Protein AF-A0A3D8GW33-F1 (afdb_monomer)

pLDDT: mean 78.16, std 22.8, range [22.72, 98.06]

Solvent-accessible surface area (backbone atoms only — not comparable to full-atom values): 38250 Å² total; per-residue (Å²): 134,90,80,82,81,86,82,80,67,67,92,77,50,52,37,58,54,37,31,72,62,75,45,78,73,36,54,66,58,32,48,51,27,48,72,73,43,53,74,66,39,26,23,33,13,27,45,15,49,45,55,39,31,81,79,38,53,78,69,48,54,77,46,47,69,47,37,60,59,39,51,76,46,95,43,71,62,32,26,39,29,22,50,64,30,51,64,77,53,95,74,53,75,68,54,50,55,49,51,51,62,57,47,74,75,53,88,48,68,78,44,49,55,50,52,54,50,45,54,48,59,47,61,76,68,49,78,88,76,89,79,81,90,76,89,81,80,90,81,89,81,88,83,89,82,89,78,91,83,79,93,77,90,78,92,73,87,79,83,79,86,88,80,90,86,83,91,87,86,84,88,85,83,85,91,82,75,91,82,56,84,89,46,74,89,54,66,89,72,72,57,67,69,62,55,49,49,49,52,52,51,51,52,53,56,60,64,60,68,77,75,78,76,95,74,85,89,75,95,72,82,89,73,82,85,85,74,65,62,70,61,52,53,52,54,44,52,56,57,52,70,72,38,71,68,55,70,58,48,49,67,55,44,48,34,44,63,72,65,76,41,82,79,53,68,70,45,43,54,45,31,31,54,52,31,52,54,50,45,52,34,51,49,49,38,54,61,73,65,69,57,56,73,66,59,44,51,55,40,50,44,50,60,31,84,80,72,87,56,64,45,49,51,56,58,50,10,64,75,71,75,44,53,42,65,55,42,49,51,50,41,54,52,51,50,53,49,48,56,49,44,72,73,72,59,91,43,69,47,47,46,52,39,50,52,44,51,51,60,62,51,61,72,36,84,89,37,40,67,50,46,52,35,52,42,51,62,52,27,35,89,80,65,46,69,67,41,42,45,50,52,46,52,62,74,38,66,91,44,101,69,82,77,59,56,46,58,55,36,49,54,45,50,54,48,51,56,50,52,55,50,52,51,55,48,52,50,52,51,52,53,51,31,46,49,50,32,38,72,42,45,59,76,63,47,47,70,38,96,56,70,36,55,41,78,80,47,74,65,85,73,61,48,54,77,68,87,81,79,83,55,93,84,71,50,42,53,73,47,77,36,80,87,73,72,42,79,44,72,38,80,32,64,62,50,44,57,43,50,52,40,49,71,61,16,81,55,45,70,46,71,36,48,35,44,49,84,45,70,41,78,70,105,46,84,45,76,48,61,50,50,33,33,39,29,34,74,90,24,45,32,35,41,38,34,75,38,54,71,62,56,48,36,24,40,72,44,45,54,48,49,55,39,50,52,53,51,24,50,74,64,13,22,26,36,35,46,22,52,59,67,56,40,56,67,55,39,64,69,48,89,55,62,61,70,57,46,54,52,52,56,54,53,47,73,80,41,70,42,39,57,88,62,49,51,62,48,61,78,74,44,79,49,65,65,36,48,28,19,47,30,59,76,67,55,33,38,31,43,80,81,73,47,35,39,34,74,68,128

Foldseek 3Di:
DDDDDDDDPLLPDQLQVLLVVLDLVSLVVLLVQLADNDPVSLLSSLQSLQSNCVVCVPSSLVSLVSLLVQLLPPRLSSVLSSLSNNLSHDDDPVSLVSLCVSCVPPPDPSNVVSNVSSNVVVVVVDPDDDDDDDDDDDDDDDDDDDDDDDDDDDDDDDDDDDDDDDDDDDDDDDDDPPPPPVCPVPPVPPDCPVVVVVVVVVVVVVVVVPPPDDDDDDDDDDDDDDAPLVVLLVVLLVVLVVQVLLVDALVVLVCCLVVVDPDDPSNLVSLQVLLLVLLVLVLVLLVVLPDDPLLSVLQCLQLVSPVPDHDQLPRSCVVVVHDSVVSVVSNVVSLVSSLVSLVPDDDNSSSSNLSNLCSSQVNDDPNSLSSLLVSCVSNDDPGDLVNQQSVVCVSCSVPPDDDSSSVSNVVSVVVVVVVVVVVVVVVVLQVVLQVLCCQLPVVQWDFAPFADQLVVPDPVPFAAPDDDDDDPPPAWDWDQQPLNRGIATDDGPLLVVLVVSLSSHPQWNDKYAQGDWFWFDDVHIDTDTAGMWTAGPRRAIETEHADALQRCLAQVNVRVVVSVVVVCNVNRHIYWYYSSHDTPVCLQVDDADVVLLVVVVVVLVVHKDFPVRCVVSVVVDDCGSRVSNSSVNQVWHADVVRGIIHHDD

InterPro domains:
  IPR000943 RNA polymerase sigma-70 [PR00046] (291-303)
  IPR000943 RNA polymerase sigma-70 [PR00046] (312-327)
  IPR000943 RNA polymerase sigma-70 [PR00046] (327-338)
  IPR007630 RNA polymerase sigma-70 region 4 [PF04545] (291-338)
  IPR013324 RNA polymerase sigma factor, region 3/4-like [SSF88659] (281-345)
  IPR014833 TnsA endonuclease, N-terminal [PF08722] (507-577)
  IPR016024 Armadillo-type fold [SSF48371] (21-395)
  IPR036388 Winged helix-like DNA-binding domain superfamily [G3DSA:1.10.10.10] (282-358)

Nearest PDB structures (foldseek):
  7kug-assembly1_B  TM=6.606E-01  e=6.338E-03  Mycobacterium tuberculosis
  8d9w-assembly1_K  TM=7.684E-01  e=1.208E+00  Mus musculus
  3tjz-assembly2_E  TM=7.464E-01  e=4.157E+00  Bos taurus
  8d9w-assembly1_O  TM=3.873E-01  e=6.515E-01  Mus musculus

Sequence (649 aa):
MRGKVSGLDLSKLSPYELGESKNVEAIEYLISFLGSGTKNERRLAASAVNKLYNLYPSECQITKPLLIKNLKHDGPQVRNYCLKAIMKMDLTDEEIIEIERICEFEDKDYNRKLVHQIVKLMDENRTPLIKFNVPIQEDFNSEQNNSKLTQSEFNVEKPKPLLEKEENNINTYTEQKQLETTNNFSYYKINIFETISYAINKVISIFKIEKQQSIKVTPTTTEEPFINYDKIEEEIAATIASFKVTNISDNEIGSFYDLQEELADEYVEEYLQLGDIFIDFLYKCLEGLGLNSRDFKILIMRLNFYGEGAKTLQTIGNEFNISRESVRQIVVKSIKKLLIYLQRKETEDNYYLKQFINKLFSNSSKELEKRVVLFFYYAFETPSPFFLKFLGEIIFIERENSANIQDMYKNYRDRQIFAENEMFKLQRMYERSLKSFKERIYNKIQWPNKKSQCKDFNFQEVKSVREVNFDLSGNSGKYFSEKLSKEIQYESELERKVLMLIENCTRVVFYEVQPFEITYYHKRKRVYIPDIFIVLDDGSGIIIEIKPKIHMAININIIKYQALESFCNEMGYGFLVTDGFTSFEEIKMHTYNKSFEDELLSELKKGPLRWSEFIKFKSKYSIGLDLSSIIINNDLIYEKSPFLIKKRT

Organism: NCBI:txid2259171

Mean predicted aligned error: 19.18 Å

Radius of gyration: 36.84 Å; Cα contacts (8 Å, |Δi|>4): 682; chains: 1; bounding box: 89×69×112 Å

Secondary structure (DSSP, 8-state):
---------GGG--HHHHHHTT-TTHHHHHHHHHHH--HHHHHHHHHHHHHHHTT-HHHHGGGHHHHHHGGGSS-HHHHHHHHHHHTTS---HHHHHHHHHHHTT---HHHHHHHHHHHHHHHTT------PPPPPPP------------------PPPPP-------------SS-SSSTT-TTSGGGS-HHHHHHHHHHHHHHHHTGGGS----------PPPPP-HHHHHHHHHHHHHT-GGGG--HHHHHHHHTTSSPPPHHHHHHHHHHHHHHHHHHHHHHHTTT--HHHHHHHHHHHTTTSS----HHHHHHHHT--HHHHHHHHHHHHHHHHHHHHH---HHHHHHHHHHHHHTTT-SSSHHHHHHHHHHHHSSS--HHHHHHHHHHHTTTS-----HHHHHHHHHHHHHHHHHHHHHHHHHHHHHHHHHHHHTGGG-B--SSPPBGGGTTGGG---SSPPPPPTTS--EEEEETTTTEEEEESSHHHHHHHHHHHT-TTEEEEEES---EEEEESEEEEE--SEEEEETTSBEEEEEE--HHHHTSHHHHHHHHHHHHHHHHHT-EEEEESSSSBHHHHHH----HHHHHHHHHHTTTSPEEHHHHHHHHTTS--HHHHHHHHHHTTEEEEETTEEEEE--

Structure (mmCIF, N/CA/C/O backbone):
data_AF-A0A3D8GW33-F1
#
_entry.id   AF-A0A3D8GW33-F1
#
loop_
_atom_site.group_PDB
_atom_site.id
_atom_site.type_symbol
_atom_site.label_atom_id
_atom_site.label_alt_id
_atom_site.label_comp_id
_atom_site.label_asym_id
_atom_site.label_entity_id
_atom_site.label_seq_id
_atom_site.pdbx_PDB_ins_code
_atom_site.Cartn_x
_atom_site.Cartn_y
_atom_site.Cartn_z
_atom_site.occupancy
_atom_site.B_iso_or_equiv
_atom_site.auth_seq_id
_atom_site.auth_comp_id
_atom_site.auth_asym_id
_atom_site.auth_atom_id
_atom_site.pdbx_PDB_model_num
ATOM 1 N N . MET A 1 1 ? 42.682 -15.676 7.679 1.00 33.03 1 MET A N 1
ATOM 2 C CA . MET A 1 1 ? 43.838 -15.017 7.031 1.00 33.03 1 MET A CA 1
ATOM 3 C C . MET A 1 1 ? 43.411 -13.629 6.580 1.00 33.03 1 MET A C 1
ATOM 5 O O . MET A 1 1 ? 42.502 -13.524 5.771 1.00 33.03 1 MET A O 1
ATOM 9 N N . ARG A 1 2 ? 43.999 -12.575 7.164 1.00 36.94 2 ARG A N 1
ATOM 10 C CA . ARG A 1 2 ? 43.790 -11.176 6.760 1.00 36.94 2 ARG A CA 1
ATOM 11 C C . ARG A 1 2 ? 44.600 -10.909 5.489 1.00 36.94 2 ARG A C 1
ATOM 13 O O . ARG A 1 2 ? 45.824 -10.837 5.560 1.00 36.94 2 ARG A O 1
ATOM 20 N N . GLY A 1 3 ? 43.929 -10.777 4.350 1.00 31.09 3 GLY A N 1
ATOM 21 C CA . GLY A 1 3 ? 44.531 -10.272 3.119 1.00 31.09 3 GLY A CA 1
ATOM 22 C C . GLY A 1 3 ? 44.522 -8.747 3.127 1.00 31.09 3 GLY A C 1
ATOM 23 O O . GLY A 1 3 ? 43.519 -8.139 2.771 1.00 31.09 3 GLY A O 1
ATOM 24 N N . LYS A 1 4 ? 45.629 -8.135 3.561 1.00 37.84 4 LYS A N 1
ATOM 25 C CA . LYS A 1 4 ? 45.930 -6.718 3.322 1.00 37.84 4 LYS A CA 1
ATOM 26 C C . LYS A 1 4 ? 46.038 -6.495 1.811 1.00 37.84 4 LYS A C 1
ATOM 28 O O . LYS A 1 4 ? 46.990 -6.972 1.200 1.00 37.84 4 LYS A O 1
ATOM 33 N N . VAL A 1 5 ? 45.112 -5.734 1.237 1.00 35.72 5 VAL A N 1
ATOM 34 C CA . VAL A 1 5 ? 45.343 -5.010 -0.018 1.00 35.72 5 VAL A CA 1
ATOM 35 C C . VAL A 1 5 ? 45.806 -3.610 0.380 1.00 35.72 5 VAL A C 1
ATOM 37 O O . VAL A 1 5 ? 45.042 -2.829 0.936 1.00 35.72 5 VAL A O 1
ATOM 40 N N . SER A 1 6 ? 47.087 -3.315 0.178 1.00 46.56 6 SER A N 1
ATOM 41 C CA . SER A 1 6 ? 47.664 -1.984 0.378 1.00 46.56 6 SER A CA 1
ATOM 42 C C . SER A 1 6 ? 47.328 -1.069 -0.800 1.00 46.56 6 SER A C 1
ATOM 44 O O . SER A 1 6 ? 47.588 -1.458 -1.938 1.00 46.56 6 SER A O 1
ATOM 46 N N . GLY A 1 7 ? 46.865 0.161 -0.540 1.00 50.25 7 GLY A N 1
ATOM 47 C CA . GLY A 1 7 ? 47.085 1.258 -1.492 1.00 50.25 7 GLY A CA 1
ATOM 48 C C . GLY A 1 7 ? 46.101 2.428 -1.525 1.00 50.25 7 GLY A C 1
ATOM 49 O O . GLY A 1 7 ? 46.426 3.413 -2.179 1.00 50.25 7 GLY A O 1
ATOM 50 N N . LEU A 1 8 ? 44.938 2.381 -0.865 1.00 60.53 8 LEU A N 1
ATOM 51 C CA . LEU A 1 8 ? 44.076 3.568 -0.772 1.00 60.53 8 LEU A CA 1
ATOM 52 C C . LEU A 1 8 ? 44.320 4.297 0.549 1.00 60.53 8 LEU A C 1
ATOM 54 O O . LEU A 1 8 ? 43.952 3.815 1.616 1.00 60.53 8 LEU A O 1
ATOM 58 N N . ASP A 1 9 ? 44.933 5.474 0.459 1.00 83.19 9 ASP A N 1
ATOM 59 C CA . ASP A 1 9 ? 45.016 6.428 1.562 1.00 83.19 9 ASP A CA 1
ATOM 60 C C . ASP A 1 9 ? 43.642 7.091 1.752 1.00 83.19 9 ASP A C 1
ATOM 62 O O . ASP A 1 9 ? 43.337 8.118 1.142 1.00 83.19 9 ASP A O 1
ATOM 66 N N . LEU A 1 10 ? 42.789 6.460 2.568 1.00 85.56 10 LEU A N 1
ATOM 67 C CA . LEU A 1 10 ? 41.416 6.909 2.829 1.00 85.56 10 LEU A CA 1
ATOM 68 C C . LEU A 1 10 ? 41.355 8.342 3.383 1.00 85.56 10 LEU A C 1
ATOM 70 O O . LEU A 1 10 ? 40.369 9.040 3.159 1.00 85.56 10 LEU A O 1
ATOM 74 N N . SER A 1 11 ? 42.424 8.811 4.035 1.00 84.06 11 SER A N 1
ATOM 75 C CA . SER A 1 11 ? 42.493 10.152 4.628 1.00 84.06 11 SER A CA 1
ATOM 76 C C . SER A 1 11 ? 42.438 11.295 3.608 1.00 84.06 11 SER A C 1
ATOM 78 O O . SER A 1 11 ? 42.140 12.429 3.976 1.00 84.06 11 SER A O 1
ATOM 80 N N . LYS A 1 12 ? 42.705 11.005 2.328 1.00 87.31 12 LYS A N 1
ATOM 81 C CA . LYS A 1 12 ? 42.704 11.993 1.236 1.00 87.31 12 LYS A CA 1
ATOM 82 C C . LYS A 1 12 ? 41.450 11.958 0.371 1.00 87.31 12 LYS A C 1
ATOM 84 O O . LYS A 1 12 ? 41.339 12.756 -0.557 1.00 87.31 12 LYS A O 1
ATOM 89 N N . LEU A 1 13 ? 40.537 11.026 0.629 1.00 88.44 13 LEU A N 1
ATOM 90 C CA . LEU A 1 13 ? 39.355 10.838 -0.198 1.00 88.44 13 LEU A CA 1
ATOM 91 C C . LEU A 1 13 ? 38.237 11.803 0.183 1.00 88.44 13 LEU A C 1
ATOM 93 O O . LEU A 1 13 ? 38.003 12.098 1.356 1.00 88.44 13 LEU A O 1
ATOM 97 N N . SER A 1 14 ? 37.485 12.232 -0.826 1.00 90.31 14 SER A N 1
ATOM 98 C CA . SER A 1 14 ? 36.223 12.933 -0.613 1.00 90.31 14 SER A CA 1
ATOM 99 C C . SER A 1 14 ? 35.164 11.995 -0.011 1.00 90.31 14 SER A C 1
ATOM 101 O O . SER A 1 14 ? 35.237 10.774 -0.186 1.00 90.31 14 SER A O 1
ATOM 103 N N . PRO A 1 15 ? 34.101 12.528 0.623 1.00 89.75 15 PRO A N 1
ATOM 104 C CA . PRO A 1 15 ? 33.019 11.695 1.150 1.00 89.75 15 PRO A CA 1
ATOM 105 C C . PRO A 1 15 ? 32.368 10.794 0.092 1.00 89.75 15 PRO A C 1
ATOM 107 O O . PRO A 1 15 ? 31.959 9.678 0.394 1.00 89.75 15 PRO A O 1
ATOM 110 N N . TYR A 1 16 ? 32.296 11.262 -1.158 1.00 87.44 16 TYR A N 1
ATOM 111 C CA . TYR A 1 16 ? 31.791 10.463 -2.273 1.00 87.44 16 TYR A CA 1
ATOM 112 C C . TYR A 1 16 ? 32.688 9.248 -2.545 1.00 87.44 16 TYR A C 1
ATOM 114 O O . TYR A 1 16 ? 32.202 8.120 -2.586 1.00 87.44 16 TYR A O 1
ATOM 122 N N . GLU A 1 17 ? 33.998 9.463 -2.672 1.00 85.50 17 GLU A N 1
ATOM 123 C CA . GLU A 1 17 ? 34.972 8.395 -2.926 1.00 85.50 17 GLU A CA 1
ATOM 124 C C . GLU A 1 17 ? 35.059 7.409 -1.756 1.00 85.50 17 GLU A C 1
ATOM 126 O O . GLU A 1 17 ? 35.154 6.203 -1.978 1.00 85.50 17 GLU A O 1
ATOM 131 N N . LEU A 1 18 ? 34.933 7.900 -0.518 1.00 88.88 18 LEU A N 1
ATOM 132 C CA . LEU A 1 18 ? 34.800 7.063 0.676 1.00 88.88 18 LEU A CA 1
ATOM 133 C C . LEU A 1 18 ? 33.583 6.131 0.574 1.00 88.88 18 LEU A C 1
ATOM 135 O O . LEU A 1 18 ? 33.705 4.941 0.856 1.00 88.88 18 LEU A O 1
ATOM 139 N N . GLY A 1 19 ? 32.439 6.628 0.096 1.00 85.94 19 GLY A N 1
ATOM 140 C CA . GLY A 1 19 ? 31.246 5.810 -0.149 1.00 85.94 19 GLY A CA 1
ATOM 141 C C . GLY A 1 19 ? 31.403 4.784 -1.278 1.00 85.94 19 GLY A C 1
ATOM 142 O O . GLY A 1 19 ? 30.873 3.677 -1.174 1.00 85.94 19 GLY A O 1
ATOM 143 N N . GLU A 1 20 ? 32.140 5.111 -2.346 1.00 87.50 20 GLU A N 1
ATOM 144 C CA . GLU A 1 20 ? 32.424 4.170 -3.445 1.00 87.50 20 GLU A CA 1
ATOM 145 C C . GLU A 1 20 ? 33.486 3.123 -3.092 1.00 87.50 20 GLU A C 1
ATOM 147 O O . GLU A 1 20 ? 33.521 2.059 -3.710 1.00 87.50 20 GLU A O 1
ATOM 152 N N . SER A 1 21 ? 34.334 3.398 -2.095 1.00 87.69 21 SER A N 1
ATOM 153 C CA . SER A 1 21 ? 35.424 2.501 -1.694 1.00 87.69 21 SER A CA 1
ATOM 154 C C . SER A 1 21 ? 34.938 1.134 -1.207 1.00 87.69 21 SER A C 1
ATOM 156 O O . SER A 1 21 ? 35.696 0.165 -1.260 1.00 87.69 21 SER A O 1
ATOM 158 N N . LYS A 1 22 ? 33.686 1.057 -0.722 1.00 86.88 22 LYS A N 1
ATOM 159 C CA . LYS A 1 22 ? 33.107 -0.116 -0.047 1.00 86.88 22 LYS A CA 1
ATOM 160 C C . LYS A 1 22 ? 33.990 -0.645 1.094 1.00 86.88 22 LYS A C 1
ATOM 162 O O . LYS A 1 22 ? 33.926 -1.826 1.410 1.00 86.88 22 LYS A O 1
ATOM 167 N N . ASN A 1 23 ? 34.819 0.209 1.698 1.00 88.69 23 ASN A N 1
ATOM 168 C CA . ASN A 1 23 ? 35.686 -0.152 2.812 1.00 88.69 23 ASN A CA 1
ATOM 169 C C . ASN A 1 23 ? 35.031 0.263 4.137 1.00 88.69 23 ASN A C 1
ATOM 171 O O . ASN A 1 23 ? 34.606 1.406 4.286 1.00 88.69 23 ASN A O 1
ATOM 175 N N . VAL A 1 24 ? 34.977 -0.650 5.107 1.00 91.94 24 VAL A N 1
ATOM 176 C CA . VAL A 1 24 ? 34.445 -0.384 6.452 1.00 91.94 24 VAL A CA 1
ATOM 177 C C . VAL A 1 24 ? 35.231 0.715 7.185 1.00 91.94 24 VAL A C 1
ATOM 179 O O . VAL A 1 24 ? 34.632 1.535 7.874 1.00 91.94 24 VAL A O 1
ATOM 182 N N . GLU A 1 25 ? 36.547 0.818 6.961 1.00 94.12 25 GLU A N 1
ATOM 183 C CA . GLU A 1 25 ? 37.403 1.864 7.550 1.00 94.12 25 GLU A CA 1
ATOM 184 C C . GLU A 1 25 ? 37.021 3.270 7.054 1.00 94.12 25 GLU A C 1
ATOM 186 O O . GLU A 1 25 ? 37.279 4.264 7.729 1.00 94.12 25 GLU A O 1
ATOM 191 N N . ALA A 1 26 ? 36.328 3.382 5.911 1.00 93.88 26 ALA A N 1
ATOM 192 C CA . ALA A 1 26 ? 35.840 4.662 5.404 1.00 93.88 26 ALA A CA 1
ATOM 193 C C . ALA A 1 26 ? 34.821 5.324 6.350 1.00 93.88 26 ALA A C 1
ATOM 195 O O . ALA A 1 26 ? 34.694 6.549 6.346 1.00 93.88 26 ALA A O 1
ATOM 196 N N . ILE A 1 27 ? 34.121 4.538 7.182 1.00 95.56 27 ILE A N 1
ATOM 197 C CA . ILE A 1 27 ? 33.134 5.036 8.151 1.00 95.56 27 ILE A CA 1
ATOM 198 C C . ILE A 1 27 ? 33.789 6.008 9.142 1.00 95.56 27 ILE A C 1
ATOM 200 O O . ILE A 1 27 ? 33.207 7.052 9.434 1.00 95.56 27 ILE A O 1
ATOM 204 N N . GLU A 1 28 ? 35.017 5.732 9.589 1.00 94.75 28 GLU A N 1
ATOM 205 C CA . GLU A 1 28 ? 35.756 6.593 10.524 1.00 94.75 28 GLU A CA 1
ATOM 206 C C . GLU A 1 28 ? 36.010 7.991 9.936 1.00 94.75 28 GLU A C 1
ATOM 208 O O . GLU A 1 28 ? 35.817 9.010 10.601 1.00 94.75 28 GLU A O 1
ATOM 213 N N . TYR A 1 29 ? 36.345 8.063 8.648 1.00 95.38 29 TYR A N 1
ATOM 214 C CA . TYR A 1 29 ? 36.552 9.333 7.951 1.00 95.38 29 TYR A CA 1
ATOM 215 C C . TYR A 1 29 ? 35.231 10.067 7.683 1.00 95.38 29 TYR A C 1
ATOM 217 O O . TYR A 1 29 ? 35.166 11.295 7.784 1.00 95.38 29 TYR A O 1
ATOM 225 N N . LEU A 1 30 ? 34.147 9.336 7.400 1.00 96.62 30 LEU A N 1
ATOM 226 C CA . LEU A 1 30 ? 32.815 9.917 7.199 1.00 96.62 30 LEU A CA 1
ATOM 227 C C . LEU A 1 30 ? 32.268 10.595 8.466 1.00 96.62 30 LEU A C 1
ATOM 229 O O . LEU A 1 30 ? 31.573 11.606 8.349 1.00 96.62 30 LEU A O 1
ATOM 233 N N . ILE A 1 31 ? 32.625 10.111 9.661 1.00 97.06 31 ILE A N 1
ATOM 234 C CA . ILE A 1 31 ? 32.308 10.765 10.946 1.00 97.06 31 ILE A CA 1
ATOM 235 C C . ILE A 1 31 ? 32.889 12.186 10.986 1.00 97.06 31 ILE A C 1
ATOM 237 O O . ILE A 1 31 ? 32.184 13.124 11.365 1.00 97.06 31 ILE A O 1
ATOM 241 N N . SER A 1 32 ? 34.135 12.371 10.535 1.00 92.62 32 SER A N 1
ATOM 242 C CA . SER A 1 32 ? 34.772 13.695 10.469 1.00 92.62 32 SER A CA 1
ATOM 243 C C . SER A 1 32 ? 33.992 14.640 9.549 1.00 92.62 32 SER A C 1
ATOM 245 O O . SER A 1 32 ? 33.579 15.725 9.963 1.00 92.62 32 SER A O 1
ATOM 247 N N . PHE A 1 33 ? 33.657 14.192 8.334 1.00 95.69 33 PHE A N 1
ATOM 248 C CA . PHE A 1 33 ? 32.892 15.004 7.382 1.00 95.69 33 PHE A CA 1
ATOM 249 C C . PHE A 1 33 ? 31.466 15.324 7.850 1.00 95.69 33 PHE A C 1
ATOM 251 O O . PHE A 1 33 ? 30.992 16.440 7.633 1.00 95.69 33 PHE A O 1
ATOM 258 N N . LEU A 1 34 ? 30.785 14.397 8.531 1.00 96.25 34 LEU A N 1
ATOM 259 C CA . LEU A 1 34 ? 29.485 14.661 9.160 1.00 96.25 34 LEU A CA 1
ATOM 260 C C . LEU A 1 34 ? 29.593 15.667 10.316 1.00 96.25 34 LEU A C 1
ATOM 262 O O . LEU A 1 34 ? 28.662 16.440 10.549 1.00 96.25 34 LEU A O 1
ATOM 266 N N . GLY A 1 35 ? 30.704 15.660 11.054 1.00 93.75 35 GLY A N 1
ATOM 267 C CA . GLY A 1 35 ? 30.924 16.505 12.225 1.00 93.75 35 GLY A CA 1
ATOM 268 C C . GLY A 1 35 ? 31.332 17.938 11.886 1.00 93.75 35 GLY A C 1
ATOM 269 O O . GLY A 1 35 ? 30.727 18.883 12.407 1.00 93.75 35 GLY A O 1
ATOM 270 N N . SER A 1 36 ? 32.325 18.107 11.012 1.00 91.50 36 SER A N 1
ATOM 271 C CA . SER A 1 36 ? 33.010 19.382 10.742 1.00 91.50 36 SER A CA 1
ATOM 272 C C . SER A 1 36 ? 33.099 19.762 9.260 1.00 91.50 36 SER A C 1
ATOM 274 O O . SER A 1 36 ? 33.557 20.862 8.961 1.00 91.50 36 SER A O 1
ATOM 276 N N . GLY A 1 37 ? 32.616 18.923 8.338 1.00 89.56 37 GLY A N 1
ATOM 277 C CA . GLY A 1 37 ? 32.658 19.209 6.901 1.00 89.56 37 GLY A CA 1
ATOM 278 C C . GLY A 1 37 ? 31.805 20.411 6.479 1.00 89.56 37 GLY A C 1
ATOM 279 O O . GLY A 1 37 ? 30.930 20.890 7.208 1.00 89.56 37 GLY A O 1
ATOM 280 N N . THR A 1 38 ? 32.029 20.885 5.258 1.00 88.06 38 THR A N 1
ATOM 281 C CA . THR A 1 38 ? 31.173 21.869 4.583 1.00 88.06 38 THR A CA 1
ATOM 282 C C . THR A 1 38 ? 29.763 21.315 4.345 1.00 88.06 38 THR A C 1
ATOM 284 O O . THR A 1 38 ? 29.520 20.108 4.395 1.00 88.06 38 THR A O 1
ATOM 287 N N . LYS A 1 39 ? 28.808 22.189 4.004 1.00 80.94 39 LYS A N 1
ATOM 288 C CA . LYS A 1 39 ? 27.428 21.800 3.654 1.00 80.94 39 LYS A CA 1
ATOM 289 C C . LYS A 1 39 ? 27.370 20.672 2.611 1.00 80.94 39 LYS A C 1
ATOM 291 O O . LYS A 1 39 ? 26.592 19.732 2.758 1.00 80.94 39 LYS A O 1
ATOM 296 N N . ASN A 1 40 ? 28.189 20.745 1.559 1.00 77.00 40 ASN A N 1
ATOM 297 C CA . ASN A 1 40 ? 28.205 19.716 0.517 1.00 77.00 40 ASN A CA 1
ATOM 298 C C . ASN A 1 40 ? 28.906 18.430 0.982 1.00 77.00 40 ASN A C 1
ATOM 300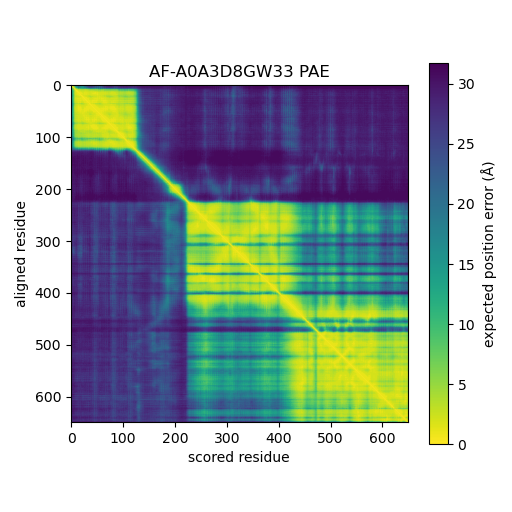 O O . ASN A 1 40 ? 28.440 17.341 0.656 1.00 77.00 40 ASN A O 1
ATOM 304 N N . GLU A 1 41 ? 29.969 18.535 1.780 1.00 86.12 41 GLU A N 1
ATOM 305 C CA . GLU A 1 41 ? 30.660 17.366 2.335 1.00 86.12 41 GLU A CA 1
ATOM 306 C C . GLU A 1 41 ? 29.788 16.602 3.328 1.00 86.12 41 GLU A C 1
ATOM 308 O O . GLU A 1 41 ? 29.710 15.385 3.226 1.00 86.12 41 GLU A O 1
ATOM 313 N N . ARG A 1 42 ? 29.048 17.287 4.208 1.00 92.19 42 ARG A N 1
ATOM 314 C CA . ARG A 1 42 ? 28.071 16.658 5.116 1.00 92.19 42 ARG A CA 1
ATOM 315 C C . ARG A 1 42 ? 26.986 15.909 4.348 1.00 92.19 42 ARG A C 1
ATOM 317 O O . ARG A 1 42 ? 26.660 14.772 4.681 1.00 92.19 42 ARG A O 1
ATOM 324 N N . ARG A 1 43 ? 26.450 16.522 3.283 1.00 96.12 43 ARG A N 1
ATOM 325 C CA . ARG A 1 43 ? 25.458 15.890 2.396 1.00 96.12 43 ARG A CA 1
ATOM 326 C C . ARG A 1 43 ? 26.020 14.628 1.738 1.00 96.12 43 ARG A C 1
ATOM 328 O O . ARG A 1 43 ? 25.362 13.589 1.742 1.00 96.12 43 ARG A O 1
ATOM 335 N N . LEU A 1 44 ? 27.218 14.720 1.159 1.00 83.25 44 LEU A N 1
ATOM 336 C CA . LEU A 1 44 ? 27.878 13.587 0.511 1.00 83.25 44 LEU A CA 1
ATOM 337 C C . LEU A 1 44 ? 28.258 12.504 1.525 1.00 83.25 44 LEU A C 1
ATOM 339 O O . LEU A 1 44 ? 28.096 11.328 1.222 1.00 83.25 44 LEU A O 1
ATOM 343 N N . ALA A 1 45 ? 28.668 12.883 2.735 1.00 95.31 45 ALA A N 1
ATOM 344 C CA . ALA A 1 45 ? 28.990 11.948 3.801 1.00 95.31 45 ALA A CA 1
ATOM 345 C C . ALA A 1 45 ? 27.754 11.172 4.265 1.00 95.31 45 ALA A C 1
ATOM 347 O O . ALA A 1 45 ? 27.804 9.950 4.345 1.00 95.31 45 ALA A O 1
ATOM 348 N N . ALA A 1 46 ? 26.611 11.838 4.454 1.00 94.88 46 ALA A N 1
ATOM 349 C CA . ALA A 1 46 ? 25.348 11.161 4.754 1.00 94.88 46 ALA A CA 1
ATOM 350 C C . ALA A 1 46 ? 24.914 10.208 3.620 1.00 94.88 46 ALA A C 1
ATOM 352 O O . ALA A 1 46 ? 24.461 9.092 3.873 1.00 94.88 46 ALA A O 1
ATOM 353 N N . SER A 1 47 ? 25.114 10.604 2.355 1.00 93.94 47 SER A N 1
ATOM 354 C CA . SER A 1 47 ? 24.882 9.722 1.201 1.00 93.94 47 SER A CA 1
ATOM 355 C C . SER A 1 47 ? 25.812 8.505 1.190 1.00 93.94 47 SER A C 1
ATOM 357 O O . SER A 1 47 ? 25.374 7.407 0.846 1.00 93.94 47 SER A O 1
ATOM 359 N N . ALA A 1 48 ? 27.084 8.697 1.538 1.00 93.56 48 ALA A N 1
ATOM 360 C CA . ALA A 1 48 ? 28.087 7.643 1.595 1.00 93.56 48 ALA A CA 1
ATOM 361 C C . ALA A 1 48 ? 27.795 6.651 2.725 1.00 93.56 48 ALA A C 1
ATOM 363 O O . ALA A 1 48 ? 27.817 5.447 2.485 1.00 93.56 48 ALA A O 1
ATOM 364 N N . VAL A 1 49 ? 27.403 7.139 3.906 1.00 96.88 49 VAL A N 1
ATOM 365 C CA . VAL A 1 49 ? 26.932 6.295 5.014 1.00 96.88 49 VAL A CA 1
ATOM 366 C C . VAL A 1 49 ? 25.727 5.457 4.587 1.00 96.88 49 VAL A C 1
ATOM 368 O O . VAL A 1 49 ? 25.738 4.245 4.767 1.00 96.88 49 VAL A O 1
ATOM 371 N N . ASN A 1 50 ? 24.720 6.052 3.936 1.00 94.25 50 ASN A N 1
ATOM 372 C CA . ASN A 1 50 ? 23.554 5.305 3.441 1.00 94.25 50 ASN A CA 1
ATOM 373 C C . ASN A 1 50 ? 23.927 4.200 2.429 1.00 94.25 50 ASN A C 1
ATOM 375 O O . ASN A 1 50 ? 23.261 3.166 2.354 1.00 94.25 50 ASN A O 1
ATOM 379 N N . LYS A 1 51 ? 24.979 4.418 1.628 1.00 91.06 51 LYS A N 1
ATOM 380 C CA . LYS A 1 51 ? 25.500 3.417 0.689 1.00 91.06 51 LYS A CA 1
ATOM 381 C C . LYS A 1 51 ? 26.246 2.296 1.424 1.00 91.06 51 LYS A C 1
ATOM 383 O O . LYS A 1 51 ? 25.991 1.130 1.130 1.00 91.06 51 LYS A O 1
ATOM 388 N N . LEU A 1 52 ? 27.119 2.636 2.377 1.00 93.00 52 LEU A N 1
ATOM 389 C CA . LEU A 1 52 ? 27.886 1.663 3.164 1.00 93.00 52 LEU A CA 1
ATOM 390 C C . LEU A 1 52 ? 27.012 0.854 4.128 1.00 93.00 52 LEU A C 1
ATOM 392 O O . LEU A 1 52 ? 27.324 -0.306 4.371 1.00 93.00 52 LEU A O 1
ATOM 396 N N . TYR A 1 53 ? 25.886 1.402 4.592 1.00 95.06 53 TYR A N 1
ATOM 397 C CA . TYR A 1 53 ? 24.932 0.694 5.454 1.00 95.06 53 TYR A CA 1
ATOM 398 C C . TYR A 1 53 ? 24.445 -0.628 4.843 1.00 95.06 53 TYR A C 1
ATOM 400 O O . TYR A 1 53 ? 24.254 -1.607 5.553 1.00 95.06 53 TYR A O 1
ATOM 408 N N . ASN A 1 54 ? 24.299 -0.689 3.513 1.00 88.12 54 ASN A N 1
ATOM 409 C CA . ASN A 1 54 ? 23.888 -1.914 2.819 1.00 88.12 54 ASN A CA 1
ATOM 410 C C . ASN A 1 54 ? 24.933 -3.049 2.918 1.00 88.12 54 ASN A C 1
ATOM 412 O O . ASN A 1 54 ? 24.616 -4.188 2.594 1.00 88.12 54 ASN A O 1
ATOM 416 N N . LEU A 1 55 ? 26.177 -2.734 3.293 1.00 86.69 55 LEU A N 1
ATOM 417 C CA . LEU A 1 55 ? 27.284 -3.685 3.430 1.00 86.69 55 LEU A CA 1
ATOM 418 C C . LEU A 1 55 ? 27.682 -3.895 4.898 1.00 86.69 55 LEU A C 1
ATOM 420 O O . LEU A 1 55 ? 28.019 -5.011 5.279 1.00 86.69 55 LEU A O 1
ATOM 424 N N . TYR A 1 56 ? 27.633 -2.828 5.701 1.00 94.62 56 TYR A N 1
ATOM 425 C CA . TYR A 1 56 ? 28.132 -2.768 7.080 1.00 94.62 56 TYR A CA 1
ATOM 426 C C . TYR A 1 56 ? 27.103 -2.096 8.011 1.00 94.62 56 TYR A C 1
ATOM 428 O O . TYR A 1 56 ? 27.329 -0.974 8.483 1.00 94.62 56 TYR A O 1
ATOM 436 N N . PRO A 1 57 ? 25.922 -2.710 8.224 1.00 90.50 57 PRO A N 1
ATOM 437 C CA . PRO A 1 57 ? 24.829 -2.081 8.962 1.00 90.50 57 PRO A CA 1
ATOM 438 C C . PRO A 1 57 ? 25.193 -1.813 10.427 1.00 90.50 57 PRO A C 1
ATOM 440 O O . PRO A 1 57 ? 24.943 -0.714 10.918 1.00 90.50 57 PRO A O 1
ATOM 443 N N . SER A 1 58 ? 25.835 -2.770 11.107 1.00 91.06 58 SER A N 1
ATOM 444 C CA . SER A 1 58 ? 26.224 -2.649 12.519 1.00 91.06 58 SER A CA 1
ATOM 445 C C . SER A 1 58 ? 27.274 -1.559 12.738 1.00 91.06 58 SER A C 1
ATOM 447 O O . SER A 1 58 ? 27.160 -0.765 13.668 1.00 91.06 58 SER A O 1
ATOM 449 N N . GLU A 1 59 ? 28.272 -1.472 11.863 1.00 95.88 59 GLU A N 1
ATOM 450 C CA . GLU A 1 59 ? 29.348 -0.487 11.950 1.00 95.88 59 GLU A CA 1
ATOM 451 C C . GLU A 1 59 ? 28.848 0.921 11.625 1.00 95.88 59 GLU A C 1
ATOM 453 O O . GLU A 1 59 ? 29.265 1.888 12.260 1.00 95.88 59 GLU A O 1
ATOM 458 N N . CYS A 1 60 ? 27.906 1.059 10.687 1.00 96.00 60 CYS A N 1
ATOM 459 C CA . CYS A 1 60 ? 27.331 2.356 10.337 1.00 96.00 60 CYS A CA 1
ATOM 460 C C . CYS A 1 60 ? 26.485 2.973 11.465 1.00 96.00 60 CYS A C 1
ATOM 462 O O . CYS A 1 60 ? 26.312 4.197 11.468 1.00 96.00 60 CYS A O 1
ATOM 464 N N . GLN A 1 61 ? 26.009 2.187 12.443 1.00 93.44 61 GLN A N 1
ATOM 465 C CA . GLN A 1 61 ? 25.231 2.699 13.584 1.00 93.44 61 GLN A CA 1
ATOM 466 C C . GLN A 1 61 ? 25.987 3.773 14.379 1.00 93.44 61 GLN A C 1
ATOM 468 O O . GLN A 1 61 ? 25.369 4.694 14.911 1.00 93.44 61 GLN A O 1
ATOM 473 N N . ILE A 1 62 ? 27.325 3.726 14.409 1.00 95.25 62 ILE A N 1
ATOM 474 C CA . ILE A 1 62 ? 28.151 4.717 15.120 1.00 95.25 62 ILE A CA 1
ATOM 475 C C . ILE A 1 62 ? 27.959 6.150 14.589 1.00 95.25 62 ILE A C 1
ATOM 477 O O . ILE A 1 62 ? 28.205 7.125 15.296 1.00 95.25 62 ILE A O 1
ATOM 481 N N . THR A 1 63 ? 27.499 6.297 13.342 1.00 96.88 63 THR A N 1
ATOM 482 C CA . THR A 1 63 ? 27.289 7.602 12.695 1.00 96.88 63 THR A CA 1
ATOM 483 C C . THR A 1 63 ? 25.960 8.258 13.078 1.00 96.88 63 THR A C 1
ATOM 485 O O . THR A 1 63 ? 25.791 9.467 12.884 1.00 96.88 63 THR A O 1
ATOM 488 N N . LYS A 1 64 ? 25.030 7.489 13.660 1.00 95.56 64 LYS A N 1
ATOM 489 C CA . LYS A 1 64 ? 23.656 7.896 13.977 1.00 95.56 64 LYS A CA 1
ATOM 490 C C . LYS A 1 64 ? 23.559 9.207 14.779 1.00 95.56 64 LYS A C 1
ATOM 492 O O . LYS A 1 64 ? 22.830 10.093 14.328 1.00 95.56 64 LYS A O 1
ATOM 497 N N . PRO A 1 65 ? 24.337 9.437 15.860 1.00 95.88 65 PRO A N 1
ATOM 498 C CA . PRO A 1 65 ? 24.259 10.695 16.611 1.00 95.88 65 PRO A CA 1
ATOM 499 C C . PRO A 1 65 ? 24.601 11.927 15.761 1.00 95.88 65 PRO A C 1
ATOM 501 O O . PRO A 1 65 ? 23.992 12.988 15.900 1.00 95.88 65 PRO A O 1
ATOM 504 N N . LEU A 1 66 ? 25.562 11.798 14.838 1.00 97.12 66 LEU A N 1
ATOM 505 C CA . LEU A 1 66 ? 25.939 12.890 13.941 1.00 97.12 66 LEU A CA 1
ATOM 506 C C . LEU A 1 66 ? 24.906 13.112 12.836 1.00 97.12 66 LEU A C 1
ATOM 508 O O . LEU A 1 66 ? 24.679 14.259 12.449 1.00 97.12 66 LEU A O 1
ATOM 512 N N . LEU A 1 67 ? 24.265 12.054 12.338 1.00 97.25 67 LEU A N 1
ATOM 513 C CA . LEU A 1 67 ? 23.175 12.181 11.371 1.00 97.25 67 LEU A CA 1
ATOM 514 C C . LEU A 1 67 ? 21.979 12.922 11.987 1.00 97.25 67 LEU A C 1
ATOM 516 O O . LEU A 1 67 ? 21.492 13.871 11.375 1.00 97.25 67 LEU A O 1
ATOM 520 N N . ILE A 1 68 ? 21.575 12.562 13.214 1.00 95.88 68 ILE A N 1
ATOM 521 C CA . ILE A 1 68 ? 20.497 13.244 13.955 1.00 95.88 68 ILE A CA 1
ATOM 522 C C . ILE A 1 68 ? 20.876 14.707 14.218 1.00 95.88 68 ILE A C 1
ATOM 524 O O . ILE A 1 68 ? 20.094 15.615 13.937 1.00 95.88 68 ILE A O 1
ATOM 528 N N . LYS A 1 69 ? 22.118 14.978 14.644 1.00 95.19 69 LYS A N 1
ATOM 529 C CA . LYS A 1 69 ? 22.617 16.352 14.830 1.00 95.19 69 LYS A CA 1
ATOM 530 C C . LYS A 1 69 ? 22.499 17.200 13.556 1.00 95.19 69 LYS A C 1
ATOM 532 O O . LYS A 1 69 ? 22.135 18.374 13.631 1.00 95.19 69 LYS A O 1
ATOM 537 N N . ASN A 1 70 ? 22.788 16.625 12.387 1.00 95.94 70 ASN A N 1
ATOM 538 C CA . ASN A 1 70 ? 22.707 17.326 11.101 1.00 95.94 70 ASN A CA 1
ATOM 539 C C . ASN A 1 70 ? 21.266 17.561 10.607 1.00 95.94 70 ASN A C 1
ATOM 541 O O . ASN A 1 70 ? 21.080 18.317 9.651 1.00 95.94 70 ASN A O 1
ATOM 545 N N . LEU A 1 71 ? 20.239 17.020 11.273 1.00 95.00 71 LEU A N 1
ATOM 546 C CA . LEU A 1 71 ? 18.844 17.386 11.003 1.00 95.00 71 LEU A CA 1
ATOM 547 C C . LEU A 1 71 ? 18.530 18.842 11.389 1.00 95.00 71 LEU A C 1
ATOM 549 O O . LEU A 1 71 ? 17.595 19.418 10.851 1.00 95.00 71 LEU A O 1
ATOM 553 N N . LYS A 1 72 ? 19.349 19.481 12.235 1.00 92.31 72 LYS A N 1
ATOM 554 C CA . LYS A 1 72 ? 19.244 20.916 12.571 1.00 92.31 72 LYS A CA 1
ATOM 555 C C . LYS A 1 72 ? 19.994 21.834 11.586 1.00 92.31 72 LYS A C 1
ATOM 557 O O . LYS A 1 72 ? 20.070 23.038 11.806 1.00 92.31 72 LYS A O 1
ATOM 562 N N . HIS A 1 73 ? 20.599 21.293 10.524 1.00 92.44 73 HIS A N 1
ATOM 563 C CA . HIS A 1 73 ? 21.391 22.082 9.572 1.00 92.44 73 HIS A CA 1
ATOM 564 C C . HIS A 1 73 ? 20.497 22.982 8.705 1.00 92.44 73 HIS A C 1
ATOM 566 O O . HIS A 1 73 ? 19.439 22.560 8.235 1.00 92.44 73 HIS A O 1
ATOM 572 N N . ASP A 1 74 ? 20.975 24.186 8.377 1.00 85.69 74 ASP A N 1
ATOM 573 C CA . ASP A 1 74 ? 20.299 25.151 7.488 1.00 85.69 74 ASP A CA 1
ATOM 574 C C . ASP A 1 74 ? 20.073 24.636 6.046 1.00 85.69 74 ASP A C 1
ATOM 576 O O . ASP A 1 74 ? 19.358 25.243 5.255 1.00 85.69 74 ASP A O 1
ATOM 580 N N . GLY A 1 75 ? 20.697 23.512 5.680 1.00 79.69 75 GLY A N 1
ATOM 581 C CA . GLY A 1 75 ? 20.755 22.973 4.335 1.00 79.69 75 GLY A CA 1
ATOM 582 C C . GLY A 1 75 ? 19.703 21.892 4.135 1.00 79.69 75 GLY A C 1
ATOM 583 O O . GLY A 1 75 ? 19.928 20.768 4.587 1.00 79.69 75 GLY A O 1
ATOM 584 N N . PRO A 1 76 ? 18.623 22.136 3.372 1.00 78.44 76 PRO A N 1
ATOM 585 C CA . PRO A 1 76 ? 17.530 21.171 3.277 1.00 78.44 76 PRO A CA 1
ATOM 586 C C . PRO A 1 76 ? 17.931 19.837 2.638 1.00 78.44 76 PRO A C 1
ATOM 588 O O . PRO A 1 76 ? 17.371 18.790 2.958 1.00 78.44 76 PRO A O 1
ATOM 591 N N . GLN A 1 77 ? 18.927 19.857 1.748 1.00 71.12 77 GLN A N 1
ATOM 592 C CA . GLN A 1 77 ? 19.511 18.645 1.173 1.00 71.12 77 GLN A CA 1
ATOM 593 C C . GLN A 1 77 ? 20.381 17.875 2.178 1.00 71.12 77 GLN A C 1
ATOM 595 O O . GLN A 1 77 ? 20.403 16.652 2.124 1.00 71.12 77 GLN A O 1
ATOM 600 N N . VAL A 1 78 ? 21.073 18.547 3.106 1.00 85.69 78 VAL A N 1
ATOM 601 C CA . VAL A 1 78 ? 21.846 17.865 4.164 1.00 85.69 78 VAL A CA 1
ATOM 602 C C . VAL A 1 78 ? 20.889 17.063 5.041 1.00 85.69 78 VAL A C 1
ATOM 604 O O . VAL A 1 78 ? 21.084 15.860 5.210 1.00 85.69 78 VAL A O 1
ATOM 607 N N . ARG A 1 79 ? 19.796 17.702 5.484 1.00 93.81 79 ARG A N 1
ATOM 608 C CA . ARG A 1 79 ? 18.723 17.056 6.252 1.00 93.81 79 ARG A CA 1
ATOM 609 C C . ARG A 1 79 ? 18.125 15.865 5.497 1.00 93.81 79 ARG A C 1
ATOM 611 O O . ARG A 1 79 ? 18.021 14.783 6.060 1.00 93.81 79 ARG A O 1
ATOM 618 N N . ASN A 1 80 ? 17.848 16.016 4.197 1.00 91.69 80 ASN A N 1
ATOM 619 C CA . ASN A 1 80 ? 17.295 14.939 3.366 1.00 91.69 80 ASN A CA 1
ATOM 620 C C . ASN A 1 80 ? 18.153 13.674 3.344 1.00 91.69 80 ASN A C 1
ATOM 622 O O . ASN A 1 80 ? 17.647 12.568 3.521 1.00 91.69 80 ASN A O 1
ATOM 626 N N . TYR A 1 81 ? 19.451 13.834 3.087 1.00 92.31 81 TYR A N 1
ATOM 627 C CA . TYR A 1 81 ? 20.360 12.697 3.005 1.00 92.31 81 TYR A CA 1
ATOM 628 C C . TYR A 1 81 ? 20.610 12.073 4.381 1.00 92.31 81 TYR A C 1
ATOM 630 O O . TYR A 1 81 ? 20.746 10.854 4.458 1.00 92.31 81 TYR A O 1
ATOM 638 N N . CYS A 1 82 ? 20.589 12.869 5.457 1.00 96.44 82 CYS A N 1
ATOM 639 C CA . CYS A 1 82 ? 20.635 12.343 6.821 1.00 96.44 82 CYS A CA 1
ATOM 640 C C . CYS A 1 82 ? 19.391 11.501 7.134 1.00 96.44 82 CYS A C 1
ATOM 642 O O . CYS A 1 82 ? 19.540 10.364 7.564 1.00 96.44 82 CYS A O 1
ATOM 644 N N . LEU A 1 83 ? 18.184 11.992 6.825 1.00 95.00 83 LEU A N 1
ATOM 645 C CA . LEU A 1 83 ? 16.934 11.241 7.009 1.00 95.00 83 LEU A CA 1
ATOM 646 C C . LEU A 1 83 ? 16.932 9.922 6.222 1.00 95.00 83 LEU A C 1
ATOM 648 O O . LEU A 1 83 ? 16.563 8.885 6.761 1.00 95.00 83 LEU A O 1
ATOM 652 N N . LYS A 1 84 ? 17.407 9.927 4.968 1.00 91.12 84 LYS A N 1
ATOM 653 C CA . LYS A 1 84 ? 17.529 8.704 4.151 1.00 91.12 84 LYS A CA 1
ATOM 654 C C . LYS A 1 84 ? 18.478 7.666 4.751 1.00 91.12 84 LYS A C 1
ATOM 656 O O . LYS A 1 84 ? 18.225 6.476 4.594 1.00 91.12 84 LYS A O 1
ATOM 661 N N . ALA A 1 85 ? 19.567 8.106 5.382 1.00 93.94 85 ALA A N 1
ATOM 662 C CA . ALA A 1 85 ? 20.502 7.218 6.068 1.00 93.94 85 ALA A CA 1
ATOM 663 C C . ALA A 1 85 ? 19.896 6.676 7.373 1.00 93.94 85 ALA A C 1
ATOM 665 O O . ALA A 1 85 ? 19.907 5.469 7.594 1.00 93.94 85 ALA A O 1
ATOM 666 N N . ILE A 1 86 ? 19.310 7.564 8.185 1.00 94.75 86 ILE A N 1
ATOM 667 C CA . ILE A 1 86 ? 18.672 7.242 9.468 1.00 94.75 86 ILE A CA 1
ATOM 668 C C . ILE A 1 86 ? 17.529 6.237 9.298 1.00 94.75 86 ILE A C 1
ATOM 670 O O . ILE A 1 86 ? 17.394 5.335 10.111 1.00 94.75 86 ILE A O 1
ATOM 674 N N . MET A 1 87 ? 16.737 6.347 8.229 1.00 91.00 87 MET A N 1
ATOM 675 C CA . MET A 1 87 ? 15.570 5.488 7.985 1.00 91.00 87 MET A CA 1
ATOM 676 C C . MET A 1 87 ? 15.885 3.986 7.929 1.00 91.00 87 MET A C 1
ATOM 678 O O . MET A 1 87 ? 14.980 3.171 8.067 1.00 91.00 87 MET A O 1
ATOM 682 N N . LYS A 1 88 ? 17.147 3.610 7.702 1.00 87.31 88 LYS A N 1
ATOM 683 C CA . LYS A 1 88 ? 17.573 2.207 7.682 1.00 87.31 88 LYS A CA 1
ATOM 684 C C . LYS A 1 88 ? 18.152 1.723 9.011 1.00 87.31 88 LYS A C 1
ATOM 686 O O . LYS A 1 88 ? 18.393 0.528 9.131 1.00 87.31 88 LYS A O 1
ATOM 691 N N . MET A 1 89 ? 18.439 2.636 9.937 1.00 91.56 89 MET A N 1
ATOM 692 C CA . MET A 1 89 ? 19.154 2.382 11.187 1.00 91.56 89 MET A CA 1
ATOM 693 C C . MET A 1 89 ? 18.199 1.995 12.317 1.00 91.56 89 MET A C 1
ATOM 695 O O . MET A 1 89 ? 17.011 2.306 12.271 1.00 91.56 89 MET A O 1
ATOM 699 N N . ASP A 1 90 ? 18.745 1.371 13.360 1.00 88.31 90 ASP A N 1
ATOM 700 C CA . ASP A 1 90 ? 17.978 1.009 14.547 1.00 88.31 90 ASP A CA 1
ATOM 701 C C . ASP A 1 90 ? 17.878 2.245 15.443 1.00 88.31 90 ASP A C 1
ATOM 703 O O . ASP A 1 90 ? 18.898 2.771 15.904 1.00 88.31 90 ASP A O 1
ATOM 707 N N . LEU A 1 91 ? 16.658 2.731 15.666 1.00 86.00 91 LEU A N 1
ATOM 708 C CA . LEU A 1 91 ? 16.379 3.940 16.442 1.00 86.00 91 LEU A CA 1
ATOM 709 C C . LEU A 1 91 ? 15.789 3.600 17.812 1.00 86.00 91 LEU A C 1
ATOM 711 O O . LEU A 1 91 ? 14.946 2.710 17.920 1.00 86.00 91 LEU A O 1
ATOM 715 N N . THR A 1 92 ? 16.192 4.333 18.851 1.00 86.00 92 THR A N 1
ATOM 716 C CA . THR A 1 92 ? 15.513 4.284 20.154 1.00 86.00 92 THR A CA 1
ATOM 717 C C . THR A 1 92 ? 14.278 5.183 20.168 1.00 86.00 92 THR A C 1
ATOM 719 O O . THR A 1 92 ? 14.124 6.085 19.340 1.00 86.00 92 THR A O 1
ATOM 722 N N . ASP A 1 93 ? 13.398 4.969 21.146 1.00 78.44 93 ASP A N 1
ATOM 723 C CA . ASP A 1 93 ? 12.208 5.798 21.336 1.00 78.44 93 ASP A CA 1
ATOM 724 C C . ASP A 1 93 ? 12.560 7.278 21.561 1.00 78.44 93 ASP A C 1
ATOM 726 O O . ASP A 1 93 ? 11.868 8.159 21.049 1.00 78.44 93 ASP A O 1
ATOM 730 N N . GLU A 1 94 ? 13.648 7.562 22.283 1.00 82.19 94 GLU A N 1
ATOM 731 C CA . GLU A 1 94 ? 14.139 8.925 22.506 1.00 82.19 94 GLU A CA 1
ATOM 732 C C . GLU A 1 94 ? 14.640 9.582 21.215 1.00 82.19 94 GLU A C 1
ATOM 734 O O . GLU A 1 94 ? 14.366 10.760 20.986 1.00 82.19 94 GLU A O 1
ATOM 739 N N . GLU A 1 95 ? 15.338 8.830 20.359 1.00 88.31 95 GLU A N 1
ATOM 740 C CA . GLU A 1 95 ? 15.865 9.332 19.086 1.00 88.31 95 GLU A CA 1
ATOM 741 C C . GLU A 1 95 ? 14.739 9.671 18.106 1.00 88.31 95 GLU A C 1
ATOM 743 O O . GLU A 1 95 ? 14.817 10.680 17.409 1.00 88.31 95 GLU A O 1
ATOM 748 N N . ILE A 1 96 ? 13.665 8.877 18.081 1.00 84.62 96 ILE A N 1
ATOM 749 C CA . ILE A 1 96 ? 12.479 9.162 17.259 1.00 84.62 96 ILE A CA 1
ATOM 750 C C . ILE A 1 96 ? 11.812 10.455 17.719 1.00 84.62 96 ILE A C 1
ATOM 752 O O . ILE A 1 96 ? 11.555 11.326 16.893 1.00 84.62 96 ILE A O 1
ATOM 756 N N . ILE A 1 97 ? 11.591 10.607 19.029 1.00 79.75 97 ILE A N 1
ATOM 757 C CA . ILE A 1 97 ? 11.004 11.827 19.600 1.00 79.75 97 ILE A CA 1
ATOM 758 C C . ILE A 1 97 ? 11.886 13.041 19.278 1.00 79.75 97 ILE A C 1
ATOM 760 O O . ILE A 1 97 ? 11.381 14.127 18.994 1.00 79.75 97 ILE A O 1
ATOM 764 N N . GLU A 1 98 ? 13.212 12.883 19.314 1.00 86.12 98 GLU A N 1
ATOM 765 C CA . GLU A 1 98 ? 14.127 13.947 18.908 1.00 86.12 98 GLU A CA 1
ATOM 766 C C . GLU A 1 98 ? 14.003 14.271 17.410 1.00 86.12 98 GLU A C 1
ATOM 768 O O . GLU A 1 98 ? 13.920 15.448 17.058 1.00 86.12 98 GLU A O 1
ATOM 773 N N . ILE A 1 99 ? 13.937 13.267 16.529 1.00 88.62 99 ILE A N 1
ATOM 774 C CA . ILE A 1 99 ? 13.746 13.460 15.082 1.00 88.62 99 ILE A CA 1
ATOM 775 C C . ILE A 1 99 ? 12.417 14.171 14.796 1.00 88.62 99 ILE A C 1
ATOM 777 O O . ILE A 1 99 ? 12.403 15.124 14.017 1.00 88.62 99 ILE A O 1
ATOM 781 N N . GLU A 1 100 ? 11.324 13.757 15.443 1.00 84.06 100 GLU A N 1
ATOM 782 C CA . GLU A 1 100 ? 10.009 14.398 15.333 1.00 84.06 100 GLU A CA 1
ATOM 783 C C . GLU A 1 100 ? 10.089 15.877 15.710 1.00 84.06 100 GLU A C 1
ATOM 785 O O . GLU A 1 100 ? 9.770 16.729 14.884 1.00 84.06 100 GLU A O 1
ATOM 790 N N . ARG A 1 101 ? 10.626 16.196 16.896 1.00 83.31 101 ARG A N 1
ATOM 791 C CA . ARG A 1 101 ? 10.777 17.585 17.367 1.00 83.31 101 ARG A CA 1
ATOM 792 C C . ARG A 1 101 ? 11.651 18.436 16.453 1.00 83.31 101 ARG A C 1
ATOM 794 O O . ARG A 1 101 ? 11.354 19.604 16.224 1.00 83.31 101 ARG A O 1
ATOM 801 N N . ILE A 1 102 ? 12.756 17.885 15.945 1.00 79.06 102 ILE A N 1
ATOM 802 C CA . ILE A 1 102 ? 13.638 18.624 15.029 1.00 79.06 102 ILE A CA 1
ATOM 803 C C . ILE A 1 102 ? 12.905 18.937 13.723 1.00 79.06 102 ILE A C 1
ATOM 805 O O . ILE A 1 102 ? 13.102 20.005 13.140 1.00 79.06 102 ILE A O 1
ATOM 809 N N . CYS A 1 103 ? 12.060 18.017 13.266 1.00 73.50 103 CYS A N 1
ATOM 810 C CA . CYS A 1 103 ? 11.376 18.125 11.991 1.00 73.50 103 CYS A CA 1
ATOM 811 C C . CYS A 1 103 ? 9.965 18.731 12.063 1.00 73.50 103 CYS A C 1
ATOM 813 O O . CYS A 1 103 ? 9.392 18.986 11.005 1.00 73.50 103 CYS A O 1
ATOM 815 N N . GLU A 1 104 ? 9.439 19.058 13.250 1.00 75.44 104 GLU A N 1
ATOM 816 C CA . GLU A 1 104 ? 8.242 19.906 13.422 1.00 75.44 104 GLU A CA 1
ATOM 817 C C . GLU A 1 104 ? 8.391 21.255 12.695 1.00 75.44 104 GLU A C 1
ATOM 819 O O . GLU A 1 104 ? 7.425 21.788 12.154 1.00 75.44 104 GLU A O 1
ATOM 824 N N . PHE A 1 105 ? 9.622 21.766 12.603 1.00 74.69 105 PHE A N 1
ATOM 825 C CA . PHE A 1 105 ? 9.962 23.021 11.924 1.00 74.69 105 PHE A CA 1
ATOM 826 C C . PHE A 1 105 ? 10.559 22.814 10.519 1.00 74.69 105 PHE A C 1
ATOM 828 O O . PHE A 1 105 ? 11.174 23.723 9.959 1.00 74.69 105 PHE A O 1
ATOM 835 N N . GLU A 1 106 ? 10.426 21.619 9.934 1.00 86.81 106 GLU A N 1
ATOM 836 C CA . GLU A 1 106 ? 10.956 21.318 8.601 1.00 86.81 106 GLU A CA 1
ATOM 837 C C . GLU A 1 106 ? 10.152 22.036 7.507 1.00 86.81 106 GLU A C 1
ATOM 839 O O . GLU A 1 106 ? 8.963 21.778 7.314 1.00 86.81 106 GLU A O 1
ATOM 844 N N . ASP A 1 107 ? 10.824 22.891 6.730 1.00 75.06 107 ASP A N 1
ATOM 845 C CA . ASP A 1 107 ? 10.202 23.718 5.695 1.00 75.06 107 ASP A CA 1
ATOM 846 C C . ASP A 1 107 ? 9.975 22.970 4.370 1.00 75.06 107 ASP A C 1
ATOM 848 O O . ASP A 1 107 ? 9.092 23.352 3.596 1.00 75.06 107 ASP A O 1
ATOM 852 N N . LYS A 1 108 ? 10.701 21.873 4.101 1.00 79.44 108 LYS A N 1
ATOM 853 C CA . LYS A 1 108 ? 10.591 21.120 2.839 1.00 79.44 108 LYS A CA 1
ATOM 854 C C . LYS A 1 108 ? 9.707 19.877 2.935 1.00 79.44 108 LYS A C 1
ATOM 856 O O . LYS A 1 108 ? 9.985 18.943 3.686 1.00 79.44 108 LYS A O 1
ATOM 861 N N . ASP A 1 109 ? 8.722 19.790 2.037 1.00 66.56 109 ASP A N 1
ATOM 862 C CA . ASP A 1 109 ? 7.793 18.654 1.920 1.00 66.56 109 ASP A CA 1
ATOM 863 C C . ASP A 1 109 ? 8.477 17.293 1.792 1.00 66.56 109 ASP A C 1
ATOM 865 O O . ASP A 1 109 ? 8.069 16.316 2.420 1.00 66.56 109 ASP A O 1
ATOM 869 N N . TYR A 1 110 ? 9.536 17.207 0.985 1.00 72.00 110 TYR A N 1
ATOM 870 C CA . TYR A 1 110 ? 10.230 15.941 0.755 1.00 72.00 110 TYR A CA 1
ATOM 871 C C . TYR A 1 110 ? 10.943 15.416 2.016 1.00 72.00 110 TYR A C 1
ATOM 873 O O . TYR A 1 110 ? 11.152 14.212 2.133 1.00 72.00 110 TYR A O 1
ATOM 881 N N . ASN A 1 111 ? 11.305 16.291 2.961 1.00 81.94 111 ASN A N 1
ATOM 882 C CA . ASN A 1 111 ? 11.884 15.900 4.246 1.00 81.94 111 ASN A CA 1
ATOM 883 C C . ASN A 1 111 ? 10.787 15.522 5.239 1.00 81.94 111 ASN A C 1
ATOM 885 O O . ASN A 1 111 ? 10.899 14.475 5.873 1.00 81.94 111 ASN A O 1
ATOM 889 N N . ARG A 1 112 ? 9.684 16.289 5.292 1.00 85.50 112 ARG A N 1
ATOM 890 C CA . ARG A 1 112 ? 8.500 15.931 6.093 1.00 85.50 112 ARG A CA 1
ATOM 891 C C . ARG A 1 112 ? 8.018 14.519 5.767 1.00 85.50 112 ARG A C 1
ATOM 893 O O . ARG A 1 112 ? 7.790 13.729 6.678 1.00 85.50 112 ARG A O 1
ATOM 900 N N . LYS A 1 113 ? 7.942 14.159 4.481 1.00 82.94 113 LYS A N 1
ATOM 901 C CA . LYS A 1 113 ? 7.558 12.805 4.040 1.00 82.94 113 LYS A CA 1
ATOM 902 C C . LYS A 1 113 ? 8.477 11.708 4.592 1.00 82.94 113 LYS A C 1
ATOM 904 O O . LYS A 1 113 ? 7.974 10.665 4.995 1.00 82.94 113 LYS A O 1
ATOM 909 N N . LEU A 1 114 ? 9.793 11.933 4.634 1.00 85.75 114 LEU A N 1
ATOM 910 C CA . LEU A 1 114 ? 10.750 10.961 5.182 1.00 85.75 114 LEU A CA 1
ATOM 911 C C . LEU A 1 114 ? 10.611 10.807 6.699 1.00 85.75 114 LEU A C 1
ATOM 913 O O . LEU A 1 114 ? 10.679 9.695 7.202 1.00 85.75 114 LEU A O 1
ATOM 917 N N . VAL A 1 115 ? 10.362 11.899 7.421 1.00 87.12 115 VAL A N 1
ATOM 918 C CA . VAL A 1 115 ? 10.135 11.864 8.876 1.00 87.12 115 VAL A CA 1
ATOM 919 C C . VAL A 1 115 ? 8.892 11.043 9.203 1.00 87.12 115 VAL A C 1
ATOM 921 O O . VAL A 1 115 ? 8.962 10.129 10.016 1.00 87.12 115 VAL A O 1
ATOM 924 N N . HIS A 1 116 ? 7.787 11.279 8.490 1.00 84.44 116 HIS A N 1
ATOM 925 C CA . HIS A 1 116 ? 6.568 10.481 8.651 1.00 84.44 116 HIS A CA 1
ATOM 926 C C . HIS A 1 116 ? 6.805 8.994 8.352 1.00 84.44 116 HIS A C 1
ATOM 928 O O . HIS A 1 116 ? 6.216 8.138 9.003 1.00 84.44 116 HIS A O 1
ATOM 934 N N . GLN A 1 117 ? 7.663 8.670 7.378 1.00 83.38 117 GLN A N 1
ATOM 935 C CA . GLN A 1 117 ? 8.040 7.283 7.095 1.00 83.38 117 GLN A CA 1
ATOM 936 C C . GLN A 1 117 ? 8.844 6.664 8.243 1.00 83.38 117 GLN A C 1
ATOM 938 O O . GLN A 1 117 ? 8.535 5.544 8.634 1.00 83.38 117 GLN A O 1
ATOM 943 N N . ILE A 1 118 ? 9.819 7.388 8.803 1.00 85.62 118 ILE A N 1
ATOM 944 C CA . ILE A 1 118 ? 10.627 6.931 9.945 1.00 85.62 118 ILE A CA 1
ATOM 945 C C . ILE A 1 118 ? 9.733 6.644 11.157 1.00 85.62 118 ILE A C 1
ATOM 947 O O . ILE A 1 118 ? 9.804 5.557 11.720 1.00 85.62 118 ILE A O 1
ATOM 951 N N . VAL A 1 119 ? 8.848 7.578 11.512 1.00 80.00 119 VAL A N 1
ATOM 952 C CA . VAL A 1 119 ? 7.912 7.425 12.640 1.00 80.00 119 VAL A CA 1
ATOM 953 C C . VAL A 1 119 ? 6.981 6.235 12.416 1.00 80.00 119 VAL A C 1
ATOM 955 O O . VAL A 1 119 ? 6.847 5.369 13.278 1.00 80.00 119 VAL A O 1
ATOM 958 N N . LYS A 1 120 ? 6.401 6.130 11.216 1.00 77.25 120 LYS A N 1
ATOM 959 C CA . LYS A 1 120 ? 5.478 5.047 10.869 1.00 77.25 120 LYS A CA 1
ATOM 960 C C . LYS A 1 120 ? 6.129 3.663 10.928 1.00 77.25 120 LYS A C 1
ATOM 962 O O . LYS A 1 120 ? 5.504 2.733 11.425 1.00 77.25 120 LYS A O 1
ATOM 967 N N . LEU A 1 121 ? 7.359 3.522 10.428 1.00 70.94 121 LEU A N 1
ATOM 968 C CA . LEU A 1 121 ? 8.100 2.254 10.474 1.00 70.94 121 LEU A CA 1
ATOM 969 C C . LEU A 1 121 ? 8.362 1.795 11.915 1.00 70.94 121 LEU A C 1
ATOM 971 O O . LEU A 1 121 ? 8.444 0.597 12.173 1.00 70.94 121 LEU A O 1
ATOM 975 N N . MET A 1 122 ? 8.462 2.734 12.854 1.00 63.44 122 MET A N 1
ATOM 976 C CA . MET A 1 122 ? 8.701 2.431 14.262 1.00 63.44 122 MET A CA 1
ATOM 977 C C . MET A 1 122 ? 7.409 2.152 15.032 1.00 63.44 122 MET A C 1
ATOM 979 O O . MET A 1 122 ? 7.392 1.246 15.862 1.00 63.44 122 MET A O 1
ATOM 983 N N . ASP A 1 123 ? 6.307 2.833 14.710 1.00 55.53 123 ASP A N 1
ATOM 984 C CA . ASP A 1 123 ? 4.981 2.496 15.246 1.00 55.53 123 ASP A CA 1
ATOM 985 C C . ASP A 1 123 ? 4.502 1.109 14.785 1.00 55.53 123 ASP A C 1
ATOM 987 O O . ASP A 1 123 ? 3.853 0.397 15.549 1.00 55.53 123 ASP A O 1
ATOM 991 N N . GLU A 1 124 ? 4.869 0.684 13.569 1.00 50.56 124 GLU A N 1
ATOM 992 C CA . GLU A 1 124 ? 4.608 -0.672 13.060 1.00 50.56 124 GLU A CA 1
ATOM 993 C C . GLU A 1 124 ? 5.433 -1.755 13.807 1.00 50.56 124 GLU A C 1
ATOM 995 O O . GLU A 1 124 ? 5.001 -2.907 13.864 1.00 50.56 124 GLU A O 1
ATOM 1000 N N . ASN A 1 125 ? 6.565 -1.391 14.434 1.00 43.22 125 ASN A N 1
ATOM 1001 C CA . ASN A 1 125 ? 7.464 -2.292 15.179 1.00 43.22 125 ASN A CA 1
ATOM 1002 C C . ASN A 1 125 ? 7.327 -2.209 16.715 1.00 43.22 125 ASN A C 1
ATOM 1004 O O . ASN A 1 125 ? 7.945 -2.999 17.436 1.00 43.22 125 ASN A O 1
ATOM 1008 N N . ARG A 1 126 ? 6.523 -1.281 17.250 1.00 38.12 126 ARG A N 1
ATOM 1009 C CA . ARG A 1 126 ? 6.272 -1.169 18.693 1.00 38.12 126 ARG A CA 1
ATOM 1010 C C . ARG A 1 126 ? 5.186 -2.148 19.138 1.00 38.12 126 ARG A C 1
ATOM 1012 O O . ARG A 1 126 ? 4.021 -2.041 18.762 1.00 38.12 126 ARG A O 1
ATOM 1019 N N . THR A 1 127 ? 5.544 -3.045 20.057 1.00 28.98 127 THR A N 1
ATOM 1020 C CA . THR A 1 127 ? 4.549 -3.663 20.951 1.00 28.98 127 THR A CA 1
ATOM 1021 C C . THR A 1 127 ? 3.905 -2.526 21.763 1.00 28.98 127 THR A C 1
ATOM 1023 O O . THR A 1 127 ? 4.650 -1.680 22.267 1.00 28.98 127 THR A O 1
ATOM 1026 N N . PRO A 1 128 ? 2.567 -2.430 21.885 1.00 26.64 128 PRO A N 1
ATOM 1027 C CA . PRO A 1 128 ? 1.928 -1.195 22.326 1.00 26.64 128 PRO A CA 1
ATOM 1028 C C . PRO A 1 128 ? 2.247 -0.888 23.794 1.00 26.64 128 PRO A C 1
ATOM 1030 O O . PRO A 1 128 ? 1.681 -1.486 24.710 1.00 26.64 128 PRO A O 1
ATOM 1033 N N . LEU A 1 129 ? 3.135 0.081 24.023 1.00 24.05 129 LEU A N 1
ATOM 1034 C CA . LEU A 1 129 ? 3.330 0.701 25.327 1.00 24.05 129 LEU A CA 1
ATOM 1035 C C . LEU A 1 129 ? 2.292 1.809 25.504 1.00 24.05 129 LEU A C 1
ATOM 1037 O O . LEU A 1 129 ? 2.316 2.849 24.849 1.00 24.05 129 LEU A O 1
ATOM 1041 N N . ILE A 1 130 ? 1.370 1.546 26.423 1.00 31.12 130 ILE A N 1
ATOM 1042 C CA . ILE A 1 130 ? 0.397 2.483 26.978 1.00 31.12 130 ILE A CA 1
ATOM 1043 C C . ILE A 1 130 ? 1.130 3.755 27.433 1.00 31.12 130 ILE A C 1
ATOM 1045 O O . ILE A 1 130 ? 1.977 3.685 28.325 1.00 31.12 130 ILE A O 1
ATOM 1049 N N . LYS A 1 131 ? 0.769 4.927 26.893 1.00 25.34 131 LYS A N 1
ATOM 1050 C CA . LYS A 1 131 ? 1.096 6.215 27.520 1.00 25.34 131 LYS A CA 1
ATOM 1051 C C . LYS A 1 131 ? -0.140 7.088 27.712 1.00 25.34 131 LYS A C 1
ATOM 1053 O O . LYS A 1 131 ? -1.033 7.168 26.876 1.00 25.34 131 LYS A O 1
ATOM 1058 N N . PHE A 1 132 ? -0.158 7.652 28.912 1.00 23.27 132 PHE A N 1
ATOM 1059 C CA . PHE A 1 132 ? -1.211 8.386 29.589 1.00 23.27 132 PHE A CA 1
ATOM 1060 C C . PHE A 1 132 ? -1.413 9.788 29.002 1.00 23.27 132 PHE A C 1
ATOM 1062 O O . PHE A 1 132 ? -0.444 10.490 28.728 1.00 23.27 132 PHE A O 1
ATOM 1069 N N . ASN A 1 133 ? -2.675 10.219 28.916 1.00 25.58 133 ASN A N 1
ATOM 1070 C CA . ASN A 1 133 ? -3.031 11.626 28.747 1.00 25.58 133 ASN A CA 1
ATOM 1071 C C . ASN A 1 133 ? -2.644 12.421 30.003 1.00 25.58 133 ASN A C 1
ATOM 1073 O O . ASN A 1 133 ? -3.091 12.093 31.104 1.00 25.58 133 ASN A O 1
ATOM 1077 N N . VAL A 1 134 ? -1.896 13.507 29.814 1.00 22.72 134 VAL A N 1
ATOM 1078 C CA . VAL A 1 134 ? -1.869 14.652 30.735 1.00 22.72 134 VAL A CA 1
ATOM 1079 C C . VAL A 1 134 ? -2.706 15.761 30.081 1.00 22.72 134 VAL A C 1
ATOM 1081 O O . VAL A 1 134 ? -2.498 16.030 28.898 1.00 22.72 134 VAL A O 1
ATOM 1084 N N . PRO A 1 135 ? -3.674 16.373 30.785 1.00 24.08 135 PRO A N 1
ATOM 1085 C CA . PRO A 1 135 ? -4.530 17.407 30.215 1.00 24.08 135 PRO A CA 1
ATOM 1086 C C . PRO A 1 135 ? -3.804 18.758 30.202 1.00 24.08 135 PRO A C 1
ATOM 1088 O O . PRO A 1 135 ? -3.225 19.154 31.212 1.00 24.08 135 PRO A O 1
ATOM 1091 N N . ILE A 1 136 ? -3.865 19.474 29.077 1.00 25.22 136 ILE A N 1
ATOM 1092 C CA . ILE A 1 136 ? -3.509 20.896 29.009 1.00 25.22 136 ILE A CA 1
ATOM 1093 C C . ILE A 1 136 ? -4.812 21.696 29.044 1.00 25.22 136 ILE A C 1
ATOM 1095 O O . ILE A 1 136 ? -5.754 21.398 28.312 1.00 25.22 136 ILE A O 1
ATOM 1099 N N . GLN A 1 137 ? -4.847 22.646 29.974 1.00 23.73 137 GLN A N 1
ATOM 1100 C CA . GLN A 1 137 ? -5.936 23.573 30.248 1.00 23.73 137 GLN A CA 1
ATOM 1101 C C . GLN A 1 137 ? -6.211 24.509 29.068 1.00 23.73 137 GLN A C 1
ATOM 1103 O O . GLN A 1 137 ? -5.307 24.881 28.322 1.00 23.73 137 GLN A O 1
ATOM 1108 N N . GLU A 1 138 ? -7.485 24.873 28.954 1.00 23.95 138 GLU A N 1
ATOM 1109 C CA . GLU A 1 138 ? -8.019 25.947 28.125 1.00 23.95 138 GLU A CA 1
ATOM 1110 C C . GLU A 1 138 ? -7.311 27.277 28.407 1.00 23.95 138 GLU A C 1
ATOM 1112 O O . GLU A 1 138 ? -7.082 27.614 29.565 1.00 23.95 138 GLU A O 1
ATOM 1117 N N . ASP A 1 139 ? -7.090 28.065 27.356 1.00 23.19 139 ASP A N 1
ATOM 1118 C CA . ASP A 1 139 ? -7.225 29.513 27.454 1.00 23.19 139 ASP A CA 1
ATOM 1119 C C . ASP A 1 139 ? -7.910 30.055 26.194 1.00 23.19 139 ASP A C 1
ATOM 1121 O O . ASP A 1 139 ? -7.537 29.768 25.054 1.00 23.19 139 ASP A O 1
ATOM 1125 N N . PHE A 1 140 ? -8.969 30.816 26.452 1.00 23.09 140 PHE A N 1
ATOM 1126 C CA . PHE A 1 140 ? -9.754 31.592 25.506 1.00 23.09 140 PHE A CA 1
ATOM 1127 C C . PHE A 1 140 ? -8.905 32.711 24.884 1.00 23.09 140 PHE A C 1
ATOM 1129 O O . PHE A 1 140 ? -8.211 33.428 25.598 1.00 23.09 140 PHE A O 1
ATOM 1136 N N . ASN A 1 141 ? -9.074 32.964 23.583 1.00 24.28 141 ASN A N 1
ATOM 1137 C CA . ASN A 1 141 ? -9.537 34.278 23.131 1.00 24.28 141 ASN A CA 1
ATOM 1138 C C . ASN A 1 141 ? -9.984 34.276 21.665 1.00 24.28 141 ASN A C 1
ATOM 1140 O O . ASN A 1 141 ? -9.316 33.786 20.759 1.00 24.28 141 ASN A O 1
ATOM 1144 N N . SER A 1 142 ? -11.162 34.863 21.496 1.00 24.02 142 SER A N 1
ATOM 1145 C CA . SER A 1 142 ? -11.805 35.311 20.271 1.00 24.02 142 SER A CA 1
ATOM 1146 C C . SER A 1 142 ? -10.937 36.277 19.469 1.00 24.02 142 SER A C 1
ATOM 1148 O O . SER A 1 142 ? -10.331 37.157 20.067 1.00 24.02 142 SER A O 1
ATOM 1150 N N . GLU A 1 143 ? -11.029 36.237 18.139 1.00 23.19 143 GLU A N 1
ATOM 1151 C CA . GLU A 1 143 ? -11.562 37.380 17.389 1.00 23.19 143 GLU A CA 1
ATOM 1152 C C . GLU A 1 143 ? -11.843 37.057 15.918 1.00 23.19 143 GLU A C 1
ATOM 1154 O O . GLU A 1 143 ? -11.287 36.154 15.299 1.00 23.19 143 GLU A O 1
ATOM 1159 N N . GLN A 1 144 ? -12.816 37.810 15.425 1.00 23.36 144 GLN A N 1
ATOM 1160 C CA . GLN A 1 144 ? -13.477 37.777 14.133 1.00 23.36 144 GLN A CA 1
ATOM 1161 C C . GLN A 1 144 ? -12.502 37.911 12.958 1.00 23.36 144 GLN A C 1
ATOM 1163 O O . GLN A 1 144 ? -11.577 38.713 13.019 1.00 23.36 144 GLN A O 1
ATOM 1168 N N . ASN A 1 145 ? -12.807 37.266 11.826 1.00 25.56 145 ASN A N 1
ATOM 1169 C CA . ASN A 1 145 ? -12.857 37.996 10.557 1.00 25.56 145 ASN A CA 1
ATOM 1170 C C . ASN A 1 145 ? -13.624 37.249 9.460 1.00 25.56 145 ASN A C 1
ATOM 1172 O O . ASN A 1 145 ? -13.363 36.096 9.129 1.00 25.56 145 ASN A O 1
ATOM 1176 N N . ASN A 1 146 ? -14.580 37.983 8.895 1.00 24.89 146 ASN A N 1
ATOM 1177 C CA . ASN A 1 146 ? -15.341 37.669 7.697 1.00 24.89 146 ASN A CA 1
ATOM 1178 C C . ASN A 1 146 ? -14.428 37.520 6.472 1.00 24.89 146 ASN A C 1
ATOM 1180 O O . ASN A 1 146 ? -13.580 38.375 6.236 1.00 24.89 146 ASN A O 1
ATOM 1184 N N . SER A 1 147 ? -14.735 36.575 5.583 1.00 25.48 147 SER A N 1
ATOM 1185 C CA . SER A 1 147 ? -14.859 36.899 4.154 1.00 25.48 147 SER A CA 1
ATOM 1186 C C . SER A 1 147 ? -15.643 35.822 3.398 1.00 25.48 147 SER A C 1
ATOM 1188 O O . SER A 1 147 ? -15.305 34.644 3.380 1.00 25.48 147 SER A O 1
ATOM 1190 N N . LYS A 1 148 ? -16.740 36.276 2.784 1.00 24.28 148 LYS A N 1
ATOM 1191 C CA . LYS A 1 148 ? -17.441 35.633 1.669 1.00 24.28 148 LYS A CA 1
ATOM 1192 C C . LYS A 1 148 ? -16.510 35.586 0.458 1.00 24.28 148 LYS A C 1
ATOM 1194 O O . LYS A 1 148 ? -15.920 36.620 0.178 1.00 24.28 148 LYS A O 1
ATOM 1199 N N . LEU A 1 149 ? -16.504 34.482 -0.289 1.00 24.81 149 LEU A N 1
ATOM 1200 C CA . LEU A 1 149 ? -16.214 34.385 -1.735 1.00 24.81 149 LEU A CA 1
ATOM 1201 C C . LEU A 1 149 ? -16.766 33.019 -2.202 1.00 24.81 149 LEU A C 1
ATOM 1203 O O . LEU A 1 149 ? -16.272 31.975 -1.800 1.00 24.81 149 LEU A O 1
ATOM 1207 N N . THR A 1 150 ? -18.017 33.002 -2.669 1.00 24.33 150 THR A N 1
ATOM 1208 C CA . THR A 1 150 ? -18.436 32.836 -4.081 1.00 24.33 150 THR A CA 1
ATOM 1209 C C . THR A 1 150 ? -18.259 31.428 -4.647 1.00 24.33 150 THR A C 1
ATOM 1211 O O . THR A 1 150 ? -17.154 30.974 -4.926 1.00 24.33 150 THR A O 1
ATOM 1214 N N . GLN A 1 151 ? -19.416 30.796 -4.866 1.00 25.06 151 GLN A N 1
ATOM 1215 C CA . GLN A 1 151 ? -19.638 29.633 -5.717 1.00 25.06 151 GLN A CA 1
ATOM 1216 C C . GLN A 1 151 ? -19.038 29.868 -7.110 1.00 25.06 151 GLN A C 1
ATOM 1218 O O . GLN A 1 151 ? -19.323 30.883 -7.743 1.00 25.06 151 GLN A O 1
ATOM 1223 N N . SER A 1 152 ? -18.244 28.913 -7.588 1.00 24.70 152 SER A N 1
ATOM 1224 C CA . SER A 1 152 ? -17.994 28.724 -9.014 1.00 24.70 152 SER A CA 1
ATOM 1225 C C . SER A 1 152 ? -18.065 27.234 -9.326 1.00 24.70 152 SER A C 1
ATOM 1227 O O 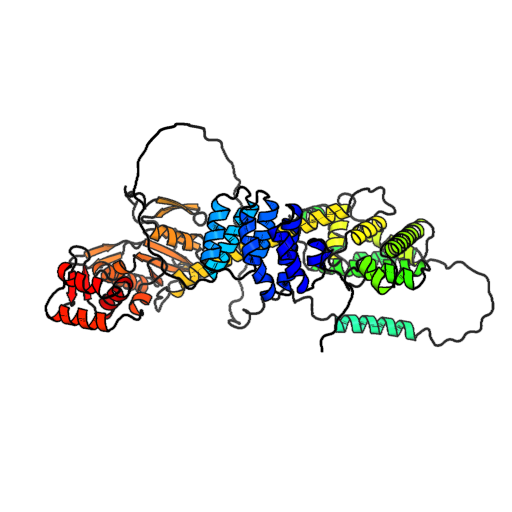. SER A 1 152 ? -17.632 26.386 -8.545 1.00 24.70 152 SER A O 1
ATOM 1229 N N . GLU A 1 153 ? -18.751 26.963 -10.423 1.00 25.84 153 GLU A N 1
ATOM 1230 C CA . GLU A 1 153 ? -19.190 25.673 -10.924 1.00 25.84 153 GLU A CA 1
ATOM 1231 C C . GLU A 1 153 ? -17.995 24.788 -11.302 1.00 25.84 153 GLU A C 1
ATOM 1233 O O . GLU A 1 153 ? -17.135 25.193 -12.079 1.00 25.84 153 GLU A O 1
ATOM 1238 N N . PHE A 1 154 ? -17.977 23.551 -10.803 1.00 24.59 154 PHE A N 1
ATOM 1239 C CA . PHE A 1 154 ? -17.150 22.480 -11.354 1.00 24.59 154 PHE A CA 1
ATOM 1240 C C . PHE A 1 154 ? -18.069 21.376 -11.877 1.00 24.59 154 PHE A C 1
ATOM 1242 O O . PHE A 1 154 ? -18.586 20.554 -11.123 1.00 24.59 154 PHE A O 1
ATOM 1249 N N . ASN A 1 155 ? -18.273 21.388 -13.194 1.00 23.91 155 ASN A N 1
ATOM 1250 C CA . ASN A 1 155 ? -18.728 20.229 -13.952 1.00 23.91 155 ASN A CA 1
ATOM 1251 C C . ASN A 1 155 ? -17.606 19.185 -13.933 1.00 23.91 155 ASN A C 1
ATOM 1253 O O . ASN A 1 155 ? -16.543 19.413 -14.506 1.00 23.91 155 ASN A O 1
ATOM 1257 N N . VAL A 1 156 ? -17.852 18.044 -13.293 1.00 25.05 156 VAL A N 1
ATOM 1258 C CA . VAL A 1 156 ? -17.014 16.848 -13.412 1.00 25.05 156 VAL A CA 1
ATOM 1259 C C . VAL A 1 156 ? -17.886 15.751 -14.008 1.00 25.05 156 VAL A C 1
ATOM 1261 O O . VAL A 1 156 ? -18.865 15.311 -13.403 1.00 25.05 156 VAL A O 1
ATOM 1264 N N . GLU A 1 157 ? -17.554 15.358 -15.235 1.00 24.45 157 GLU A N 1
ATOM 1265 C CA . GLU A 1 157 ? -18.137 14.200 -15.900 1.00 24.45 157 GLU A CA 1
ATOM 1266 C C . GLU A 1 157 ? -17.850 12.924 -15.099 1.00 24.45 157 GLU A C 1
ATOM 1268 O O . GLU A 1 157 ? -16.730 12.654 -14.668 1.00 24.45 157 GLU A O 1
ATOM 1273 N N . LYS A 1 158 ? -18.911 12.143 -14.894 1.00 26.75 158 LYS A N 1
ATOM 1274 C CA . LYS A 1 158 ? -18.912 10.853 -14.201 1.00 26.75 158 LYS A CA 1
ATOM 1275 C C . LYS A 1 158 ? -18.166 9.797 -15.033 1.00 26.75 158 LYS A C 1
ATOM 1277 O O . LYS A 1 158 ? -18.494 9.654 -16.212 1.00 26.75 158 LYS A O 1
ATOM 1282 N N . PRO A 1 159 ? -17.297 8.957 -14.449 1.00 24.14 159 PRO A N 1
ATOM 1283 C CA . PRO A 1 159 ? -16.934 7.699 -15.084 1.00 24.14 159 PRO A CA 1
ATOM 1284 C C . PRO A 1 159 ? -18.114 6.715 -14.997 1.00 24.14 159 PRO A C 1
ATOM 1286 O O . PRO A 1 159 ? -18.744 6.551 -13.951 1.00 24.14 159 PRO A O 1
ATOM 1289 N N . LYS A 1 160 ? -18.449 6.094 -16.134 1.00 26.47 160 LYS A N 1
ATOM 1290 C CA . LYS A 1 160 ? -19.497 5.069 -16.260 1.00 26.47 160 LYS A CA 1
ATOM 1291 C C . LYS A 1 160 ? -19.090 3.778 -15.528 1.00 26.47 160 LYS A C 1
ATOM 1293 O O . LYS A 1 160 ? -17.944 3.358 -15.668 1.00 26.47 160 LYS A O 1
ATOM 1298 N N . PRO A 1 161 ? -20.021 3.103 -14.834 1.00 25.05 161 PRO A N 1
ATOM 1299 C CA . PRO A 1 161 ? -19.782 1.778 -14.278 1.00 25.05 161 PRO A CA 1
ATOM 1300 C C . PRO A 1 161 ? -19.808 0.723 -15.393 1.00 25.05 161 PRO A C 1
ATOM 1302 O O . PRO A 1 161 ? -20.763 0.652 -16.168 1.00 25.05 161 PRO A O 1
ATOM 1305 N N . LEU A 1 162 ? -18.759 -0.095 -15.471 1.00 24.62 162 LEU A N 1
ATOM 1306 C CA . LEU A 1 162 ? -18.733 -1.322 -16.265 1.00 24.62 162 LEU A CA 1
ATOM 1307 C C . LEU A 1 162 ? -19.263 -2.466 -15.394 1.00 24.62 162 LEU A C 1
ATOM 1309 O O . LEU A 1 162 ? -18.648 -2.816 -14.389 1.00 24.62 162 LEU A O 1
ATOM 1313 N N . LEU A 1 163 ? -20.406 -3.033 -15.783 1.00 25.59 163 LEU A N 1
ATOM 1314 C CA . LEU A 1 163 ? -20.930 -4.292 -15.261 1.00 25.59 163 LEU A CA 1
ATOM 1315 C C . LEU A 1 163 ? -21.168 -5.274 -16.418 1.00 25.59 163 LEU A C 1
ATOM 1317 O O . LEU A 1 163 ? -21.769 -4.918 -17.429 1.00 25.59 163 LEU A O 1
ATOM 1321 N N . GLU A 1 164 ? -20.715 -6.502 -16.152 1.00 26.16 164 GLU A N 1
ATOM 1322 C CA . GLU A 1 164 ? -21.165 -7.818 -16.637 1.00 26.16 164 GLU A CA 1
ATOM 1323 C C . GLU A 1 164 ? -20.759 -8.345 -18.022 1.00 26.16 164 GLU A C 1
ATOM 1325 O O . GLU A 1 164 ? -21.272 -7.932 -19.062 1.00 26.16 164 GLU A O 1
ATOM 1330 N N . LYS A 1 165 ? -19.912 -9.391 -17.979 1.00 26.39 165 LYS A N 1
ATOM 1331 C CA . LYS A 1 165 ? -20.137 -10.805 -18.392 1.00 26.39 165 LYS A CA 1
ATOM 1332 C C . LYS A 1 165 ? -18.793 -11.547 -18.209 1.00 26.39 165 LYS A C 1
ATOM 1334 O O . LYS A 1 165 ? -17.766 -10.965 -18.520 1.00 26.39 165 LYS A O 1
ATOM 1339 N N . GLU A 1 166 ? -18.638 -12.749 -17.658 1.00 26.02 166 GLU A N 1
ATOM 1340 C CA . GLU A 1 166 ? -19.486 -13.935 -17.512 1.00 26.02 166 GLU A CA 1
ATOM 1341 C C . GLU A 1 166 ? -18.995 -14.772 -16.310 1.00 26.02 166 GLU A C 1
ATOM 1343 O O . GLU A 1 166 ? -17.794 -14.890 -16.060 1.00 26.02 166 GLU A O 1
ATOM 1348 N N . GLU A 1 167 ? -19.935 -15.380 -15.585 1.00 26.03 167 GLU A N 1
ATOM 1349 C CA . GLU A 1 167 ? -19.689 -16.484 -14.655 1.00 26.03 167 GLU A CA 1
ATOM 1350 C C . GLU A 1 167 ? -19.380 -17.772 -15.434 1.00 26.03 167 GLU A C 1
ATOM 1352 O O . GLU A 1 167 ? -20.079 -18.082 -16.396 1.00 26.03 167 GLU A O 1
ATOM 1357 N N . ASN A 1 168 ? -18.376 -18.540 -14.991 1.00 25.44 168 ASN A N 1
ATOM 1358 C CA . ASN A 1 168 ? -18.446 -19.998 -14.784 1.00 25.44 168 ASN A CA 1
ATOM 1359 C C . ASN A 1 168 ? -17.055 -20.571 -14.458 1.00 25.44 168 ASN A C 1
ATOM 1361 O O . ASN A 1 168 ? -16.269 -20.866 -15.353 1.00 25.44 168 ASN A O 1
ATOM 1365 N N . ASN A 1 169 ? -16.762 -20.759 -13.168 1.00 25.34 169 ASN A N 1
ATOM 1366 C CA . ASN A 1 169 ? -16.329 -22.047 -12.604 1.00 25.34 169 ASN A CA 1
ATOM 1367 C C . ASN A 1 169 ? -15.946 -21.879 -11.130 1.00 25.34 169 ASN A C 1
ATOM 1369 O O . ASN A 1 169 ? -14.969 -21.224 -10.775 1.00 25.34 169 ASN A O 1
ATOM 1373 N N . ILE A 1 170 ? -16.745 -22.509 -10.274 1.00 26.33 170 ILE A N 1
ATOM 1374 C CA . ILE A 1 170 ? -16.551 -22.592 -8.831 1.00 26.33 170 ILE A CA 1
ATOM 1375 C C . ILE A 1 170 ? -15.774 -23.875 -8.495 1.00 26.33 170 ILE A C 1
ATOM 1377 O O . ILE A 1 170 ? -16.141 -24.964 -8.925 1.00 26.33 170 ILE A O 1
ATOM 1381 N N . ASN A 1 171 ? -14.776 -23.701 -7.623 1.00 26.77 171 ASN A N 1
ATOM 1382 C CA . ASN A 1 171 ? -14.136 -24.670 -6.724 1.00 26.77 171 ASN A CA 1
ATOM 1383 C C . ASN A 1 171 ? -13.237 -25.772 -7.304 1.00 26.77 171 ASN A C 1
ATOM 1385 O O . ASN A 1 171 ? -13.678 -26.842 -7.707 1.00 26.77 171 ASN A O 1
ATOM 1389 N N . THR A 1 172 ? -11.932 -25.587 -7.112 1.00 24.95 172 THR A N 1
ATOM 1390 C CA . THR A 1 172 ? -11.065 -26.394 -6.220 1.00 24.95 172 THR A CA 1
ATOM 1391 C C . THR A 1 172 ? -9.707 -25.678 -6.127 1.00 24.95 172 THR A C 1
ATOM 1393 O O . THR A 1 172 ? -9.392 -24.889 -7.006 1.00 24.95 172 THR A O 1
ATOM 1396 N N . TYR A 1 173 ? -8.919 -25.919 -5.073 1.00 23.72 173 TYR A N 1
ATOM 1397 C CA . TYR A 1 173 ? -7.628 -25.270 -4.738 1.00 23.72 173 TYR A CA 1
ATOM 1398 C C . TYR A 1 173 ? -7.687 -24.039 -3.824 1.00 23.72 173 TYR A C 1
ATOM 1400 O O . TYR A 1 173 ? -7.129 -22.976 -4.092 1.00 23.72 173 TYR A O 1
ATOM 1408 N N . THR A 1 174 ? -8.286 -24.231 -2.652 1.00 30.67 174 THR A N 1
ATOM 1409 C CA . THR A 1 174 ? -7.864 -23.532 -1.434 1.00 30.67 174 THR A CA 1
ATOM 1410 C C . THR A 1 174 ? -6.536 -24.144 -0.943 1.00 30.67 174 THR A C 1
ATOM 1412 O O . THR A 1 174 ? -6.366 -25.358 -0.991 1.00 30.67 174 THR A O 1
ATOM 1415 N N . GLU A 1 175 ? -5.620 -23.291 -0.465 1.00 29.36 175 GLU A N 1
ATOM 1416 C CA . GLU A 1 175 ? -4.496 -23.595 0.456 1.00 29.36 175 GLU A CA 1
ATOM 1417 C C . GLU A 1 175 ? -3.056 -23.867 -0.044 1.00 29.36 175 GLU A C 1
ATOM 1419 O O . GLU A 1 175 ? -2.198 -24.119 0.796 1.00 29.36 175 GLU A O 1
ATOM 1424 N N . GLN A 1 176 ? -2.682 -23.666 -1.318 1.00 26.70 176 GLN A N 1
ATOM 1425 C CA . GLN A 1 176 ? -1.246 -23.757 -1.706 1.00 26.70 176 GLN A CA 1
ATOM 1426 C C . GLN A 1 176 ? -0.634 -22.607 -2.525 1.00 26.70 176 GLN A C 1
ATOM 1428 O O . GLN A 1 176 ? 0.528 -22.698 -2.902 1.00 26.70 176 GLN A O 1
ATOM 1433 N N . LYS A 1 177 ? -1.322 -21.475 -2.727 1.00 29.28 177 LYS A N 1
ATOM 1434 C CA . LYS A 1 177 ? -0.808 -20.386 -3.591 1.00 29.28 177 LYS A CA 1
ATOM 1435 C C . LYS A 1 177 ? -0.646 -19.011 -2.932 1.00 29.28 177 LYS A C 1
ATOM 1437 O O . LYS A 1 177 ? -0.718 -17.987 -3.600 1.00 29.28 177 LYS A O 1
ATOM 1442 N N . GLN A 1 178 ? -0.406 -18.974 -1.618 1.00 29.50 178 GLN A N 1
ATOM 1443 C CA . GLN A 1 178 ? -0.134 -17.734 -0.863 1.00 29.50 178 GLN A CA 1
ATOM 1444 C C . GLN A 1 178 ? 1.351 -17.516 -0.506 1.00 29.50 178 GLN A C 1
ATOM 1446 O O . GLN A 1 178 ? 1.664 -16.660 0.315 1.00 29.50 178 GLN A O 1
ATOM 1451 N N . LEU A 1 179 ? 2.272 -18.223 -1.176 1.00 31.47 179 LEU A N 1
ATOM 1452 C CA . LEU A 1 179 ? 3.718 -17.951 -1.118 1.00 31.47 179 LEU A CA 1
ATOM 1453 C C . LEU A 1 179 ? 4.368 -17.635 -2.482 1.00 31.47 179 LEU A C 1
ATOM 1455 O O . LEU A 1 179 ? 5.588 -17.531 -2.559 1.00 31.47 179 LEU A O 1
ATOM 1459 N N . GLU A 1 180 ? 3.587 -17.447 -3.552 1.00 28.52 180 GLU A N 1
ATOM 1460 C CA . GLU A 1 180 ? 4.133 -17.289 -4.915 1.00 28.52 180 GLU A CA 1
ATOM 1461 C C . GLU A 1 180 ? 3.925 -15.906 -5.553 1.00 28.52 180 GLU A C 1
ATOM 1463 O O . GLU A 1 180 ? 4.558 -15.603 -6.559 1.00 28.52 180 GLU A O 1
ATOM 1468 N N . THR A 1 181 ? 3.128 -15.007 -4.976 1.00 29.48 181 THR A N 1
ATOM 1469 C CA . THR A 1 181 ? 2.796 -13.729 -5.640 1.00 29.48 181 THR A CA 1
ATOM 1470 C C . THR A 1 181 ? 3.738 -12.562 -5.327 1.00 29.48 181 THR A C 1
ATOM 1472 O O . THR A 1 181 ? 3.637 -11.512 -5.952 1.00 29.48 181 THR A O 1
ATOM 1475 N N . THR A 1 182 ? 4.731 -12.751 -4.456 1.00 27.69 182 THR A N 1
ATOM 1476 C CA . THR A 1 182 ? 5.887 -11.843 -4.295 1.00 27.69 182 THR A CA 1
ATOM 1477 C C . THR A 1 182 ? 7.116 -12.276 -5.102 1.00 27.69 182 THR A C 1
ATOM 1479 O O . THR A 1 182 ? 8.146 -11.608 -5.051 1.00 27.69 182 THR A O 1
ATOM 1482 N N . ASN A 1 183 ? 7.005 -13.346 -5.899 1.00 29.59 183 ASN A N 1
ATOM 1483 C CA . ASN A 1 183 ? 8.094 -13.903 -6.706 1.00 29.59 183 ASN A CA 1
ATOM 1484 C C . ASN A 1 183 ? 7.981 -13.622 -8.215 1.00 29.59 183 ASN A C 1
ATOM 1486 O O . ASN A 1 183 ? 8.738 -14.200 -8.987 1.00 29.59 183 ASN A O 1
ATOM 1490 N N . ASN A 1 184 ? 7.130 -12.697 -8.674 1.00 28.55 184 ASN A N 1
ATOM 1491 C CA . ASN A 1 184 ? 7.037 -12.395 -10.115 1.00 28.55 184 ASN A CA 1
ATOM 1492 C C . ASN A 1 184 ? 8.232 -11.616 -10.702 1.00 28.55 184 ASN A C 1
ATOM 1494 O O . ASN A 1 184 ? 8.328 -11.486 -11.915 1.00 28.55 184 ASN A O 1
ATOM 1498 N N . PHE A 1 185 ? 9.222 -11.230 -9.889 1.00 29.41 185 PHE A N 1
ATOM 1499 C CA . PHE A 1 185 ? 10.565 -10.889 -10.391 1.00 29.41 185 PHE A CA 1
ATOM 1500 C C . PHE A 1 185 ? 11.437 -12.126 -10.711 1.00 29.41 185 PHE A C 1
ATOM 1502 O O . PHE A 1 185 ? 12.565 -11.983 -11.176 1.00 29.41 185 PHE A O 1
ATOM 1509 N N . SER A 1 186 ? 10.934 -13.344 -10.477 1.00 30.66 186 SER A N 1
ATOM 1510 C CA . SER A 1 186 ? 11.651 -14.610 -10.683 1.00 30.66 186 SER A CA 1
ATOM 1511 C C . SER A 1 186 ? 11.155 -15.434 -11.882 1.00 30.66 186 SER A C 1
ATOM 1513 O O . SER A 1 186 ? 11.752 -16.476 -12.157 1.00 30.66 186 SER A O 1
ATOM 1515 N N . TYR A 1 187 ? 10.119 -15.009 -12.618 1.00 27.58 187 TYR A N 1
ATOM 1516 C CA . TYR A 1 187 ? 9.632 -15.794 -13.765 1.00 27.58 187 TYR A CA 1
ATOM 1517 C C . TYR A 1 187 ? 10.573 -15.729 -14.985 1.00 27.58 187 TYR A C 1
ATOM 1519 O O . TYR A 1 187 ? 10.633 -16.668 -15.767 1.00 27.58 187 TYR A O 1
ATOM 1527 N N . TYR A 1 188 ? 11.445 -14.718 -15.072 1.00 31.75 188 TYR A N 1
ATOM 1528 C CA . TYR A 1 188 ? 12.486 -14.632 -16.111 1.00 31.75 188 TYR A CA 1
ATOM 1529 C C . TYR A 1 188 ? 13.736 -15.486 -15.835 1.00 31.75 188 TYR A C 1
ATOM 1531 O O . TYR A 1 188 ? 14.796 -15.275 -16.425 1.00 31.75 188 TYR A O 1
ATOM 1539 N N . LYS A 1 189 ? 13.645 -16.474 -14.936 1.00 34.88 189 LYS A N 1
ATOM 1540 C CA . LYS A 1 189 ? 14.775 -17.347 -14.591 1.00 34.88 189 LYS A CA 1
ATOM 1541 C C . LYS A 1 189 ? 14.489 -18.840 -14.722 1.00 34.88 189 LYS A C 1
ATOM 1543 O O . LYS A 1 189 ? 14.975 -19.628 -13.924 1.00 34.88 189 LYS A O 1
ATOM 1548 N N . ILE A 1 190 ? 13.773 -19.239 -15.769 1.00 32.75 190 ILE A N 1
ATOM 1549 C CA . ILE A 1 190 ? 13.770 -20.606 -16.319 1.00 32.75 190 ILE A CA 1
ATOM 1550 C C . ILE A 1 190 ? 13.603 -20.397 -17.836 1.00 32.75 190 ILE A C 1
ATOM 1552 O O . ILE A 1 190 ? 12.554 -19.952 -18.261 1.00 32.75 190 ILE A O 1
ATOM 1556 N N . ASN A 1 191 ? 14.589 -20.530 -18.725 1.00 36.72 191 ASN A N 1
ATOM 1557 C CA . ASN A 1 191 ? 15.521 -21.638 -18.895 1.00 36.72 191 ASN A CA 1
ATOM 1558 C C . ASN A 1 191 ? 16.773 -21.184 -19.687 1.00 36.72 191 ASN A C 1
ATOM 1560 O O . ASN A 1 191 ? 17.083 -21.678 -20.770 1.00 36.72 191 ASN A O 1
ATOM 1564 N N . ILE A 1 192 ? 17.496 -20.197 -19.151 1.00 37.12 192 ILE A N 1
ATOM 1565 C CA . ILE A 1 192 ? 18.696 -19.623 -19.785 1.00 37.12 192 ILE A CA 1
ATOM 1566 C C . ILE A 1 192 ? 19.774 -20.692 -20.058 1.00 37.12 192 ILE A C 1
ATOM 1568 O O . ILE A 1 192 ? 20.504 -20.580 -21.033 1.00 37.12 192 ILE A O 1
ATOM 1572 N N . PHE A 1 193 ? 19.849 -21.775 -19.275 1.00 32.97 193 PHE A N 1
ATOM 1573 C CA . PHE A 1 193 ? 20.860 -22.823 -19.474 1.00 32.97 193 PHE A CA 1
ATOM 1574 C C . PHE A 1 193 ? 20.564 -23.785 -20.638 1.00 32.97 193 PHE A C 1
ATOM 1576 O O . PHE A 1 193 ? 21.512 -24.219 -21.298 1.00 32.97 193 PHE A O 1
ATOM 1583 N N . GLU A 1 194 ? 19.295 -24.095 -20.931 1.00 37.78 194 GLU A N 1
ATOM 1584 C CA . GLU A 1 194 ? 18.938 -24.952 -22.075 1.00 37.78 194 GLU A CA 1
ATOM 1585 C C . GLU A 1 194 ? 18.942 -24.169 -23.393 1.00 37.78 194 GLU A C 1
ATOM 1587 O O . GLU A 1 194 ? 19.462 -24.674 -24.389 1.00 37.78 194 GLU A O 1
ATOM 1592 N N . THR A 1 195 ? 18.503 -22.905 -23.393 1.00 40.97 195 THR A N 1
ATOM 1593 C CA . THR A 1 195 ? 18.538 -22.046 -24.591 1.00 40.97 195 THR A CA 1
ATOM 1594 C C . THR A 1 195 ? 19.966 -21.617 -24.946 1.00 40.97 195 THR A C 1
ATOM 1596 O O . THR A 1 195 ? 20.347 -21.672 -26.116 1.00 40.97 195 THR A O 1
ATOM 1599 N N . ILE A 1 196 ? 20.813 -21.299 -23.954 1.00 37.28 196 ILE A N 1
ATOM 1600 C CA . ILE A 1 196 ? 22.241 -21.023 -24.187 1.00 37.28 196 ILE A CA 1
ATOM 1601 C C . ILE A 1 196 ? 22.995 -22.302 -24.573 1.00 37.28 196 ILE A C 1
ATOM 1603 O O . ILE A 1 196 ? 23.823 -22.250 -25.478 1.00 37.28 196 ILE A O 1
ATOM 1607 N N . SER A 1 197 ? 22.695 -23.468 -23.981 1.00 35.66 197 SER A N 1
ATOM 1608 C CA . SER A 1 197 ? 23.285 -24.736 -24.450 1.00 35.66 197 SER A CA 1
ATOM 1609 C C . SER A 1 197 ? 22.877 -25.063 -25.884 1.00 35.66 197 SER A C 1
ATOM 1611 O O . SER A 1 197 ? 23.705 -25.551 -26.649 1.00 35.66 197 SER A O 1
ATOM 1613 N N . TYR A 1 198 ? 21.634 -24.786 -26.284 1.00 37.12 198 TYR A N 1
ATOM 1614 C CA . TYR A 1 198 ? 21.173 -25.004 -27.654 1.00 37.12 198 TYR A CA 1
ATOM 1615 C C . TYR A 1 198 ? 21.835 -24.032 -28.643 1.00 37.12 198 TYR A C 1
ATOM 1617 O O . TYR A 1 198 ? 22.337 -24.471 -29.677 1.00 37.12 198 TYR A O 1
ATOM 1625 N N . ALA A 1 199 ? 21.944 -22.743 -28.302 1.00 35.44 199 ALA A N 1
ATOM 1626 C CA . ALA A 1 199 ? 22.622 -21.739 -29.123 1.00 35.44 199 ALA A CA 1
ATOM 1627 C C . ALA A 1 199 ? 24.140 -21.994 -29.232 1.00 35.44 199 ALA A C 1
ATOM 1629 O O . ALA A 1 199 ? 24.684 -21.999 -30.335 1.00 35.44 199 ALA A O 1
ATOM 1630 N N . ILE A 1 200 ? 24.818 -22.322 -28.124 1.00 37.53 200 ILE A N 1
ATOM 1631 C CA . ILE A 1 200 ? 26.248 -22.675 -28.110 1.00 37.53 200 ILE A CA 1
ATOM 1632 C C . ILE A 1 200 ? 26.501 -23.966 -28.903 1.00 37.53 200 ILE A C 1
ATOM 1634 O O . ILE A 1 200 ? 27.448 -24.021 -29.687 1.00 37.53 200 ILE A O 1
ATOM 1638 N N . ASN A 1 201 ? 25.652 -24.993 -28.774 1.00 37.38 201 ASN A N 1
ATOM 1639 C CA . ASN A 1 201 ? 25.810 -26.236 -29.538 1.00 37.38 201 ASN A CA 1
ATOM 1640 C C . ASN A 1 201 ? 25.504 -26.054 -31.033 1.00 37.38 201 ASN A C 1
ATOM 1642 O O . ASN A 1 201 ? 26.174 -26.671 -31.863 1.00 37.38 201 ASN A O 1
ATOM 1646 N N . LYS A 1 202 ? 24.565 -25.171 -31.397 1.00 37.38 202 LYS A N 1
ATOM 1647 C CA . LYS A 1 202 ? 24.271 -24.829 -32.797 1.00 37.38 202 LYS A CA 1
ATOM 1648 C C . LYS A 1 202 ? 25.432 -24.051 -33.428 1.00 37.38 202 LYS A C 1
ATOM 1650 O O . LYS A 1 202 ? 25.876 -24.418 -34.513 1.00 37.38 202 LYS A O 1
ATOM 1655 N N . VAL A 1 203 ? 26.027 -23.100 -32.704 1.00 36.12 203 VAL A N 1
ATOM 1656 C CA . VAL A 1 203 ? 27.236 -22.371 -33.131 1.00 36.12 203 VAL A CA 1
ATOM 1657 C C . VAL A 1 203 ? 28.452 -23.308 -33.246 1.00 36.12 203 VAL A C 1
ATOM 1659 O O . VAL A 1 203 ? 29.132 -23.303 -34.269 1.00 36.12 203 VAL A O 1
ATOM 1662 N N . ILE A 1 204 ? 28.689 -24.212 -32.285 1.00 38.75 204 ILE A N 1
ATOM 1663 C CA . ILE A 1 204 ? 29.779 -25.211 -32.360 1.00 38.75 204 ILE A CA 1
ATOM 1664 C C . ILE A 1 204 ? 29.567 -26.217 -33.510 1.00 38.75 204 ILE A C 1
ATOM 1666 O O . ILE A 1 204 ? 30.545 -26.689 -34.096 1.00 38.75 204 ILE A O 1
ATOM 1670 N N . SER A 1 205 ? 28.317 -26.544 -33.861 1.00 35.91 205 SER A N 1
ATOM 1671 C CA . SER A 1 205 ? 28.006 -27.423 -35.000 1.00 35.91 205 SER A CA 1
ATOM 1672 C C . SER A 1 205 ? 28.282 -26.762 -36.355 1.00 35.91 205 SER A C 1
ATOM 1674 O O . SER A 1 205 ? 28.797 -27.428 -37.252 1.00 35.91 205 SER A O 1
ATOM 1676 N N . ILE A 1 206 ? 28.061 -25.447 -36.464 1.00 39.16 206 ILE A N 1
ATOM 1677 C CA . ILE A 1 206 ? 28.397 -24.646 -37.650 1.00 39.16 206 ILE A CA 1
ATOM 1678 C C . ILE A 1 206 ? 29.928 -24.538 -37.798 1.00 39.16 206 ILE A C 1
ATOM 1680 O O . ILE A 1 206 ? 30.458 -24.757 -38.883 1.00 39.16 206 ILE A O 1
ATOM 1684 N N . PHE A 1 207 ? 30.670 -24.370 -36.695 1.00 36.09 207 PHE A N 1
ATOM 1685 C CA . PHE A 1 207 ? 32.142 -24.309 -36.711 1.00 36.09 207 PHE A CA 1
ATOM 1686 C C . PHE A 1 207 ? 32.860 -25.655 -36.941 1.00 36.09 207 PHE A C 1
ATOM 1688 O O . PHE A 1 207 ? 34.051 -25.670 -37.263 1.00 36.09 207 PHE A O 1
ATOM 1695 N N . LYS A 1 208 ? 32.184 -26.805 -36.793 1.00 34.66 208 LYS A N 1
ATOM 1696 C CA . LYS A 1 208 ? 32.784 -28.129 -37.067 1.00 34.66 208 LYS A CA 1
ATOM 1697 C C . LYS A 1 208 ? 32.742 -28.539 -38.542 1.00 34.66 208 LYS A C 1
ATOM 1699 O O . LYS A 1 208 ? 33.478 -29.454 -38.909 1.00 34.66 208 LYS A O 1
ATOM 1704 N N . ILE A 1 209 ? 31.954 -27.865 -39.382 1.00 38.50 209 ILE A N 1
ATOM 1705 C CA . ILE A 1 209 ? 31.828 -28.197 -40.811 1.00 38.50 209 ILE A CA 1
ATOM 1706 C C . ILE A 1 209 ? 32.953 -27.563 -41.658 1.00 38.50 209 ILE A C 1
ATOM 1708 O O . ILE A 1 209 ? 33.307 -28.107 -42.699 1.00 38.50 209 ILE A O 1
ATOM 1712 N N . GLU A 1 210 ? 33.644 -26.527 -41.174 1.00 41.09 210 GLU A N 1
ATOM 1713 C CA . GLU A 1 210 ? 34.713 -25.852 -41.940 1.00 41.09 210 GLU A CA 1
ATOM 1714 C C . GLU A 1 210 ? 36.148 -26.331 -41.649 1.00 41.09 210 GLU A C 1
ATOM 1716 O O . GLU A 1 210 ? 37.114 -25.759 -42.152 1.00 41.09 210 GLU A O 1
ATOM 1721 N N . LYS A 1 211 ? 36.341 -27.413 -40.878 1.00 36.66 211 LYS A N 1
ATOM 1722 C CA . LYS A 1 211 ? 37.692 -27.929 -40.559 1.00 36.66 211 LYS A CA 1
ATOM 1723 C C . LYS A 1 211 ? 38.057 -29.277 -41.179 1.00 36.66 211 LYS A C 1
ATOM 1725 O O . LYS A 1 211 ? 38.957 -29.954 -40.683 1.00 36.66 211 LYS A O 1
ATOM 1730 N N . GLN A 1 212 ? 37.421 -29.643 -42.290 1.00 43.88 212 GLN A N 1
ATOM 1731 C CA . GLN A 1 212 ? 37.888 -30.715 -43.172 1.00 43.88 212 GLN A CA 1
ATOM 1732 C C . GLN A 1 212 ? 37.675 -30.350 -44.641 1.00 43.88 212 GLN A C 1
ATOM 1734 O O . GLN A 1 212 ? 36.798 -30.891 -45.297 1.00 43.88 212 GLN A O 1
ATOM 1739 N N . GLN A 1 213 ? 38.517 -29.465 -45.172 1.00 38.06 213 GLN A N 1
ATOM 1740 C CA . GLN A 1 213 ? 38.915 -29.512 -46.579 1.00 38.06 213 GLN A CA 1
ATOM 1741 C C . GLN A 1 213 ? 40.227 -28.743 -46.751 1.00 38.06 213 GLN A C 1
ATOM 1743 O O . GLN A 1 213 ? 40.290 -27.521 -46.808 1.00 38.06 213 GLN A O 1
ATOM 1748 N N . SER A 1 214 ? 41.317 -29.500 -46.773 1.00 39.12 214 SER A N 1
ATOM 1749 C CA . SER A 1 214 ? 42.627 -29.053 -47.216 1.00 39.12 214 SER A CA 1
ATOM 1750 C C . SER A 1 214 ? 42.595 -28.861 -48.731 1.00 39.12 214 SER A C 1
ATOM 1752 O O . SER A 1 214 ? 42.593 -29.839 -49.476 1.00 39.12 214 SER A O 1
ATOM 1754 N N . ILE A 1 215 ? 42.620 -27.612 -49.202 1.00 33.06 215 ILE A N 1
ATOM 1755 C CA . ILE A 1 215 ? 42.851 -27.311 -50.618 1.00 33.06 215 ILE A CA 1
ATOM 1756 C C . ILE A 1 215 ? 44.033 -26.350 -50.740 1.00 33.06 215 ILE A C 1
ATOM 1758 O O . ILE A 1 215 ? 44.107 -25.306 -50.097 1.00 33.06 215 ILE A O 1
ATOM 1762 N N . LYS A 1 216 ? 45.006 -26.793 -51.540 1.00 33.34 216 LYS A N 1
ATOM 1763 C CA . LYS A 1 216 ? 46.239 -26.091 -51.888 1.00 33.34 216 LYS A CA 1
ATOM 1764 C C . LYS A 1 216 ? 45.922 -24.765 -52.578 1.00 33.34 216 LYS A C 1
ATOM 1766 O O . LYS A 1 216 ? 45.103 -24.709 -53.488 1.00 33.34 216 LYS A O 1
ATOM 1771 N N . VAL A 1 217 ? 46.642 -23.732 -52.159 1.00 33.59 217 VAL A N 1
ATOM 1772 C CA . VAL A 1 217 ? 46.612 -22.384 -52.726 1.00 33.59 217 VAL A CA 1
ATOM 1773 C C . VAL A 1 217 ? 47.159 -22.395 -54.156 1.00 33.59 217 VAL A C 1
ATOM 1775 O O . VAL A 1 217 ? 48.291 -22.819 -54.385 1.00 33.59 217 VAL A O 1
ATOM 1778 N N . THR A 1 218 ? 46.382 -21.839 -55.083 1.00 29.50 218 THR A N 1
ATOM 1779 C CA . THR A 1 218 ? 46.868 -21.250 -56.341 1.00 29.50 218 THR A CA 1
ATOM 1780 C C . THR A 1 218 ? 46.209 -19.873 -56.477 1.00 29.50 218 THR A C 1
ATOM 1782 O O . THR A 1 218 ? 45.043 -19.745 -56.106 1.00 29.50 218 THR A O 1
ATOM 1785 N N . PRO A 1 219 ? 46.924 -18.829 -56.930 1.00 42.19 219 PRO A N 1
ATOM 1786 C CA . PRO A 1 219 ? 46.402 -17.472 -56.917 1.00 42.19 219 PRO A CA 1
ATOM 1787 C C . PRO A 1 219 ? 45.504 -17.248 -58.136 1.00 42.19 219 PRO A C 1
ATOM 1789 O O . PRO A 1 219 ? 45.971 -17.310 -59.272 1.00 42.19 219 PRO A O 1
ATOM 1792 N N . THR A 1 220 ? 44.231 -16.951 -57.901 1.00 33.88 220 THR A N 1
ATOM 1793 C CA . THR A 1 220 ? 43.294 -16.503 -58.938 1.00 33.88 220 THR A CA 1
ATOM 1794 C C . THR A 1 220 ? 42.636 -15.204 -58.492 1.00 33.88 220 THR A C 1
ATOM 1796 O O . THR A 1 220 ? 41.987 -15.151 -57.454 1.00 33.88 220 THR A O 1
ATOM 1799 N N . THR A 1 221 ? 42.933 -14.157 -59.266 1.00 40.06 221 THR A N 1
ATOM 1800 C CA . THR A 1 221 ? 42.134 -12.956 -59.565 1.00 40.06 221 THR A CA 1
ATOM 1801 C C . THR A 1 221 ? 40.912 -12.685 -58.681 1.00 40.06 221 THR A C 1
ATOM 1803 O O . THR A 1 221 ? 39.937 -13.426 -58.695 1.00 40.06 221 THR A O 1
ATOM 1806 N N . THR A 1 222 ? 40.963 -11.558 -57.972 1.00 45.03 222 THR A N 1
ATOM 1807 C CA . THR A 1 222 ? 39.883 -10.951 -57.186 1.00 45.03 222 THR A CA 1
ATOM 1808 C C . THR A 1 222 ? 38.678 -10.582 -58.058 1.00 45.03 222 THR A C 1
ATOM 1810 O O . THR A 1 222 ? 38.702 -9.544 -58.720 1.00 45.03 222 THR A O 1
ATOM 1813 N N . GLU A 1 223 ? 37.629 -11.401 -58.029 1.00 44.38 223 GLU A N 1
ATOM 1814 C CA . GLU A 1 223 ? 36.255 -10.954 -58.288 1.00 44.38 223 GLU A CA 1
ATOM 1815 C C . GLU A 1 223 ? 35.672 -10.426 -56.967 1.00 44.38 223 GLU A C 1
ATOM 1817 O O . GLU A 1 223 ? 35.859 -11.034 -55.910 1.00 44.38 223 GLU A O 1
ATOM 1822 N N . GLU A 1 224 ? 35.033 -9.253 -56.996 1.00 52.84 224 GLU A N 1
ATOM 1823 C CA . GLU A 1 224 ? 34.296 -8.747 -55.834 1.00 52.84 224 GLU A CA 1
ATOM 1824 C C . GLU A 1 224 ? 33.125 -9.699 -55.518 1.00 52.84 224 GLU A C 1
ATOM 1826 O O . GLU A 1 224 ? 32.483 -10.191 -56.447 1.00 52.84 224 GLU A O 1
ATOM 1831 N N . PRO A 1 225 ? 32.836 -9.994 -54.236 1.00 58.66 225 PRO A N 1
ATOM 1832 C CA . PRO A 1 225 ? 31.749 -10.901 -53.879 1.00 58.66 225 PRO A CA 1
ATOM 1833 C C . PRO A 1 225 ? 30.401 -10.361 -54.385 1.00 58.66 225 PRO A C 1
ATOM 1835 O O . PRO A 1 225 ? 30.035 -9.223 -54.096 1.00 58.66 225 PRO A O 1
ATOM 1838 N N . PHE A 1 226 ? 29.669 -11.182 -55.143 1.00 73.06 226 PHE A N 1
ATOM 1839 C CA . PHE A 1 226 ? 28.336 -10.865 -55.659 1.00 73.06 226 PHE A CA 1
ATOM 1840 C C . PHE A 1 226 ? 27.301 -10.879 -54.522 1.00 73.06 226 PHE A C 1
ATOM 1842 O O . PHE A 1 226 ? 27.058 -11.927 -53.925 1.00 73.06 226 PHE A O 1
ATOM 1849 N N . ILE A 1 227 ? 26.686 -9.728 -54.232 1.00 80.50 227 ILE A N 1
ATOM 1850 C CA . ILE A 1 227 ? 25.607 -9.591 -53.241 1.00 80.50 227 ILE A CA 1
ATOM 1851 C C . ILE A 1 227 ? 24.263 -9.850 -53.936 1.00 80.50 227 ILE A C 1
ATOM 1853 O O . ILE A 1 227 ? 23.942 -9.204 -54.932 1.00 80.50 227 ILE A O 1
ATOM 1857 N N . ASN A 1 228 ? 23.461 -10.780 -53.408 1.00 87.38 228 ASN A N 1
ATOM 1858 C CA . ASN A 1 228 ? 22.107 -11.044 -53.901 1.00 87.38 228 ASN A CA 1
ATOM 1859 C C . ASN A 1 228 ? 21.081 -10.212 -53.119 1.00 87.38 228 ASN A C 1
ATOM 1861 O O . ASN A 1 228 ? 20.496 -10.684 -52.146 1.00 87.38 228 ASN A O 1
ATOM 1865 N N . TYR A 1 229 ? 20.906 -8.964 -53.545 1.00 87.62 229 TYR A N 1
ATOM 1866 C CA . TYR A 1 229 ? 20.047 -7.979 -52.891 1.00 87.62 229 TYR A CA 1
ATOM 1867 C C . TYR A 1 229 ? 18.586 -8.434 -52.758 1.00 87.62 229 TYR A C 1
ATOM 1869 O O . TYR A 1 229 ? 18.048 -8.404 -51.653 1.00 87.62 229 TYR A O 1
ATOM 1877 N N . ASP A 1 230 ? 17.988 -8.947 -53.838 1.00 87.94 230 ASP A N 1
ATOM 1878 C CA . ASP A 1 230 ? 16.582 -9.383 -53.859 1.00 87.94 230 ASP A CA 1
ATOM 1879 C C . ASP A 1 230 ? 16.310 -10.461 -52.803 1.00 87.94 230 ASP A C 1
ATOM 1881 O O . ASP A 1 230 ? 15.347 -10.384 -52.041 1.00 87.94 230 ASP A O 1
ATOM 1885 N N . LYS A 1 231 ? 17.214 -11.443 -52.695 1.00 90.12 231 LYS A N 1
ATOM 1886 C CA . LYS A 1 231 ? 17.101 -12.512 -51.700 1.00 90.12 231 LYS A CA 1
ATOM 1887 C C . LYS A 1 231 ? 17.139 -11.966 -50.267 1.00 90.12 231 LYS A C 1
ATOM 1889 O O . LYS A 1 231 ? 16.376 -12.421 -49.419 1.00 90.12 231 LYS A O 1
ATOM 1894 N N . ILE A 1 232 ? 18.026 -11.012 -49.989 1.00 89.31 232 ILE A N 1
ATOM 1895 C CA . ILE A 1 232 ? 18.167 -10.417 -48.652 1.00 89.31 232 ILE A CA 1
ATOM 1896 C C . ILE A 1 232 ? 16.907 -9.626 -48.280 1.00 89.31 232 ILE A C 1
ATOM 1898 O O . ILE A 1 232 ? 16.412 -9.740 -47.157 1.00 89.31 232 ILE A O 1
ATOM 1902 N N . GLU A 1 233 ? 16.365 -8.846 -49.219 1.00 90.44 233 GLU A N 1
ATOM 1903 C CA . GLU A 1 233 ? 15.122 -8.102 -49.001 1.00 90.44 233 GLU A CA 1
ATOM 1904 C C . GLU A 1 233 ? 13.933 -9.039 -48.738 1.00 90.44 233 GLU A C 1
ATOM 1906 O O . GLU A 1 233 ? 13.156 -8.782 -47.814 1.00 90.44 233 GLU A O 1
ATOM 1911 N N . GLU A 1 234 ? 13.817 -10.148 -49.478 1.00 90.31 234 GLU A N 1
ATOM 1912 C CA . GLU A 1 234 ? 12.789 -11.174 -49.256 1.00 90.31 234 GLU A CA 1
ATOM 1913 C C . GLU A 1 234 ? 12.904 -11.825 -47.867 1.00 90.31 234 GLU A C 1
ATOM 1915 O O . GLU A 1 234 ? 11.904 -11.929 -47.148 1.00 90.31 234 GLU A O 1
ATOM 1920 N N . GLU A 1 235 ? 14.112 -12.220 -47.450 1.00 92.44 235 GLU A N 1
ATOM 1921 C CA . GLU A 1 235 ? 14.358 -12.841 -46.141 1.00 92.44 235 GLU A CA 1
ATOM 1922 C C . GLU A 1 235 ? 14.023 -11.897 -44.977 1.00 92.44 235 GLU A C 1
ATOM 1924 O O . GLU A 1 235 ? 13.388 -12.300 -43.995 1.00 92.44 235 GLU A O 1
ATOM 1929 N N . ILE A 1 236 ? 14.397 -10.621 -45.086 1.00 93.00 236 ILE A N 1
ATOM 1930 C CA . ILE A 1 236 ? 14.101 -9.614 -44.061 1.00 93.00 236 ILE A CA 1
ATOM 1931 C C . ILE A 1 236 ? 12.612 -9.291 -44.034 1.00 93.00 236 ILE A C 1
ATOM 1933 O O . ILE A 1 236 ? 12.030 -9.185 -42.954 1.00 93.00 236 ILE A O 1
ATOM 1937 N N . ALA A 1 237 ? 11.974 -9.152 -45.196 1.00 90.25 237 ALA A N 1
ATOM 1938 C CA . ALA A 1 237 ? 10.542 -8.899 -45.268 1.00 90.25 237 ALA A CA 1
ATOM 1939 C C . ALA A 1 237 ? 9.739 -10.043 -44.638 1.00 90.25 237 ALA A C 1
ATOM 1941 O O . ALA A 1 237 ? 8.823 -9.768 -43.862 1.00 90.25 237 ALA A O 1
ATOM 1942 N N . ALA A 1 238 ? 10.106 -11.298 -44.917 1.00 90.69 238 ALA A N 1
ATOM 1943 C CA . ALA A 1 238 ? 9.486 -12.472 -44.310 1.00 90.69 238 ALA A CA 1
ATOM 1944 C C . ALA A 1 238 ? 9.691 -12.503 -42.788 1.00 90.69 238 ALA A C 1
ATOM 1946 O O . ALA A 1 238 ? 8.746 -12.766 -42.046 1.00 90.69 238 ALA A O 1
ATOM 1947 N N . THR A 1 239 ? 10.905 -12.177 -42.332 1.00 91.81 239 THR A N 1
ATOM 1948 C CA . THR A 1 239 ? 11.247 -12.104 -40.905 1.00 91.81 239 THR A CA 1
ATOM 1949 C C . THR A 1 239 ? 10.434 -11.027 -40.190 1.00 91.81 239 THR A C 1
ATOM 1951 O O . THR A 1 239 ? 9.810 -11.303 -39.179 1.00 91.81 239 THR A O 1
ATOM 1954 N N . ILE A 1 240 ? 10.382 -9.796 -40.704 1.00 92.31 240 ILE A N 1
ATOM 1955 C CA . ILE A 1 240 ? 9.618 -8.707 -40.072 1.00 92.31 240 ILE A CA 1
ATOM 1956 C C . ILE A 1 240 ? 8.113 -9.002 -40.085 1.00 92.31 240 ILE A C 1
ATOM 1958 O O . ILE A 1 240 ? 7.434 -8.768 -39.088 1.00 92.31 240 ILE A O 1
ATOM 1962 N N . ALA A 1 241 ? 7.595 -9.568 -41.180 1.00 90.62 241 ALA A N 1
ATOM 1963 C CA . ALA A 1 241 ? 6.181 -9.906 -41.307 1.00 90.62 241 ALA A CA 1
ATOM 1964 C C . ALA A 1 241 ? 5.710 -10.985 -40.316 1.00 90.62 241 ALA A C 1
ATOM 1966 O O . ALA A 1 241 ? 4.505 -11.085 -40.082 1.00 90.62 241 ALA A O 1
ATOM 1967 N N . SER A 1 242 ? 6.618 -11.772 -39.719 1.00 92.94 242 SER A N 1
ATOM 1968 C CA . SER A 1 242 ? 6.247 -12.746 -38.686 1.00 92.94 242 SER A CA 1
ATOM 1969 C C . SER A 1 242 ? 5.971 -12.125 -37.314 1.00 92.94 242 SER A C 1
ATOM 1971 O O . SER A 1 242 ? 5.437 -12.823 -36.460 1.00 92.94 242 SER A O 1
ATOM 1973 N N . PHE A 1 243 ? 6.302 -10.845 -37.099 1.00 93.56 243 PHE A N 1
ATOM 1974 C CA . PHE A 1 243 ? 6.106 -10.142 -35.827 1.00 93.56 243 PHE A CA 1
ATOM 1975 C C . PHE A 1 243 ? 4.950 -9.145 -35.920 1.00 93.56 243 PHE A C 1
ATOM 1977 O O . PHE A 1 243 ? 5.011 -8.164 -36.672 1.00 93.56 243 PHE A O 1
ATOM 1984 N N . LYS A 1 244 ? 3.898 -9.352 -35.128 1.00 92.50 244 LYS A N 1
ATOM 1985 C CA . LYS A 1 244 ? 2.693 -8.509 -35.118 1.00 92.50 244 LYS A CA 1
ATOM 1986 C C . LYS A 1 244 ? 2.973 -7.076 -34.663 1.00 92.50 244 LYS A C 1
ATOM 1988 O O . LYS A 1 244 ? 2.389 -6.141 -35.210 1.00 92.50 244 LYS A O 1
ATOM 1993 N N . VAL A 1 245 ? 3.903 -6.889 -33.730 1.00 90.31 245 VAL A N 1
ATOM 1994 C CA . VAL A 1 245 ? 4.319 -5.607 -33.143 1.00 90.31 245 VAL A CA 1
ATOM 1995 C C . VAL A 1 245 ? 4.797 -4.602 -34.202 1.00 90.31 245 VAL A C 1
ATOM 1997 O O . VAL A 1 245 ? 4.723 -3.383 -34.027 1.00 90.31 245 VAL A O 1
ATOM 2000 N N . THR A 1 246 ? 5.231 -5.099 -35.362 1.00 89.75 246 THR A N 1
ATOM 2001 C CA . THR A 1 246 ? 5.690 -4.284 -36.497 1.00 89.75 246 THR A CA 1
ATOM 2002 C C . THR A 1 246 ? 4.531 -3.637 -37.271 1.00 89.75 246 THR A C 1
ATOM 2004 O O . THR A 1 246 ? 4.729 -2.631 -37.957 1.00 89.75 246 THR A O 1
ATOM 2007 N N . ASN A 1 247 ? 3.303 -4.139 -37.093 1.00 89.69 247 ASN A N 1
ATOM 2008 C CA . ASN A 1 247 ? 2.077 -3.654 -37.738 1.00 89.69 247 ASN A CA 1
ATOM 2009 C C . ASN A 1 247 ? 1.211 -2.748 -36.846 1.00 89.69 247 ASN A C 1
ATOM 2011 O O . ASN A 1 247 ? 0.166 -2.285 -37.300 1.00 89.69 247 ASN A O 1
ATOM 2015 N N . ILE A 1 248 ? 1.637 -2.467 -35.609 1.00 90.50 248 ILE A N 1
ATOM 2016 C CA . ILE A 1 248 ? 0.960 -1.515 -34.713 1.00 90.50 248 ILE A CA 1
ATOM 2017 C C . ILE A 1 248 ? 0.863 -0.149 -35.403 1.00 90.50 248 ILE A C 1
ATOM 2019 O O . ILE A 1 248 ? 1.849 0.317 -35.980 1.00 90.50 248 ILE A O 1
ATOM 2023 N N . SER A 1 249 ? -0.297 0.503 -35.353 1.00 91.19 249 SER A N 1
ATOM 2024 C CA . SER A 1 249 ? -0.514 1.812 -35.977 1.00 91.19 249 SER A CA 1
ATOM 2025 C C . SER A 1 249 ? 0.189 2.951 -35.224 1.00 91.19 249 SER A C 1
ATOM 2027 O O . SER A 1 249 ? 0.485 2.843 -34.038 1.00 91.19 249 SER A O 1
ATOM 2029 N N . ASP A 1 250 ? 0.435 4.087 -35.888 1.00 90.62 250 ASP A N 1
ATOM 2030 C CA . ASP A 1 250 ? 1.027 5.266 -35.226 1.00 90.62 250 ASP A CA 1
ATOM 2031 C C . ASP A 1 250 ? 0.153 5.766 -34.048 1.00 90.62 250 ASP A C 1
ATOM 2033 O O . ASP A 1 250 ? 0.691 6.208 -33.037 1.00 90.62 250 ASP A O 1
ATOM 2037 N N . ASN A 1 251 ? -1.180 5.628 -34.121 1.00 91.12 251 ASN A N 1
ATOM 2038 C CA . ASN A 1 251 ? -2.076 5.985 -33.012 1.00 91.12 251 ASN A CA 1
ATOM 2039 C C . ASN A 1 251 ? -1.830 5.111 -31.774 1.00 91.12 251 ASN A C 1
ATOM 2041 O O . ASN A 1 251 ? -1.675 5.640 -30.678 1.00 91.12 251 ASN A O 1
ATOM 2045 N N . GLU A 1 252 ? -1.752 3.792 -31.957 1.00 92.31 252 GLU A N 1
ATOM 2046 C CA . GLU A 1 252 ? -1.476 2.845 -30.870 1.00 92.31 252 GLU A CA 1
ATOM 2047 C C . GLU A 1 252 ? -0.072 3.066 -30.283 1.00 92.31 252 GLU A C 1
ATOM 2049 O O . GLU A 1 252 ? 0.087 3.106 -29.066 1.00 92.31 252 GLU A O 1
ATOM 2054 N N . ILE A 1 253 ? 0.946 3.312 -31.121 1.00 93.56 253 ILE A N 1
ATOM 2055 C CA . ILE A 1 253 ? 2.293 3.694 -30.652 1.00 93.56 253 ILE A CA 1
ATOM 2056 C C . ILE A 1 253 ? 2.239 4.939 -29.759 1.00 93.56 253 ILE A C 1
ATOM 2058 O O . ILE A 1 253 ? 2.911 4.983 -28.725 1.00 93.56 253 ILE A O 1
ATOM 2062 N N . GLY A 1 254 ? 1.449 5.945 -30.147 1.00 91.69 254 GLY A N 1
ATOM 2063 C CA . GLY A 1 254 ? 1.198 7.129 -29.332 1.00 91.69 254 GLY A CA 1
ATOM 2064 C C . GLY A 1 254 ? 0.608 6.768 -27.968 1.00 91.69 254 GLY A C 1
ATOM 2065 O O . GLY A 1 254 ? 1.196 7.128 -26.947 1.00 91.69 254 GLY A O 1
ATOM 2066 N N . SER A 1 255 ? -0.481 5.994 -27.948 1.00 90.44 255 SER A N 1
ATOM 2067 C CA . SER A 1 255 ? -1.141 5.534 -26.718 1.00 90.44 255 SER A CA 1
ATOM 2068 C C . SER A 1 255 ? -0.193 4.772 -25.784 1.00 90.44 255 SER A C 1
ATOM 2070 O O . SER A 1 255 ? -0.141 5.071 -24.588 1.00 90.44 255 SER A O 1
ATOM 2072 N N . PHE A 1 256 ? 0.610 3.842 -26.315 1.00 91.81 256 PHE A N 1
ATOM 2073 C CA . PHE A 1 256 ? 1.581 3.071 -25.528 1.00 91.81 256 PHE A CA 1
ATOM 2074 C C . PHE A 1 256 ? 2.717 3.942 -24.979 1.00 91.81 256 PHE A C 1
ATOM 2076 O O . PHE A 1 256 ? 3.157 3.770 -23.840 1.00 91.81 256 PHE A O 1
ATOM 2083 N N . TYR A 1 257 ? 3.213 4.900 -25.765 1.00 92.06 257 TYR A N 1
ATOM 2084 C CA . TYR A 1 257 ? 4.276 5.810 -25.331 1.00 92.06 257 TYR A CA 1
ATOM 2085 C C . TYR A 1 257 ? 3.805 6.806 -24.256 1.00 92.06 257 TYR A C 1
ATOM 2087 O O . TYR A 1 257 ? 4.559 7.175 -23.343 1.00 92.06 257 TYR A O 1
ATOM 2095 N N . ASP A 1 258 ? 2.555 7.248 -24.360 1.00 89.44 258 ASP A N 1
ATOM 2096 C CA . ASP A 1 258 ? 1.934 8.179 -23.420 1.00 89.44 258 ASP A CA 1
ATOM 2097 C C . ASP A 1 258 ? 1.317 7.471 -22.198 1.00 89.44 258 ASP A C 1
ATOM 2099 O O . ASP A 1 258 ? 0.792 8.144 -21.311 1.00 89.44 258 ASP A O 1
ATOM 2103 N N . LEU A 1 259 ? 1.463 6.140 -22.101 1.00 87.56 259 LEU A N 1
ATOM 2104 C CA . LEU A 1 259 ? 0.954 5.287 -21.014 1.00 87.56 259 LEU A CA 1
ATOM 2105 C C . LEU A 1 259 ? -0.572 5.338 -20.860 1.00 87.56 259 LEU A C 1
ATOM 2107 O O . LEU A 1 259 ? -1.101 5.210 -19.756 1.00 87.56 259 LEU A O 1
ATOM 2111 N N . GLN A 1 260 ? -1.281 5.564 -21.964 1.00 85.88 260 GLN A N 1
ATOM 2112 C CA . GLN A 1 260 ? -2.743 5.504 -22.005 1.00 85.88 260 GLN A CA 1
ATOM 2113 C C . GLN A 1 260 ? -3.235 4.064 -22.144 1.00 85.88 260 GLN A C 1
ATOM 2115 O O . GLN A 1 260 ? -4.301 3.722 -21.641 1.00 85.88 260 GLN A O 1
ATOM 2120 N N . GLU A 1 261 ? -2.433 3.232 -22.803 1.00 83.81 261 GLU A N 1
ATOM 2121 C CA . GLU A 1 261 ? -2.668 1.806 -22.984 1.00 83.81 261 GLU A CA 1
ATOM 2122 C C . GLU A 1 261 ? -1.406 1.034 -22.590 1.00 83.81 261 GLU A C 1
ATOM 2124 O O . GLU A 1 261 ? -0.284 1.529 -22.739 1.00 83.81 261 GLU A O 1
ATOM 2129 N N . GLU A 1 262 ? -1.589 -0.180 -22.074 1.00 82.62 262 GLU A N 1
ATOM 2130 C CA . GLU A 1 262 ? -0.487 -1.095 -21.787 1.00 82.62 262 GLU A CA 1
ATOM 2131 C C . GLU A 1 262 ? -0.160 -1.935 -23.021 1.00 82.62 262 GLU A C 1
ATOM 2133 O O . GLU A 1 262 ? -1.047 -2.375 -23.755 1.00 82.62 262 GLU A O 1
ATOM 2138 N N . LEU A 1 263 ? 1.134 -2.170 -23.241 1.00 85.00 263 LEU A N 1
ATOM 2139 C CA . LEU A 1 263 ? 1.588 -3.067 -24.291 1.00 85.00 263 LEU A CA 1
ATOM 2140 C C . LEU A 1 263 ? 1.337 -4.516 -23.847 1.00 85.00 263 LEU A C 1
ATOM 2142 O O . LEU A 1 263 ? 1.787 -4.913 -22.775 1.00 85.00 263 LEU A O 1
ATOM 2146 N N . ALA A 1 264 ? 0.638 -5.302 -24.666 1.00 84.56 264 ALA A N 1
ATOM 2147 C CA . ALA A 1 264 ? 0.379 -6.709 -24.368 1.00 84.56 264 ALA A CA 1
ATOM 2148 C C . ALA A 1 264 ? 1.682 -7.527 -24.272 1.00 84.56 264 ALA A C 1
ATOM 2150 O O . ALA A 1 264 ? 2.620 -7.283 -25.034 1.00 84.56 264 ALA A O 1
ATOM 2151 N N . ASP A 1 265 ? 1.701 -8.543 -23.402 1.00 77.38 265 ASP A N 1
ATOM 2152 C CA . ASP A 1 265 ? 2.872 -9.408 -23.172 1.00 77.38 265 ASP A CA 1
ATOM 2153 C C . ASP A 1 265 ? 3.417 -10.027 -24.472 1.00 77.38 265 ASP A C 1
ATOM 2155 O O . ASP A 1 265 ? 4.627 -10.070 -24.679 1.00 77.38 265 ASP A O 1
ATOM 2159 N N . GLU A 1 266 ? 2.533 -10.413 -25.402 1.00 86.75 266 GLU A N 1
ATOM 2160 C CA . GLU A 1 266 ? 2.916 -10.940 -26.722 1.00 86.75 266 GLU A CA 1
ATOM 2161 C C . GLU A 1 266 ? 3.802 -9.949 -27.504 1.00 86.75 266 GLU A C 1
ATOM 2163 O O . GLU A 1 266 ? 4.814 -10.336 -28.082 1.00 86.75 266 GLU A O 1
ATOM 2168 N N . TYR A 1 267 ? 3.484 -8.652 -27.485 1.00 90.31 267 TYR A N 1
ATOM 2169 C CA . TYR A 1 267 ? 4.281 -7.630 -28.174 1.00 90.31 267 TYR A CA 1
ATOM 2170 C C . TYR A 1 267 ? 5.598 -7.326 -27.459 1.00 90.31 267 TYR A C 1
ATOM 2172 O O . TYR A 1 267 ? 6.586 -6.983 -28.112 1.00 90.31 267 TYR A O 1
ATOM 2180 N N . VAL A 1 268 ? 5.633 -7.456 -26.129 1.00 84.19 268 VAL A N 1
ATOM 2181 C CA . VAL A 1 268 ? 6.876 -7.353 -25.353 1.00 84.19 268 VAL A CA 1
ATOM 2182 C C . VAL A 1 268 ? 7.835 -8.478 -25.751 1.00 84.19 268 VAL A C 1
ATOM 2184 O O . VAL A 1 268 ? 9.003 -8.212 -26.039 1.00 84.19 268 VAL A O 1
ATOM 2187 N N . GLU A 1 269 ? 7.340 -9.717 -25.830 1.00 81.38 269 GLU A N 1
ATOM 2188 C CA . GLU A 1 269 ? 8.123 -10.878 -26.269 1.00 81.38 269 GLU A CA 1
ATOM 2189 C C . GLU A 1 269 ? 8.638 -10.722 -27.706 1.00 81.38 269 GLU A C 1
ATOM 2191 O O . GLU A 1 269 ? 9.804 -11.008 -27.985 1.00 81.38 269 GLU A O 1
ATOM 2196 N N . GLU A 1 270 ? 7.805 -10.222 -28.619 1.00 92.69 270 GLU A N 1
ATOM 2197 C CA . GLU A 1 270 ? 8.221 -9.949 -29.995 1.00 92.69 270 GLU A CA 1
ATOM 2198 C C . GLU A 1 270 ? 9.300 -8.855 -30.078 1.00 92.69 270 GLU A C 1
ATOM 2200 O O . GLU A 1 270 ? 10.256 -8.993 -30.845 1.00 92.69 270 GLU A O 1
ATOM 2205 N N . TYR A 1 271 ? 9.209 -7.787 -29.273 1.00 92.19 271 TYR A N 1
ATOM 2206 C CA . TYR A 1 271 ? 10.261 -6.768 -29.214 1.00 92.19 271 TYR A CA 1
ATOM 2207 C C . TYR A 1 271 ? 11.597 -7.324 -28.710 1.00 92.19 271 TYR A C 1
ATOM 2209 O O . TYR A 1 271 ? 12.634 -6.948 -29.257 1.00 92.19 271 TYR A O 1
ATOM 2217 N N . LEU A 1 272 ? 11.589 -8.230 -27.726 1.00 85.50 272 LEU A N 1
ATOM 2218 C CA . LEU A 1 272 ? 12.801 -8.917 -27.260 1.00 85.50 272 LEU A CA 1
ATOM 2219 C C . LEU A 1 272 ? 13.459 -9.718 -28.392 1.00 85.50 272 LEU A C 1
ATOM 2221 O O . LEU A 1 272 ? 14.649 -9.550 -28.653 1.00 85.50 272 LEU A O 1
ATOM 2225 N N . GLN A 1 273 ? 12.675 -10.511 -29.127 1.00 86.69 273 GLN A N 1
ATOM 2226 C CA . GLN A 1 273 ? 13.174 -11.307 -30.257 1.00 86.69 273 GLN A CA 1
ATOM 2227 C C . GLN A 1 273 ? 13.734 -10.428 -31.386 1.00 86.69 273 GLN A C 1
ATOM 2229 O O . GLN A 1 273 ? 14.793 -10.714 -31.945 1.00 86.69 273 GLN A O 1
ATOM 2234 N N . LEU A 1 274 ? 13.055 -9.322 -31.705 1.00 91.56 274 LEU A N 1
ATOM 2235 C CA . LEU A 1 274 ? 13.547 -8.333 -32.668 1.00 91.56 274 LEU A CA 1
ATOM 2236 C C . LEU A 1 274 ? 14.839 -7.654 -32.187 1.00 91.56 274 LEU A C 1
ATOM 2238 O O . LEU A 1 274 ? 15.697 -7.323 -33.008 1.00 91.56 274 LEU A O 1
ATOM 2242 N N . GLY A 1 275 ? 14.992 -7.462 -30.874 1.00 88.56 275 GLY A N 1
ATOM 2243 C CA . GLY A 1 275 ? 16.220 -6.998 -30.232 1.00 88.56 275 GLY A CA 1
ATOM 2244 C C . GLY A 1 275 ? 17.398 -7.932 -30.474 1.00 88.56 275 GLY A C 1
ATOM 2245 O O . GLY A 1 275 ? 18.450 -7.476 -30.919 1.00 88.56 275 GLY A O 1
ATOM 2246 N N . ASP A 1 276 ? 17.209 -9.232 -30.253 1.00 85.31 276 ASP A N 1
ATOM 2247 C CA . ASP A 1 276 ? 18.245 -10.248 -30.478 1.00 85.31 276 ASP A CA 1
ATOM 2248 C C . ASP A 1 276 ? 18.694 -10.278 -31.948 1.00 85.31 276 ASP A C 1
ATOM 2250 O O . ASP A 1 276 ? 19.889 -10.204 -32.242 1.00 85.31 276 ASP A O 1
ATOM 2254 N N . ILE A 1 277 ? 17.738 -10.272 -32.886 1.00 89.12 277 ILE A N 1
ATOM 2255 C CA . ILE A 1 277 ? 18.024 -10.232 -34.331 1.00 89.12 277 ILE A CA 1
ATOM 2256 C C . ILE A 1 277 ? 18.804 -8.961 -34.701 1.00 89.12 277 ILE A C 1
ATOM 2258 O O . ILE A 1 277 ? 19.776 -9.008 -35.462 1.00 89.12 277 ILE A O 1
ATOM 2262 N N . PHE A 1 278 ? 18.406 -7.812 -34.148 1.00 90.69 278 PHE A N 1
ATOM 2263 C CA . PHE A 1 278 ? 19.103 -6.546 -34.360 1.00 90.69 278 PHE A CA 1
ATOM 2264 C C . PHE A 1 278 ? 20.564 -6.621 -33.889 1.00 90.69 278 PHE A C 1
ATOM 2266 O O . PHE A 1 278 ? 21.473 -6.165 -34.592 1.00 90.69 278 PHE A O 1
ATOM 2273 N N . ILE A 1 279 ? 20.799 -7.193 -32.705 1.00 88.12 279 ILE A N 1
ATOM 2274 C CA . ILE A 1 279 ? 22.138 -7.356 -32.132 1.00 88.12 279 ILE A CA 1
ATOM 2275 C C . ILE A 1 279 ? 22.997 -8.287 -32.984 1.00 88.12 279 ILE A C 1
ATOM 2277 O O . ILE A 1 279 ? 24.161 -7.959 -33.219 1.00 88.12 279 ILE A O 1
ATOM 2281 N N . ASP A 1 280 ? 22.438 -9.380 -33.500 1.00 87.75 280 ASP A N 1
ATOM 2282 C CA . ASP A 1 280 ? 23.151 -10.315 -34.374 1.00 87.75 280 ASP A CA 1
ATOM 2283 C C . ASP A 1 280 ? 23.638 -9.634 -35.662 1.00 87.75 280 ASP A C 1
ATOM 2285 O O . ASP A 1 280 ? 24.812 -9.751 -36.033 1.00 87.75 280 ASP A O 1
ATOM 2289 N N . PHE A 1 281 ? 22.778 -8.859 -36.331 1.00 90.75 281 PHE A N 1
ATOM 2290 C CA . PHE A 1 281 ? 23.178 -8.103 -37.524 1.00 90.75 281 PHE A CA 1
ATOM 2291 C C . PHE A 1 281 ? 24.223 -7.029 -37.211 1.00 90.75 281 PHE A C 1
ATOM 2293 O O . PHE A 1 281 ? 25.195 -6.850 -37.953 1.00 90.75 281 PHE A O 1
ATOM 2300 N N . LEU A 1 282 ? 24.065 -6.331 -36.086 1.00 88.75 282 LEU A N 1
ATOM 2301 C CA . LEU A 1 282 ? 25.031 -5.337 -35.634 1.00 88.75 282 LEU A CA 1
ATOM 2302 C C . LEU A 1 282 ? 26.388 -5.967 -35.283 1.00 88.75 282 LEU A C 1
ATOM 2304 O O . LEU A 1 282 ? 27.432 -5.384 -35.584 1.00 88.75 282 LEU A O 1
ATOM 2308 N N . TYR A 1 283 ? 26.393 -7.155 -34.681 1.00 88.56 283 TYR A N 1
ATOM 2309 C CA . TYR A 1 283 ? 27.604 -7.900 -34.357 1.00 88.56 283 TYR A CA 1
ATOM 2310 C C . TYR A 1 283 ? 28.381 -8.283 -35.621 1.00 88.56 283 TYR A C 1
ATOM 2312 O O . TYR A 1 283 ? 29.573 -7.980 -35.701 1.00 88.56 283 TYR A O 1
ATOM 2320 N N . LYS A 1 284 ? 27.706 -8.834 -36.641 1.00 89.00 284 LYS A N 1
ATOM 2321 C CA . LYS A 1 284 ? 28.321 -9.149 -37.946 1.00 89.00 284 LYS A CA 1
ATOM 2322 C C . LYS A 1 284 ? 28.948 -7.917 -38.600 1.00 89.00 284 LYS A C 1
ATOM 2324 O O . LYS A 1 284 ? 30.099 -7.948 -39.033 1.00 89.00 284 LYS A O 1
ATOM 2329 N N . CYS A 1 285 ? 28.246 -6.780 -38.565 1.00 88.88 285 CYS A N 1
ATOM 2330 C CA . CYS A 1 285 ? 28.798 -5.512 -39.044 1.00 88.88 285 CYS A CA 1
ATOM 2331 C C . CYS A 1 285 ? 30.085 -5.118 -38.305 1.00 88.88 285 CYS A C 1
ATOM 2333 O O . CYS A 1 285 ? 31.021 -4.622 -38.930 1.00 88.88 285 CYS A O 1
ATOM 2335 N N . LEU A 1 286 ? 30.151 -5.321 -36.983 1.00 87.31 286 LEU A N 1
ATOM 2336 C CA . LEU A 1 286 ? 31.353 -5.036 -36.195 1.00 87.31 286 LEU A CA 1
ATOM 2337 C C . LEU A 1 286 ? 32.517 -5.975 -36.528 1.00 87.31 286 LEU A C 1
ATOM 2339 O O . LEU A 1 286 ? 33.663 -5.515 -36.535 1.00 87.31 286 LEU A O 1
ATOM 2343 N N . GLU A 1 287 ? 32.253 -7.254 -36.799 1.00 86.75 287 GLU A N 1
ATOM 2344 C CA . GLU A 1 287 ? 33.276 -8.209 -37.248 1.00 86.75 287 GLU A CA 1
ATOM 2345 C C . GLU A 1 287 ? 33.864 -7.783 -38.602 1.00 86.75 287 GLU A C 1
ATOM 2347 O O . GLU A 1 287 ? 35.089 -7.727 -38.764 1.00 86.75 287 GLU A O 1
ATOM 2352 N N . GLY A 1 288 ? 33.004 -7.346 -39.528 1.00 83.38 288 GLY A N 1
ATOM 2353 C CA . GLY A 1 288 ? 33.382 -6.845 -40.853 1.00 83.38 288 GLY A CA 1
ATOM 2354 C C . GLY A 1 288 ? 34.247 -5.573 -40.858 1.00 83.38 288 GLY A C 1
ATOM 2355 O O . GLY A 1 288 ? 34.844 -5.239 -41.883 1.00 83.38 288 GLY A O 1
ATOM 2356 N N . LEU A 1 289 ? 34.384 -4.864 -39.727 1.00 84.06 289 LEU A N 1
ATOM 2357 C CA . LEU A 1 289 ? 35.233 -3.664 -39.617 1.00 84.06 289 LEU A CA 1
ATOM 2358 C C . LEU A 1 289 ? 36.736 -3.959 -39.576 1.00 84.06 289 LEU A C 1
ATOM 2360 O O . LEU A 1 289 ? 37.540 -3.021 -39.660 1.00 84.06 289 LEU A O 1
ATOM 2364 N N . GLY A 1 290 ? 37.131 -5.218 -39.358 1.00 82.62 290 GLY A N 1
ATOM 2365 C CA . GLY A 1 290 ? 38.537 -5.588 -39.187 1.00 82.62 290 GLY A CA 1
ATOM 2366 C C . GLY A 1 290 ? 39.187 -4.906 -37.976 1.00 82.62 290 GLY A C 1
ATOM 2367 O O . GLY A 1 290 ? 40.345 -4.479 -38.030 1.00 82.62 290 GLY A O 1
ATOM 2368 N N . LEU A 1 291 ? 38.434 -4.726 -36.884 1.00 87.00 291 LEU A N 1
ATOM 2369 C CA . LEU A 1 291 ? 39.005 -4.271 -35.615 1.00 87.00 291 LEU A CA 1
ATOM 2370 C C . LEU A 1 291 ? 39.981 -5.330 -35.087 1.00 87.00 291 LEU A C 1
ATOM 2372 O O . LEU A 1 291 ? 39.755 -6.529 -35.227 1.00 87.00 291 LEU A O 1
ATOM 2376 N N . ASN A 1 292 ? 41.067 -4.899 -34.439 1.00 89.88 292 ASN A N 1
ATOM 2377 C CA . ASN A 1 292 ? 41.903 -5.857 -33.718 1.00 89.88 292 ASN A CA 1
ATOM 2378 C C . ASN A 1 292 ? 41.097 -6.471 -32.557 1.00 89.88 292 ASN A C 1
ATOM 2380 O O . ASN A 1 292 ? 40.191 -5.834 -32.012 1.00 89.88 292 ASN A O 1
ATOM 2384 N N . SER A 1 293 ? 41.457 -7.687 -32.142 1.00 88.50 293 SER A N 1
ATOM 2385 C CA . SER A 1 293 ? 40.697 -8.452 -31.142 1.00 88.50 293 SER A CA 1
ATOM 2386 C C . SER A 1 293 ? 40.506 -7.707 -29.816 1.00 88.50 293 SER A C 1
ATOM 2388 O O . SER A 1 293 ? 39.490 -7.883 -29.146 1.00 88.50 293 SER A O 1
ATOM 2390 N N . ARG A 1 294 ? 41.462 -6.846 -29.436 1.00 91.06 294 ARG A N 1
ATOM 2391 C CA . ARG A 1 294 ? 41.380 -6.037 -28.215 1.00 91.06 294 ARG A CA 1
ATOM 2392 C C . ARG A 1 294 ? 40.310 -4.951 -28.332 1.00 91.06 294 ARG A C 1
ATOM 2394 O O . ARG A 1 294 ? 39.464 -4.840 -27.451 1.00 91.06 294 ARG A O 1
ATOM 2401 N N . ASP A 1 295 ? 40.346 -4.164 -29.403 1.00 91.19 295 ASP A N 1
ATOM 2402 C CA . ASP A 1 295 ? 39.418 -3.055 -29.628 1.00 91.19 295 ASP A CA 1
ATOM 2403 C C . ASP A 1 295 ? 37.987 -3.574 -29.849 1.00 91.19 295 ASP A C 1
ATOM 2405 O O . ASP A 1 295 ? 37.041 -2.995 -29.316 1.00 91.19 295 ASP A O 1
ATOM 2409 N N . PHE A 1 296 ? 37.840 -4.707 -30.549 1.00 89.44 296 PHE A N 1
ATOM 2410 C CA . PHE A 1 296 ? 36.563 -5.406 -30.711 1.00 89.44 296 PHE A CA 1
ATOM 2411 C C . PHE A 1 296 ? 35.974 -5.818 -29.355 1.00 89.44 296 PHE A C 1
ATOM 2413 O O . PHE A 1 296 ? 34.851 -5.443 -29.024 1.00 89.44 296 PHE A O 1
ATOM 2420 N N . LYS A 1 297 ? 36.760 -6.498 -28.508 1.00 88.31 297 LYS A N 1
ATOM 2421 C CA . LYS A 1 297 ? 36.306 -6.924 -27.176 1.00 88.31 297 LYS A CA 1
ATOM 2422 C C . LYS A 1 297 ? 35.951 -5.732 -26.274 1.00 88.31 297 LYS A C 1
ATOM 2424 O O . LYS A 1 297 ? 34.925 -5.767 -25.598 1.00 88.31 297 LYS A O 1
ATOM 2429 N N . ILE A 1 298 ? 36.747 -4.656 -26.303 1.00 90.00 298 ILE A N 1
ATOM 2430 C CA . ILE A 1 298 ? 36.448 -3.396 -25.595 1.00 90.00 298 ILE A CA 1
ATOM 2431 C C . ILE A 1 298 ? 35.088 -2.831 -26.023 1.00 90.00 298 ILE A C 1
ATOM 2433 O O . ILE A 1 298 ? 34.315 -2.386 -25.172 1.00 90.00 298 ILE A O 1
ATOM 2437 N N . LEU A 1 299 ? 34.796 -2.837 -27.325 1.00 87.25 299 LEU A N 1
ATOM 2438 C CA . LEU A 1 299 ? 33.546 -2.311 -27.858 1.00 87.25 299 LEU A CA 1
ATOM 2439 C C . LEU A 1 299 ? 32.345 -3.172 -27.445 1.00 87.25 299 LEU A C 1
ATOM 2441 O O . LEU A 1 299 ? 31.380 -2.622 -26.920 1.00 87.25 299 LEU A O 1
ATOM 2445 N N . ILE A 1 300 ? 32.432 -4.499 -27.579 1.00 86.31 300 ILE A N 1
ATOM 2446 C CA . ILE A 1 300 ? 31.368 -5.429 -27.159 1.00 86.31 300 ILE A CA 1
ATOM 2447 C C . ILE A 1 300 ? 31.050 -5.270 -25.666 1.00 86.31 300 ILE A C 1
ATOM 2449 O O . ILE A 1 300 ? 29.891 -5.095 -25.292 1.00 86.31 300 ILE A O 1
ATOM 2453 N N . MET A 1 301 ? 32.075 -5.215 -24.809 1.00 85.38 301 MET A N 1
ATOM 2454 C CA . MET A 1 301 ? 31.901 -5.000 -23.365 1.00 85.38 301 MET A CA 1
ATOM 2455 C C . MET A 1 301 ? 31.264 -3.647 -23.028 1.00 85.38 301 MET A C 1
ATOM 2457 O O . MET A 1 301 ? 30.630 -3.495 -21.980 1.00 85.38 301 MET A O 1
ATOM 2461 N N . ARG A 1 302 ? 31.466 -2.639 -23.884 1.00 85.50 302 ARG A N 1
ATOM 2462 C CA . ARG A 1 302 ? 30.901 -1.304 -23.690 1.00 85.50 302 ARG A CA 1
ATOM 2463 C C . ARG A 1 302 ? 29.447 -1.214 -24.145 1.00 85.50 302 ARG A C 1
ATOM 2465 O O . ARG A 1 302 ? 28.685 -0.479 -23.518 1.00 85.50 302 ARG A O 1
ATOM 2472 N N . LEU A 1 303 ? 29.099 -1.910 -25.226 1.00 80.25 303 LEU A N 1
ATOM 2473 C CA . LEU A 1 303 ? 27.759 -1.911 -25.809 1.00 80.25 303 LEU A CA 1
ATOM 2474 C C . LEU A 1 303 ? 26.808 -2.902 -25.122 1.00 80.25 303 LEU A C 1
ATOM 2476 O O . LEU A 1 303 ? 25.611 -2.656 -25.124 1.00 80.25 303 LEU A O 1
ATOM 2480 N N . ASN A 1 304 ? 27.339 -3.935 -24.458 1.00 77.31 304 ASN A N 1
ATOM 2481 C CA . ASN A 1 304 ? 26.575 -4.913 -23.673 1.00 77.31 304 ASN A CA 1
ATOM 2482 C C . ASN A 1 304 ? 25.556 -5.736 -24.477 1.00 77.31 304 ASN A C 1
ATOM 2484 O O . ASN A 1 304 ? 24.428 -5.927 -24.040 1.00 77.31 304 ASN A O 1
ATOM 2488 N N . PHE A 1 305 ? 25.961 -6.236 -25.640 1.00 68.25 305 PHE A N 1
ATOM 2489 C CA . PHE A 1 305 ? 25.082 -6.987 -26.544 1.00 68.25 305 PHE A CA 1
ATOM 2490 C C . PHE A 1 305 ? 24.454 -8.248 -25.938 1.00 68.25 305 PHE A C 1
ATOM 2492 O O . PHE A 1 305 ? 23.366 -8.622 -26.343 1.00 68.25 305 PHE A O 1
ATOM 2499 N N . TYR A 1 306 ? 25.109 -8.875 -24.958 1.00 60.00 306 TYR A N 1
ATOM 2500 C CA . TYR A 1 306 ? 24.708 -10.182 -24.421 1.00 60.00 306 TYR A CA 1
ATOM 2501 C C . TYR A 1 306 ? 24.294 -10.140 -22.940 1.00 60.00 306 TYR A C 1
ATOM 2503 O O . TYR A 1 306 ? 24.388 -11.146 -22.243 1.00 60.00 306 TYR A O 1
ATOM 2511 N N . GLY A 1 307 ? 23.899 -8.973 -22.416 1.00 55.03 307 GLY A N 1
ATOM 2512 C CA . GLY A 1 307 ? 23.282 -8.889 -21.082 1.00 55.03 307 GLY A CA 1
ATOM 2513 C C . GLY A 1 307 ? 24.213 -9.102 -19.874 1.00 55.03 307 GLY A C 1
ATOM 2514 O O . GLY A 1 307 ? 23.739 -9.159 -18.746 1.00 55.03 307 GLY A O 1
ATOM 2515 N N . GLU A 1 308 ? 25.540 -9.149 -20.042 1.00 58.03 308 GLU A N 1
ATOM 2516 C CA . GLU A 1 308 ? 26.496 -9.289 -18.918 1.00 58.03 308 GLU A CA 1
ATOM 2517 C C . GLU A 1 308 ? 26.637 -8.018 -18.041 1.00 58.03 308 GLU A C 1
ATOM 2519 O O . GLU A 1 308 ? 27.382 -7.993 -17.056 1.00 58.03 308 GLU A O 1
ATOM 2524 N N . GLY A 1 309 ? 25.922 -6.950 -18.398 1.00 61.44 309 GLY A N 1
ATOM 2525 C CA . GLY A 1 309 ? 25.961 -5.630 -17.779 1.00 61.44 309 GLY A CA 1
ATOM 2526 C C . GLY A 1 309 ? 26.997 -4.714 -18.437 1.00 61.44 309 GLY A C 1
ATOM 2527 O O . GLY A 1 309 ? 28.190 -5.016 -18.496 1.00 61.44 309 GLY A O 1
ATOM 2528 N N . ALA A 1 310 ? 26.560 -3.539 -18.904 1.00 68.62 310 ALA A N 1
ATOM 2529 C CA . ALA A 1 310 ? 27.442 -2.587 -19.580 1.00 68.62 310 ALA A CA 1
ATOM 2530 C C . ALA A 1 310 ? 28.606 -2.151 -18.682 1.00 68.62 310 ALA A C 1
ATOM 2532 O O . ALA A 1 310 ? 28.430 -1.436 -17.689 1.00 68.62 310 ALA A O 1
ATOM 2533 N N . LYS A 1 311 ? 29.833 -2.527 -19.062 1.00 81.31 311 LYS A N 1
ATOM 2534 C CA . LYS A 1 311 ? 31.023 -2.182 -18.282 1.00 81.31 311 LYS A CA 1
ATOM 2535 C C . LYS A 1 311 ? 31.344 -0.695 -18.431 1.00 81.31 311 LYS A C 1
ATOM 2537 O O . LYS A 1 311 ? 31.275 -0.093 -19.512 1.00 81.31 311 LYS A O 1
ATOM 2542 N N . THR A 1 312 ? 31.708 -0.064 -17.316 1.00 87.31 312 THR A N 1
ATOM 2543 C CA . THR A 1 312 ? 32.153 1.335 -17.335 1.00 87.31 312 THR A CA 1
ATOM 2544 C C . THR A 1 312 ? 33.498 1.449 -18.051 1.00 87.31 312 THR A C 1
ATOM 2546 O O . THR A 1 312 ? 34.284 0.503 -18.066 1.00 87.31 312 THR A O 1
ATOM 2549 N N . LEU A 1 313 ? 33.811 2.630 -18.595 1.00 90.50 313 LEU A N 1
ATOM 2550 C CA . LEU A 1 313 ? 35.131 2.892 -19.188 1.00 90.50 313 LEU A CA 1
ATOM 2551 C C . LEU A 1 313 ? 36.277 2.577 -18.209 1.00 90.50 313 LEU A C 1
ATOM 2553 O O . LEU A 1 313 ? 37.335 2.127 -18.631 1.00 90.50 313 LEU A O 1
ATOM 2557 N N . GLN A 1 314 ? 36.053 2.794 -16.907 1.00 92.12 314 GLN A N 1
ATOM 2558 C CA . GLN A 1 314 ? 37.026 2.478 -15.865 1.00 92.12 314 GLN A CA 1
ATOM 2559 C C . GLN A 1 314 ? 37.185 0.966 -15.677 1.00 92.12 314 GLN A C 1
ATOM 2561 O O . GLN A 1 314 ? 38.307 0.476 -15.628 1.00 92.12 314 GLN A O 1
ATOM 2566 N N . THR A 1 315 ? 36.076 0.224 -15.610 1.00 91.12 315 THR A N 1
ATOM 2567 C CA . THR A 1 315 ? 36.081 -1.241 -15.477 1.00 91.12 315 THR A CA 1
ATOM 2568 C C . THR A 1 315 ? 36.823 -1.895 -16.640 1.00 91.12 315 THR A C 1
ATOM 2570 O O . THR A 1 315 ? 37.671 -2.753 -16.423 1.00 91.12 315 THR A O 1
ATOM 2573 N N . ILE A 1 316 ? 36.553 -1.441 -17.867 1.00 91.88 316 ILE A N 1
ATOM 2574 C CA . ILE A 1 316 ? 37.242 -1.921 -19.069 1.00 91.88 316 ILE A CA 1
ATOM 2575 C C . ILE A 1 316 ? 38.728 -1.536 -19.023 1.00 91.88 316 ILE A C 1
ATOM 2577 O O . ILE A 1 316 ? 39.584 -2.361 -19.323 1.00 91.88 316 ILE A O 1
ATOM 2581 N N . GLY A 1 317 ? 39.051 -0.306 -18.611 1.00 94.12 317 GLY A N 1
ATOM 2582 C CA . GLY A 1 317 ? 40.438 0.151 -18.496 1.00 94.12 317 GLY A CA 1
ATOM 2583 C C . GLY A 1 317 ? 41.259 -0.721 -17.549 1.00 94.12 317 GLY A C 1
ATOM 2584 O O . GLY A 1 317 ? 42.359 -1.141 -17.898 1.00 94.12 317 GLY A O 1
ATOM 2585 N N . ASN A 1 318 ? 40.678 -1.079 -16.403 1.00 94.06 318 ASN A N 1
ATOM 2586 C CA . ASN A 1 318 ? 41.293 -1.996 -15.448 1.00 94.06 318 ASN A CA 1
ATOM 2587 C C . ASN A 1 318 ? 41.493 -3.402 -16.050 1.00 94.06 318 ASN A C 1
ATOM 2589 O O . ASN A 1 318 ? 42.556 -3.985 -15.867 1.00 94.06 318 ASN A O 1
ATOM 2593 N N . GLU A 1 319 ? 40.509 -3.935 -16.789 1.00 93.50 319 GLU A N 1
ATOM 2594 C CA . GLU A 1 319 ? 40.588 -5.277 -17.399 1.00 93.50 319 GLU A CA 1
ATOM 2595 C C . GLU A 1 319 ? 41.677 -5.376 -18.481 1.00 93.50 319 GLU A C 1
ATOM 2597 O O . GLU A 1 319 ? 42.370 -6.385 -18.573 1.00 93.50 319 GLU A O 1
ATOM 2602 N N . PHE A 1 320 ? 41.868 -4.320 -19.276 1.00 92.88 320 PHE A N 1
ATOM 2603 C CA . PHE A 1 320 ? 42.868 -4.284 -20.351 1.00 92.88 320 PHE A CA 1
ATOM 2604 C C . PHE A 1 320 ? 44.179 -3.590 -19.965 1.00 92.88 320 PHE A C 1
ATOM 2606 O O . PHE A 1 320 ? 45.047 -3.422 -20.823 1.00 92.88 320 PHE A O 1
ATOM 2613 N N . ASN A 1 321 ? 44.327 -3.182 -18.701 1.00 94.25 321 ASN A N 1
ATOM 2614 C CA . ASN A 1 321 ? 45.470 -2.423 -18.192 1.00 94.25 321 ASN A CA 1
ATOM 2615 C C . ASN A 1 321 ? 45.789 -1.163 -19.029 1.00 94.25 321 ASN A C 1
ATOM 2617 O O . ASN A 1 321 ? 46.930 -0.910 -19.417 1.00 94.25 321 ASN A O 1
ATOM 2621 N N . ILE A 1 322 ? 44.755 -0.379 -19.344 1.00 95.31 322 ILE A N 1
ATOM 2622 C CA . ILE A 1 322 ? 44.850 0.889 -20.079 1.00 95.31 322 ILE A CA 1
ATOM 2623 C C . ILE A 1 322 ? 44.062 1.989 -19.367 1.00 95.31 322 ILE A C 1
ATOM 2625 O O . ILE A 1 322 ? 43.145 1.728 -18.589 1.00 95.31 322 ILE A O 1
ATOM 2629 N N . SER A 1 323 ? 44.392 3.252 -19.644 1.00 95.56 323 SER A N 1
ATOM 2630 C CA . SER A 1 323 ? 43.674 4.371 -19.029 1.00 95.56 323 SER A CA 1
ATOM 2631 C C . SER A 1 323 ? 42.203 4.413 -19.470 1.00 95.56 323 SER A C 1
ATOM 2633 O O . SER A 1 323 ? 41.864 4.062 -20.605 1.00 95.56 323 SER A O 1
ATOM 2635 N N . ARG A 1 324 ? 41.325 4.929 -18.600 1.00 95.31 324 ARG A N 1
ATOM 2636 C CA . ARG A 1 324 ? 39.913 5.214 -18.922 1.00 95.31 324 ARG A CA 1
ATOM 2637 C C . ARG A 1 324 ? 39.770 6.040 -20.206 1.00 95.31 324 ARG A C 1
ATOM 2639 O O . ARG A 1 324 ? 38.856 5.807 -20.996 1.00 95.31 324 ARG A O 1
ATOM 2646 N N . GLU A 1 325 ? 40.666 7.003 -20.406 1.00 94.06 325 GLU A N 1
ATOM 2647 C CA . GLU A 1 325 ? 40.672 7.872 -21.582 1.00 94.06 325 GLU A CA 1
ATOM 2648 C C . GLU A 1 325 ? 41.064 7.104 -22.853 1.00 94.06 325 GLU A C 1
ATOM 2650 O O . GLU A 1 325 ? 40.442 7.282 -23.897 1.00 94.06 325 GLU A O 1
ATOM 2655 N N . SER A 1 326 ? 42.005 6.163 -22.757 1.00 92.88 326 SER A N 1
ATOM 2656 C CA . SER A 1 326 ? 42.360 5.270 -23.866 1.00 92.88 326 SER A CA 1
ATOM 2657 C C . SER A 1 326 ? 41.181 4.386 -24.282 1.00 92.88 326 SER A C 1
ATOM 2659 O O . SER A 1 326 ? 40.904 4.269 -25.474 1.00 92.88 326 SER A O 1
ATOM 2661 N N . VAL A 1 327 ? 40.433 3.827 -23.322 1.00 93.94 327 VAL A N 1
ATOM 2662 C CA . VAL A 1 327 ? 39.194 3.078 -23.615 1.00 93.94 327 VAL A CA 1
ATOM 2663 C C . VAL A 1 327 ? 38.190 3.970 -24.342 1.00 93.94 327 VAL A C 1
ATOM 2665 O O . VAL A 1 327 ? 37.645 3.574 -25.371 1.00 93.94 327 VAL A O 1
ATOM 2668 N N . ARG A 1 328 ? 37.965 5.195 -23.843 1.00 92.88 328 ARG A N 1
ATOM 2669 C CA . ARG A 1 328 ? 37.051 6.161 -24.471 1.00 92.88 328 ARG A CA 1
ATOM 2670 C C . ARG A 1 328 ? 37.444 6.430 -25.923 1.00 92.88 328 ARG A C 1
ATOM 2672 O O . ARG A 1 328 ? 36.580 6.423 -26.794 1.00 92.88 328 ARG A O 1
ATOM 2679 N N . GLN A 1 329 ? 38.731 6.640 -26.190 1.00 93.19 329 GLN A N 1
ATOM 2680 C CA . GLN A 1 329 ? 39.244 6.890 -27.537 1.00 93.19 329 GLN A CA 1
ATOM 2681 C C . GLN A 1 329 ? 39.069 5.681 -28.462 1.00 93.19 329 GLN A C 1
ATOM 2683 O O . GLN A 1 329 ? 38.637 5.862 -29.599 1.00 93.19 329 GLN A O 1
ATOM 2688 N N . ILE A 1 330 ? 39.344 4.462 -27.982 1.00 92.31 330 ILE A N 1
ATOM 2689 C CA . ILE A 1 330 ? 39.126 3.218 -28.743 1.00 92.31 330 ILE A CA 1
ATOM 2690 C C . ILE A 1 330 ? 37.652 3.079 -29.121 1.00 92.31 330 ILE A C 1
ATOM 2692 O O . ILE A 1 330 ? 37.333 2.859 -30.290 1.00 92.31 330 ILE A O 1
ATOM 2696 N N . VAL A 1 331 ? 36.754 3.264 -28.153 1.00 90.25 331 VAL A N 1
ATOM 2697 C CA . VAL A 1 331 ? 35.306 3.171 -28.360 1.00 90.25 331 VAL A CA 1
ATOM 2698 C C . VAL A 1 331 ? 34.832 4.216 -29.375 1.00 90.25 331 VAL A C 1
ATOM 2700 O O . VAL A 1 331 ? 34.205 3.860 -30.368 1.00 90.25 331 VAL A O 1
ATOM 2703 N N . VAL A 1 332 ? 35.187 5.493 -29.187 1.00 89.25 332 VAL A N 1
ATOM 2704 C CA . VAL A 1 332 ? 34.799 6.584 -30.103 1.00 89.25 332 VAL A CA 1
ATOM 2705 C C . VAL A 1 332 ? 35.336 6.346 -31.515 1.00 89.25 332 VAL A C 1
ATOM 2707 O O . VAL A 1 332 ? 34.615 6.530 -32.495 1.00 89.25 332 VAL A O 1
ATOM 2710 N N . LYS A 1 333 ? 36.593 5.903 -31.640 1.00 90.38 333 LYS A N 1
ATOM 2711 C CA . LYS A 1 333 ? 37.209 5.587 -32.934 1.00 90.38 333 LYS A CA 1
ATOM 2712 C C . LYS A 1 333 ? 36.503 4.420 -33.625 1.00 90.38 333 LYS A C 1
ATOM 2714 O O . LYS A 1 333 ? 36.299 4.483 -34.835 1.00 90.38 333 LYS A O 1
ATOM 2719 N N . SER A 1 334 ? 36.149 3.375 -32.881 1.00 89.62 334 SER A N 1
ATOM 2720 C CA . SER A 1 334 ? 35.505 2.175 -33.427 1.00 89.62 334 SER A CA 1
ATOM 2721 C C . SER A 1 334 ? 34.074 2.461 -33.878 1.00 89.62 334 SER A C 1
ATOM 2723 O O . SER A 1 334 ? 33.706 2.074 -34.981 1.00 89.62 334 SER A O 1
ATOM 2725 N N . ILE A 1 335 ? 33.313 3.242 -33.105 1.00 86.75 335 ILE A N 1
ATOM 2726 C CA . ILE A 1 335 ? 31.980 3.708 -33.514 1.00 86.75 335 ILE A CA 1
ATOM 2727 C C . ILE A 1 335 ? 32.063 4.584 -34.757 1.00 86.75 335 ILE A C 1
ATOM 2729 O O . ILE A 1 335 ? 31.337 4.352 -35.714 1.00 86.75 335 ILE A O 1
ATOM 2733 N N . LYS A 1 336 ? 32.989 5.550 -34.798 1.00 86.06 336 LYS A N 1
ATOM 2734 C CA . LYS A 1 336 ? 33.159 6.392 -35.989 1.00 86.06 336 LYS A CA 1
ATOM 2735 C C . LYS A 1 336 ? 33.488 5.555 -37.229 1.00 86.06 336 LYS A C 1
ATOM 2737 O O . LYS A 1 336 ? 32.990 5.855 -38.307 1.00 86.06 336 LYS A O 1
ATOM 2742 N N . LYS A 1 337 ? 34.307 4.507 -37.084 1.00 87.94 337 LYS A N 1
ATOM 2743 C CA . LYS A 1 337 ? 34.568 3.546 -38.166 1.00 87.94 337 LYS A CA 1
ATOM 2744 C C . LYS A 1 337 ? 33.303 2.801 -38.586 1.00 87.94 337 LYS A C 1
ATOM 2746 O O . LYS A 1 337 ? 33.084 2.695 -39.785 1.00 87.94 337 LYS A O 1
ATOM 2751 N N . LEU A 1 338 ? 32.491 2.332 -37.635 1.00 87.00 338 LEU A N 1
ATOM 2752 C CA . LEU A 1 338 ? 31.226 1.664 -37.937 1.00 87.00 338 LEU A CA 1
ATOM 2753 C C . LEU A 1 338 ? 30.270 2.583 -38.695 1.00 87.00 338 LEU A C 1
ATOM 2755 O O . LEU A 1 338 ? 29.788 2.204 -39.750 1.00 87.00 338 LEU A O 1
ATOM 2759 N N . LEU A 1 339 ? 30.038 3.801 -38.207 1.00 84.69 339 LEU A N 1
ATOM 2760 C CA . LEU A 1 339 ? 29.136 4.746 -38.870 1.00 84.69 339 LEU A CA 1
ATOM 2761 C C . LEU A 1 339 ? 29.603 5.050 -40.302 1.00 84.69 339 LEU A C 1
ATOM 2763 O O . LEU A 1 339 ? 28.803 5.051 -41.230 1.00 84.69 339 LEU A O 1
ATOM 2767 N N . ILE A 1 340 ? 30.914 5.219 -40.512 1.00 84.06 340 ILE A N 1
ATOM 2768 C CA . ILE A 1 340 ? 31.484 5.390 -41.857 1.00 84.06 340 ILE A CA 1
ATOM 2769 C C . ILE A 1 340 ? 31.294 4.129 -42.716 1.00 84.06 340 ILE A C 1
ATOM 2771 O O . ILE A 1 340 ? 31.004 4.247 -43.905 1.00 84.06 340 ILE A O 1
ATOM 2775 N N . TYR A 1 341 ? 31.479 2.939 -42.142 1.00 85.00 341 TYR A N 1
ATOM 2776 C CA . TYR A 1 341 ? 31.288 1.659 -42.826 1.00 85.00 341 TYR A CA 1
ATOM 2777 C C . TYR A 1 341 ? 29.842 1.479 -43.286 1.00 85.00 341 TYR A C 1
ATOM 2779 O O . TYR A 1 341 ? 29.617 1.160 -44.449 1.00 85.00 341 TYR A O 1
ATOM 2787 N N . LEU A 1 342 ? 28.880 1.796 -42.417 1.00 84.00 342 LEU A N 1
ATOM 2788 C CA . LEU A 1 342 ? 27.458 1.806 -42.748 1.00 84.00 342 LEU A CA 1
ATOM 2789 C C . LEU A 1 342 ? 27.131 2.849 -43.836 1.00 84.00 342 LEU A C 1
ATOM 2791 O O . LEU A 1 342 ? 26.215 2.640 -44.616 1.00 84.00 342 LEU A O 1
ATOM 2795 N N . GLN A 1 343 ? 27.881 3.948 -43.957 1.00 79.88 343 GLN A N 1
ATOM 2796 C CA . GLN A 1 343 ? 27.601 5.003 -44.944 1.00 79.88 343 GLN A CA 1
ATOM 2797 C C . GLN A 1 343 ? 28.252 4.822 -46.328 1.00 79.88 343 GLN A C 1
ATOM 2799 O O . GLN A 1 343 ? 27.782 5.442 -47.277 1.00 79.88 343 GLN A O 1
ATOM 2804 N N . ARG A 1 344 ? 29.363 4.078 -46.473 1.00 72.25 344 ARG A N 1
ATOM 2805 C CA . ARG A 1 344 ? 30.248 4.211 -47.660 1.00 72.25 344 ARG A CA 1
ATOM 2806 C C . ARG A 1 344 ? 30.351 3.022 -48.615 1.00 72.25 344 ARG A C 1
ATOM 2808 O O . ARG A 1 344 ? 30.635 3.260 -49.785 1.00 72.25 344 ARG A O 1
ATOM 2815 N N . LYS A 1 345 ? 30.239 1.776 -48.152 1.00 62.25 345 LYS A N 1
ATOM 2816 C CA . LYS A 1 345 ? 30.423 0.585 -49.002 1.00 62.25 345 LYS A CA 1
ATOM 2817 C C . LYS A 1 345 ? 29.400 -0.459 -48.610 1.00 62.25 345 LYS A C 1
ATOM 2819 O O . LYS A 1 345 ? 29.421 -0.851 -47.455 1.00 62.25 345 LYS A O 1
ATOM 2824 N N . GLU A 1 346 ? 28.566 -0.919 -49.534 1.00 70.75 346 GLU A N 1
ATOM 2825 C CA . GLU A 1 346 ? 27.663 -2.039 -49.264 1.00 70.75 346 GLU A CA 1
ATOM 2826 C C . GLU A 1 346 ? 28.462 -3.340 -49.159 1.00 70.75 346 GLU A C 1
ATOM 2828 O O . GLU A 1 346 ? 29.241 -3.707 -50.040 1.00 70.75 346 GLU A O 1
ATOM 2833 N N . THR A 1 347 ? 28.315 -3.988 -48.015 1.00 84.69 347 THR A N 1
ATOM 2834 C CA . THR A 1 347 ? 28.678 -5.377 -47.774 1.00 84.69 347 THR A CA 1
ATOM 2835 C C . THR A 1 347 ? 27.384 -6.128 -47.518 1.00 84.69 347 THR A C 1
ATOM 2837 O O . THR A 1 347 ? 26.375 -5.524 -47.159 1.00 84.69 347 THR A O 1
ATOM 2840 N N . GLU A 1 348 ? 27.407 -7.447 -47.665 1.00 85.12 348 GLU A N 1
ATOM 2841 C CA . GLU A 1 348 ? 26.241 -8.260 -47.331 1.00 85.12 348 GLU A CA 1
ATOM 2842 C C . GLU A 1 348 ? 25.754 -7.964 -45.893 1.00 85.12 348 GLU A C 1
ATOM 2844 O O . GLU A 1 348 ? 24.598 -7.592 -45.702 1.00 85.12 348 GLU A O 1
ATOM 2849 N N . ASP A 1 349 ? 26.655 -7.972 -44.901 1.00 87.25 349 ASP A N 1
ATOM 2850 C CA . ASP A 1 349 ? 26.314 -7.732 -43.489 1.00 87.25 349 ASP A CA 1
ATOM 2851 C C . ASP A 1 349 ? 25.694 -6.355 -43.214 1.00 87.25 349 ASP A C 1
ATOM 2853 O O . ASP A 1 349 ? 24.723 -6.249 -42.458 1.00 87.25 349 ASP A O 1
ATOM 2857 N N . ASN A 1 350 ? 26.236 -5.281 -43.802 1.00 87.44 350 ASN A N 1
ATOM 2858 C CA . ASN A 1 350 ? 25.668 -3.957 -43.561 1.00 87.44 350 ASN A CA 1
ATOM 2859 C C . ASN A 1 350 ? 24.369 -3.719 -44.323 1.00 87.44 350 ASN A C 1
ATOM 2861 O O . ASN A 1 350 ? 23.523 -2.975 -43.825 1.00 87.44 350 ASN A O 1
ATOM 2865 N N . TYR A 1 351 ? 24.183 -4.372 -45.470 1.00 88.81 351 TYR A N 1
ATOM 2866 C CA . TYR A 1 351 ? 22.928 -4.327 -46.195 1.00 88.81 351 TYR A CA 1
ATOM 2867 C C . TYR A 1 351 ? 21.832 -5.047 -45.399 1.00 88.81 351 TYR A C 1
ATOM 2869 O O . TYR A 1 351 ? 20.761 -4.469 -45.220 1.00 88.81 351 TYR A O 1
ATOM 2877 N N . TYR A 1 352 ? 22.125 -6.208 -44.790 1.00 91.44 352 TYR A N 1
ATOM 2878 C CA . TYR A 1 352 ? 21.190 -6.876 -43.871 1.00 91.44 352 TYR A CA 1
ATOM 2879 C C . TYR A 1 352 ? 20.734 -5.952 -42.733 1.00 91.44 352 TYR A C 1
ATOM 2881 O O . TYR A 1 352 ? 19.534 -5.778 -42.521 1.00 91.44 352 TYR A O 1
ATOM 2889 N N . LEU A 1 353 ? 21.672 -5.317 -42.017 1.00 90.75 353 LEU A N 1
ATOM 2890 C CA . LEU A 1 353 ? 21.325 -4.434 -40.897 1.00 90.75 353 LEU A CA 1
ATOM 2891 C C . LEU A 1 353 ? 20.473 -3.238 -41.351 1.00 90.75 353 LEU A C 1
ATOM 2893 O O . LEU A 1 353 ? 19.485 -2.899 -40.698 1.00 90.75 353 LEU A O 1
ATOM 2897 N N . LYS A 1 354 ? 20.835 -2.602 -42.470 1.00 88.81 354 LYS A N 1
ATOM 2898 C CA . LYS A 1 354 ? 20.085 -1.463 -43.015 1.00 88.81 354 LYS A CA 1
ATOM 2899 C C . LYS A 1 354 ? 18.671 -1.845 -43.414 1.00 88.81 354 LYS A C 1
ATOM 2901 O O . LYS A 1 354 ? 17.728 -1.161 -43.026 1.00 88.81 354 LYS A O 1
ATOM 2906 N N . GLN A 1 355 ? 18.522 -2.935 -44.162 1.00 90.06 355 GLN A N 1
ATOM 2907 C CA . GLN A 1 355 ? 17.213 -3.398 -44.607 1.00 90.06 355 GLN A CA 1
ATOM 2908 C C . GLN A 1 355 ? 16.344 -3.820 -43.423 1.00 90.06 355 GLN A C 1
ATOM 2910 O O . GLN A 1 355 ? 15.162 -3.475 -43.379 1.00 90.06 355 GLN A O 1
ATOM 2915 N N . PHE A 1 356 ? 16.932 -4.461 -42.408 1.00 92.88 356 PHE A N 1
ATOM 2916 C CA . PHE A 1 356 ? 16.227 -4.805 -41.177 1.00 92.88 356 PHE A CA 1
ATOM 2917 C C . PHE A 1 356 ? 15.698 -3.556 -40.461 1.00 92.88 356 PHE A C 1
ATOM 2919 O O . PHE A 1 356 ? 14.508 -3.481 -40.167 1.00 92.88 356 PHE A O 1
ATOM 2926 N N . ILE A 1 357 ? 16.541 -2.538 -40.249 1.00 90.44 357 ILE A N 1
ATOM 2927 C CA . ILE A 1 357 ? 16.134 -1.259 -39.639 1.00 90.44 357 ILE A CA 1
ATOM 2928 C C . ILE A 1 357 ? 15.043 -0.579 -40.469 1.00 90.44 357 ILE A C 1
ATOM 2930 O O . ILE A 1 357 ? 14.026 -0.139 -39.929 1.00 90.44 357 ILE A O 1
ATOM 2934 N N . ASN A 1 358 ? 15.240 -0.488 -41.784 1.00 87.94 358 ASN A N 1
ATOM 2935 C CA . ASN A 1 358 ? 14.301 0.182 -42.672 1.00 87.94 358 ASN A CA 1
ATOM 2936 C C . ASN A 1 358 ? 12.930 -0.484 -42.638 1.00 87.94 358 ASN A C 1
ATOM 2938 O O . ASN A 1 358 ? 11.927 0.223 -42.543 1.00 87.94 358 ASN A O 1
ATOM 2942 N N . LYS A 1 359 ? 12.884 -1.820 -42.640 1.00 89.62 359 LYS A N 1
ATOM 2943 C CA . LYS A 1 359 ? 11.636 -2.581 -42.605 1.00 89.62 359 LYS A CA 1
ATOM 2944 C C . LYS A 1 359 ? 10.985 -2.593 -41.221 1.00 89.62 359 LYS A C 1
ATOM 2946 O O . LYS A 1 359 ? 9.774 -2.420 -41.133 1.00 89.62 359 LYS A O 1
ATOM 2951 N N . LEU A 1 360 ? 11.766 -2.703 -40.146 1.00 90.31 360 LEU A N 1
ATOM 2952 C CA . LEU A 1 360 ? 11.266 -2.640 -38.767 1.00 90.31 360 LEU A CA 1
ATOM 2953 C C . LEU A 1 360 ? 10.548 -1.311 -38.472 1.00 90.31 360 LEU A C 1
ATOM 2955 O O . LEU A 1 360 ? 9.545 -1.277 -37.760 1.00 90.31 360 LEU A O 1
ATOM 2959 N N . PHE A 1 361 ? 11.041 -0.214 -39.050 1.00 87.81 361 PHE A N 1
ATOM 2960 C CA . PHE A 1 361 ? 10.500 1.127 -38.840 1.00 87.81 361 PHE A CA 1
ATOM 2961 C C . PHE A 1 361 ? 9.796 1.709 -40.081 1.00 87.81 361 PHE A C 1
ATOM 2963 O O . PHE A 1 361 ? 9.620 2.928 -40.155 1.00 87.81 361 PHE A O 1
ATOM 2970 N N . SER A 1 362 ? 9.389 0.881 -41.057 1.00 78.50 362 SER A N 1
ATOM 2971 C CA . SER A 1 362 ? 8.769 1.359 -42.310 1.00 78.50 362 SER A CA 1
ATOM 2972 C C . SER A 1 362 ? 7.348 1.882 -42.116 1.00 78.50 362 SER A C 1
ATOM 2974 O O . SER A 1 362 ? 6.924 2.797 -42.815 1.00 78.50 362 SER A O 1
ATOM 2976 N N . ASN A 1 363 ? 6.614 1.312 -41.158 1.00 67.62 363 ASN A N 1
ATOM 2977 C CA . ASN A 1 363 ? 5.207 1.634 -40.901 1.00 67.62 363 ASN A CA 1
ATOM 2978 C C . ASN A 1 363 ? 5.011 2.903 -40.055 1.00 67.62 363 ASN A C 1
ATOM 2980 O O . ASN A 1 363 ? 3.876 3.258 -39.749 1.00 67.62 363 ASN A O 1
ATOM 2984 N N . SER A 1 364 ? 6.093 3.585 -39.665 1.00 61.62 364 SER A N 1
ATOM 2985 C CA . SER A 1 364 ? 6.040 4.729 -38.756 1.00 61.62 364 SER A CA 1
ATOM 2986 C C . SER A 1 364 ? 6.570 5.978 -39.433 1.00 61.62 364 SER A C 1
ATOM 2988 O O . SER A 1 364 ? 7.777 6.143 -39.609 1.00 61.62 364 SER A O 1
ATOM 2990 N N . SER A 1 365 ? 5.647 6.851 -39.834 1.00 67.56 365 SER A N 1
ATOM 2991 C CA . SER A 1 365 ? 6.001 8.132 -40.457 1.00 67.56 365 SER A CA 1
ATOM 2992 C C . SER A 1 365 ? 5.821 9.297 -39.491 1.00 67.56 365 SER A C 1
ATOM 2994 O O . SER A 1 365 ? 6.626 10.223 -39.521 1.00 67.56 365 SER A O 1
ATOM 2996 N N . LYS A 1 366 ? 4.812 9.243 -38.606 1.00 80.06 366 LYS A N 1
ATOM 2997 C CA . LYS A 1 366 ? 4.510 10.324 -37.656 1.00 80.06 366 LYS A CA 1
ATOM 2998 C C . LYS A 1 366 ? 5.034 10.072 -36.246 1.00 80.06 366 LYS A C 1
ATOM 3000 O O . LYS A 1 366 ? 5.324 11.036 -35.553 1.00 80.06 366 LYS A O 1
ATOM 3005 N N . GLU A 1 367 ? 5.139 8.808 -35.836 1.00 88.50 367 GLU A N 1
ATOM 3006 C CA . GLU A 1 367 ? 5.482 8.415 -34.457 1.00 88.50 367 GLU A CA 1
ATOM 3007 C C . GLU A 1 367 ? 6.758 7.563 -34.381 1.00 88.50 367 GLU A C 1
ATOM 3009 O O . GLU A 1 367 ? 6.962 6.760 -33.466 1.00 88.50 367 GLU A O 1
ATOM 3014 N N . LEU A 1 368 ? 7.645 7.752 -35.359 1.00 87.75 368 LEU A N 1
ATOM 3015 C CA . LEU A 1 368 ? 8.876 6.987 -35.524 1.00 87.75 368 LEU A CA 1
ATOM 3016 C C . LEU A 1 368 ? 9.749 7.008 -34.265 1.00 87.75 368 LEU A C 1
ATOM 3018 O O . LEU A 1 368 ? 10.232 5.968 -33.823 1.00 87.75 368 LEU A O 1
ATOM 3022 N N . GLU A 1 369 ? 9.949 8.177 -33.667 1.00 88.00 369 GLU A N 1
ATOM 3023 C CA . GLU A 1 369 ? 10.772 8.351 -32.476 1.00 88.00 369 GLU A CA 1
ATOM 3024 C C . GLU A 1 369 ? 10.183 7.614 -31.274 1.00 88.00 369 GLU A C 1
ATOM 3026 O O . GLU A 1 369 ? 10.920 6.965 -30.530 1.00 88.00 369 GLU A O 1
ATOM 3031 N N . LYS A 1 370 ? 8.856 7.669 -31.100 1.00 91.31 370 LYS A N 1
ATOM 3032 C CA . LYS A 1 370 ? 8.158 6.934 -30.039 1.00 91.31 370 LYS A CA 1
ATOM 3033 C C . LYS A 1 370 ? 8.297 5.430 -30.250 1.00 91.31 370 LYS A C 1
ATOM 3035 O O . LYS A 1 370 ? 8.635 4.725 -29.304 1.00 91.31 370 LYS A O 1
ATOM 3040 N N . ARG A 1 371 ? 8.147 4.945 -31.489 1.00 92.12 371 ARG A N 1
ATOM 3041 C CA . ARG A 1 371 ? 8.359 3.530 -31.834 1.00 92.12 371 ARG A CA 1
ATOM 3042 C C . ARG A 1 371 ? 9.785 3.071 -31.541 1.00 92.12 371 ARG A C 1
ATOM 3044 O O . ARG A 1 371 ? 9.967 1.990 -30.991 1.00 92.12 371 ARG A O 1
ATOM 3051 N N . VAL A 1 372 ? 10.790 3.887 -31.865 1.00 91.56 372 VAL A N 1
ATOM 3052 C CA . VAL A 1 372 ? 12.194 3.596 -31.531 1.00 91.56 372 VAL A CA 1
ATOM 3053 C C . VAL A 1 372 ? 12.392 3.536 -30.016 1.00 91.56 372 VAL A C 1
ATOM 3055 O O . VAL A 1 372 ? 13.081 2.642 -29.532 1.00 91.56 372 VAL A O 1
ATOM 3058 N N . VAL A 1 373 ? 11.774 4.443 -29.250 1.00 92.56 373 VAL A N 1
ATOM 3059 C CA . VAL A 1 373 ? 11.847 4.406 -27.781 1.00 92.56 373 VAL A CA 1
ATOM 3060 C C . VAL A 1 373 ? 11.188 3.151 -27.212 1.00 92.56 373 VAL A C 1
ATOM 3062 O O . VAL A 1 373 ? 11.794 2.521 -26.348 1.00 92.56 373 VAL A O 1
ATOM 3065 N N . LEU A 1 374 ? 9.997 2.772 -27.690 1.00 92.81 374 LEU A N 1
ATOM 3066 C CA . LEU A 1 374 ? 9.316 1.545 -27.261 1.00 92.81 374 LEU A CA 1
ATOM 3067 C C . LEU A 1 374 ? 10.161 0.313 -27.593 1.00 92.81 374 LEU A C 1
ATOM 3069 O O . LEU A 1 374 ? 10.425 -0.491 -26.703 1.00 92.81 374 LEU A O 1
ATOM 3073 N N . PHE A 1 375 ? 10.680 0.223 -28.823 1.00 93.31 375 PHE A N 1
ATOM 3074 C CA . PHE A 1 375 ? 11.616 -0.832 -29.204 1.00 93.31 375 PHE A CA 1
ATOM 3075 C C . PHE A 1 375 ? 12.807 -0.871 -28.244 1.00 93.31 375 PHE A C 1
ATOM 3077 O O . PHE A 1 375 ? 13.083 -1.911 -27.670 1.00 93.31 375 PHE A O 1
ATOM 3084 N N . PHE A 1 376 ? 13.475 0.253 -27.973 1.00 91.81 376 PHE A N 1
ATOM 3085 C CA . PHE A 1 376 ? 14.617 0.261 -27.054 1.00 91.81 376 PHE A CA 1
ATOM 3086 C C . PHE A 1 376 ? 14.271 -0.121 -25.617 1.00 91.81 376 PHE A C 1
ATOM 3088 O O . PHE A 1 376 ? 15.114 -0.698 -24.934 1.00 91.81 376 PHE A O 1
ATOM 3095 N N . TYR A 1 377 ? 13.082 0.247 -25.142 1.00 91.56 377 TYR A N 1
ATOM 3096 C CA . TYR A 1 377 ? 12.635 -0.042 -23.783 1.00 91.56 377 TYR A CA 1
ATOM 3097 C C . TYR A 1 377 ? 12.332 -1.522 -23.583 1.00 91.56 377 TYR A C 1
ATOM 3099 O O . TYR A 1 377 ? 12.732 -2.081 -22.566 1.00 91.56 377 TYR A O 1
ATOM 3107 N N . TYR A 1 378 ? 11.670 -2.149 -24.556 1.00 89.94 378 TYR A N 1
ATOM 3108 C CA . TYR A 1 378 ? 11.255 -3.546 -24.457 1.00 89.94 378 TYR A CA 1
ATOM 3109 C C . TYR A 1 378 ? 12.290 -4.530 -25.009 1.00 89.94 378 TYR A C 1
ATOM 3111 O O . TYR A 1 378 ? 12.410 -5.624 -24.477 1.00 89.94 378 TYR A O 1
ATOM 3119 N N . ALA A 1 379 ? 13.073 -4.152 -26.023 1.00 89.19 379 ALA A N 1
ATOM 3120 C CA . ALA A 1 379 ? 14.045 -5.039 -26.665 1.00 89.19 379 ALA A CA 1
ATOM 3121 C C . ALA A 1 379 ? 15.373 -5.164 -25.906 1.00 89.19 379 ALA A C 1
ATOM 3123 O O . ALA A 1 379 ? 16.110 -6.123 -26.117 1.00 89.19 379 ALA A O 1
ATOM 3124 N N . PHE A 1 380 ? 15.717 -4.194 -25.048 1.00 84.44 380 PHE A N 1
ATOM 3125 C CA . PHE A 1 380 ? 17.017 -4.162 -24.377 1.00 84.44 380 PHE A CA 1
ATOM 3126 C C . PHE A 1 380 ? 16.888 -4.005 -22.866 1.00 84.44 380 PHE A C 1
ATOM 3128 O O . PHE A 1 380 ? 16.249 -3.087 -22.354 1.00 84.44 380 PHE A O 1
ATOM 3135 N N . GLU A 1 381 ? 17.613 -4.844 -22.129 1.00 74.19 381 GLU A N 1
ATOM 3136 C CA . GLU A 1 381 ? 17.664 -4.761 -20.675 1.00 74.19 381 GLU A CA 1
ATOM 3137 C C . GLU A 1 381 ? 18.492 -3.544 -20.222 1.00 74.19 381 GLU A C 1
ATOM 3139 O O . GLU A 1 381 ? 19.725 -3.531 -20.249 1.00 74.19 381 GLU A O 1
ATOM 3144 N N . THR A 1 382 ? 17.812 -2.494 -19.756 1.00 70.44 382 THR A N 1
ATOM 3145 C CA . THR A 1 382 ? 18.418 -1.278 -19.173 1.00 70.44 382 THR A CA 1
ATOM 3146 C C . THR A 1 382 ? 19.565 -0.663 -20.003 1.00 70.44 382 THR A C 1
ATOM 3148 O O . THR A 1 382 ? 20.668 -0.433 -19.487 1.00 70.44 382 THR A O 1
ATOM 3151 N N . PRO A 1 383 ? 19.328 -0.337 -21.287 1.00 79.56 383 PRO A N 1
ATOM 3152 C CA . PRO A 1 383 ? 20.346 0.183 -22.187 1.00 79.56 383 PRO A CA 1
ATOM 3153 C C . PRO A 1 383 ? 21.025 1.429 -21.605 1.00 79.56 383 PRO A C 1
ATOM 3155 O O . PRO A 1 383 ? 20.391 2.363 -21.104 1.00 79.56 383 PRO A O 1
ATOM 3158 N N . SER A 1 384 ? 22.360 1.447 -21.654 1.00 79.94 384 SER A N 1
ATOM 3159 C CA . SER A 1 384 ? 23.116 2.594 -21.153 1.00 79.94 384 SER A CA 1
ATOM 3160 C C . SER A 1 384 ? 22.833 3.841 -22.007 1.00 79.94 384 SER A C 1
ATOM 3162 O O . SER A 1 384 ? 22.615 3.711 -23.211 1.00 79.94 384 SER A O 1
ATOM 3164 N N . PRO A 1 385 ? 22.936 5.067 -21.457 1.00 82.25 385 PRO A N 1
ATOM 3165 C CA . PRO A 1 385 ? 22.745 6.291 -22.242 1.00 82.25 385 PRO A CA 1
ATOM 3166 C C . PRO A 1 385 ? 23.647 6.369 -23.480 1.00 82.25 385 PRO A C 1
ATOM 3168 O O . PRO A 1 385 ? 23.268 6.890 -24.522 1.00 82.25 385 PRO A O 1
ATOM 3171 N N . PHE A 1 386 ? 24.848 5.802 -23.364 1.00 81.44 386 PHE A N 1
ATOM 3172 C CA . PHE A 1 386 ? 25.789 5.681 -24.466 1.00 81.44 386 PHE A CA 1
ATOM 3173 C C . PHE A 1 386 ? 25.288 4.732 -25.561 1.00 81.44 386 PHE A C 1
ATOM 3175 O O . PHE A 1 386 ? 25.413 5.047 -26.739 1.00 81.44 386 PHE A O 1
ATOM 3182 N N . PHE A 1 387 ? 24.722 3.591 -25.165 1.00 83.19 387 PHE A N 1
ATOM 3183 C CA . PHE A 1 387 ? 24.164 2.611 -26.087 1.00 83.19 387 PHE A CA 1
ATOM 3184 C C . PHE A 1 387 ? 22.925 3.164 -26.797 1.00 83.19 387 PHE A C 1
ATOM 3186 O O . PHE A 1 387 ? 22.872 3.112 -28.016 1.00 83.19 387 PHE A O 1
ATOM 3193 N N . LEU A 1 388 ? 22.013 3.818 -26.068 1.00 84.44 388 LEU A N 1
ATOM 3194 C CA . LEU A 1 388 ? 20.845 4.501 -26.643 1.00 84.44 388 LEU A CA 1
ATOM 3195 C C . LEU A 1 388 ? 21.236 5.551 -27.684 1.00 84.44 388 LEU A C 1
ATOM 3197 O O . LEU A 1 388 ? 20.673 5.585 -28.774 1.00 84.44 388 LEU A O 1
ATOM 3201 N N . LYS A 1 389 ? 22.228 6.391 -27.359 1.00 82.88 389 LYS A N 1
ATOM 3202 C CA . LYS A 1 389 ? 22.744 7.389 -28.296 1.00 82.88 389 LYS A CA 1
ATOM 3203 C C . LYS A 1 389 ? 23.292 6.728 -29.562 1.00 82.88 389 LYS A C 1
ATOM 3205 O O . LYS A 1 389 ? 22.974 7.155 -30.663 1.00 82.88 389 LYS A O 1
ATOM 3210 N N . PHE A 1 390 ? 24.097 5.685 -29.394 1.00 83.88 390 PHE A N 1
ATOM 3211 C CA . PHE A 1 390 ? 24.703 4.953 -30.499 1.00 83.88 390 PHE A CA 1
ATOM 3212 C C . PHE A 1 390 ? 23.672 4.236 -31.382 1.00 83.88 390 PHE A C 1
ATOM 3214 O O . PHE 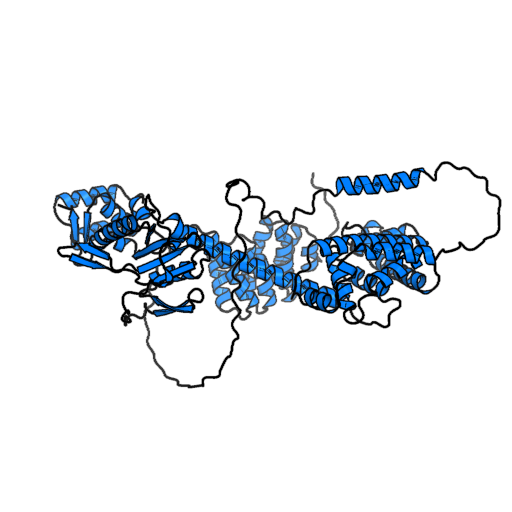A 1 390 ? 23.750 4.331 -32.603 1.00 83.88 390 PHE A O 1
ATOM 3221 N N . LEU A 1 391 ? 22.685 3.561 -30.790 1.00 85.00 391 LEU A N 1
ATOM 3222 C CA . LEU A 1 391 ? 21.614 2.921 -31.548 1.00 85.00 391 LEU A CA 1
ATOM 3223 C C . LEU A 1 391 ? 20.755 3.947 -32.290 1.00 85.00 391 LEU A C 1
ATOM 3225 O O . LEU A 1 391 ? 20.390 3.713 -33.438 1.00 85.00 391 LEU A O 1
ATOM 3229 N N . GLY A 1 392 ? 20.483 5.100 -31.671 1.00 83.25 392 GLY A N 1
ATOM 3230 C CA . GLY A 1 392 ? 19.847 6.226 -32.351 1.00 83.25 392 GLY A CA 1
ATOM 3231 C C . GLY A 1 392 ? 20.651 6.674 -33.576 1.00 83.25 392 GLY A C 1
ATOM 3232 O O . GLY A 1 392 ? 20.097 6.785 -34.663 1.00 83.25 392 GLY A O 1
ATOM 3233 N N . GLU A 1 393 ? 21.970 6.845 -33.442 1.00 84.12 393 GLU A N 1
ATOM 3234 C CA . GLU A 1 393 ? 22.845 7.204 -34.571 1.00 84.12 393 GLU A CA 1
ATOM 3235 C C . GLU A 1 393 ? 22.815 6.166 -35.707 1.00 84.12 393 GLU A C 1
ATOM 3237 O O . GLU A 1 393 ? 22.914 6.555 -36.866 1.00 84.12 393 GLU A O 1
ATOM 3242 N N . ILE A 1 394 ? 22.652 4.871 -35.403 1.00 84.75 394 ILE A N 1
ATOM 3243 C CA . ILE A 1 394 ? 22.515 3.810 -36.415 1.00 84.75 394 ILE A CA 1
ATOM 3244 C C . ILE A 1 394 ? 21.139 3.852 -37.092 1.00 84.75 394 ILE A C 1
ATOM 3246 O O . ILE A 1 394 ? 21.064 3.813 -38.317 1.00 84.75 394 ILE A O 1
ATOM 3250 N N . ILE A 1 395 ? 20.052 3.939 -36.321 1.00 83.12 395 ILE A N 1
ATOM 3251 C CA . ILE A 1 395 ? 18.682 3.898 -36.864 1.00 83.12 395 ILE A CA 1
ATOM 3252 C C . ILE A 1 395 ? 18.390 5.119 -37.741 1.00 83.12 395 ILE A C 1
ATOM 3254 O O . ILE A 1 395 ? 17.719 5.013 -38.768 1.00 83.12 395 ILE A O 1
ATOM 3258 N N . PHE A 1 396 ? 18.911 6.282 -37.352 1.00 80.62 396 PHE A N 1
ATOM 3259 C CA . PHE A 1 396 ? 18.706 7.540 -38.064 1.00 80.62 396 PHE A CA 1
ATOM 3260 C C . PHE A 1 396 ? 19.858 7.885 -39.019 1.00 80.62 396 PHE A C 1
ATOM 3262 O O . PHE A 1 396 ? 19.913 9.004 -39.516 1.00 80.62 396 PHE A O 1
ATOM 3269 N N . ILE A 1 397 ? 20.763 6.945 -39.320 1.00 75.69 397 ILE A N 1
ATOM 3270 C CA . ILE A 1 397 ? 21.965 7.219 -40.126 1.00 75.69 397 ILE A CA 1
ATOM 3271 C C . ILE A 1 397 ? 21.660 7.727 -41.546 1.00 75.69 397 ILE A C 1
ATOM 3273 O O . ILE A 1 397 ? 22.450 8.484 -42.109 1.00 75.69 397 ILE A O 1
ATOM 3277 N N . GLU A 1 398 ? 20.511 7.334 -42.101 1.00 68.88 398 GLU A N 1
ATOM 3278 C CA . GLU A 1 398 ? 19.995 7.735 -43.421 1.00 68.88 398 GLU A CA 1
ATOM 3279 C C . GLU A 1 398 ? 18.784 8.688 -43.319 1.00 68.88 398 GLU A C 1
ATOM 3281 O O . GLU A 1 398 ? 18.097 8.929 -44.310 1.00 68.88 398 GLU A O 1
ATOM 3286 N N . ARG A 1 399 ? 18.487 9.235 -42.129 1.00 69.50 399 ARG A N 1
ATOM 3287 C CA . ARG A 1 399 ? 17.293 10.062 -41.870 1.00 69.50 399 ARG A CA 1
ATOM 3288 C C . ARG A 1 399 ? 17.698 11.465 -41.396 1.00 69.50 399 ARG A C 1
ATOM 3290 O O . ARG A 1 399 ? 18.593 11.606 -40.571 1.00 69.50 399 ARG A O 1
ATOM 3297 N N . GLU A 1 400 ? 17.003 12.513 -41.845 1.00 57.12 400 GLU A N 1
ATOM 3298 C CA . GLU A 1 400 ? 17.246 13.917 -41.434 1.00 57.12 400 GLU A CA 1
ATOM 3299 C C . GLU A 1 400 ? 16.738 14.241 -40.009 1.00 57.12 400 GLU A C 1
ATOM 3301 O O . GLU A 1 400 ? 16.253 15.339 -39.737 1.00 57.12 400 GLU A O 1
ATOM 3306 N N . ASN A 1 401 ? 16.798 13.285 -39.077 1.00 60.72 401 ASN A N 1
ATOM 3307 C CA . ASN A 1 401 ? 16.199 13.443 -37.756 1.00 60.72 401 ASN A CA 1
ATOM 3308 C C . ASN A 1 401 ? 17.232 13.838 -36.689 1.00 60.72 401 ASN A C 1
ATOM 3310 O O . ASN A 1 401 ? 18.324 13.279 -36.609 1.00 60.72 401 ASN A O 1
ATOM 3314 N N . SER A 1 402 ? 16.859 14.805 -35.850 1.00 55.12 402 SER A N 1
ATOM 3315 C CA . SER A 1 402 ? 17.669 15.366 -34.760 1.00 55.12 402 SER A CA 1
ATOM 3316 C C . SER A 1 402 ? 17.097 15.077 -33.365 1.00 55.12 402 SER A C 1
ATOM 3318 O O . SER A 1 402 ? 17.619 15.587 -32.370 1.00 55.12 402 SER A O 1
ATOM 3320 N N . ALA A 1 403 ? 16.032 14.271 -33.271 1.00 64.38 403 ALA A N 1
ATOM 3321 C CA . ALA A 1 403 ? 15.386 13.950 -32.007 1.00 64.38 403 ALA A CA 1
ATOM 3322 C C . ALA A 1 403 ? 16.354 13.273 -31.027 1.00 64.38 403 ALA A C 1
ATOM 3324 O O . ALA A 1 403 ? 17.051 12.306 -31.347 1.00 64.38 403 ALA A O 1
ATOM 3325 N N . ASN A 1 404 ? 16.376 13.767 -29.789 1.00 78.19 404 ASN A N 1
ATOM 3326 C CA . ASN A 1 404 ? 17.208 13.194 -28.742 1.00 78.19 404 ASN A CA 1
ATOM 3327 C C . ASN A 1 404 ? 16.532 11.951 -28.140 1.00 78.19 404 ASN A C 1
ATOM 3329 O O . ASN A 1 404 ? 15.927 12.011 -27.067 1.00 78.19 404 ASN A O 1
ATOM 3333 N N . ILE A 1 405 ? 16.652 10.813 -28.831 1.00 83.81 405 ILE A N 1
ATOM 3334 C CA . ILE A 1 405 ? 16.092 9.517 -28.408 1.00 83.81 405 ILE A CA 1
ATOM 3335 C C . ILE A 1 405 ? 16.513 9.145 -26.984 1.00 83.81 405 ILE A C 1
ATOM 3337 O O . ILE A 1 405 ? 15.728 8.569 -26.236 1.00 83.81 405 ILE A O 1
ATOM 3341 N N . GLN A 1 406 ? 17.725 9.519 -26.570 1.00 84.88 406 GLN A N 1
ATOM 3342 C CA . GLN A 1 406 ? 18.211 9.277 -25.214 1.00 84.88 406 GLN A CA 1
ATOM 3343 C C . GLN A 1 406 ? 17.341 9.985 -24.159 1.00 84.88 406 GLN A C 1
ATOM 3345 O O . GLN A 1 406 ? 17.008 9.382 -23.137 1.00 84.88 406 GLN A O 1
ATOM 3350 N N . ASP A 1 407 ? 16.959 11.242 -24.400 1.00 86.19 407 ASP A N 1
ATOM 3351 C CA . ASP A 1 407 ? 16.097 12.005 -23.490 1.00 86.19 407 ASP A CA 1
ATOM 3352 C C . ASP A 1 407 ? 14.650 11.502 -23.545 1.00 86.19 407 ASP A C 1
ATOM 3354 O O . ASP A 1 407 ? 14.015 11.353 -22.502 1.00 86.19 407 ASP A O 1
ATOM 3358 N N . MET A 1 408 ? 14.139 11.173 -24.737 1.00 90.62 408 MET A N 1
ATOM 3359 C CA . MET A 1 408 ? 12.794 10.604 -24.890 1.00 90.62 408 MET A CA 1
ATOM 3360 C C . MET A 1 408 ? 12.654 9.257 -24.180 1.00 90.62 408 MET A C 1
ATOM 3362 O O . MET A 1 408 ? 11.656 9.035 -23.493 1.00 90.62 408 MET A O 1
ATOM 3366 N N . TYR A 1 409 ? 13.661 8.389 -24.302 1.00 91.25 409 TYR A N 1
ATOM 3367 C CA . TYR A 1 409 ? 13.746 7.124 -23.579 1.00 91.25 409 TYR A CA 1
ATOM 3368 C C . TYR A 1 409 ? 13.773 7.353 -22.072 1.00 91.25 409 TYR A C 1
ATOM 3370 O O . TYR A 1 409 ? 13.027 6.717 -21.331 1.00 91.25 409 TYR A O 1
ATOM 3378 N N . LYS A 1 410 ? 14.621 8.278 -21.606 1.00 89.19 410 LYS A N 1
ATOM 3379 C CA . LYS A 1 410 ? 14.720 8.597 -20.182 1.00 89.19 410 LYS A CA 1
ATOM 3380 C C . LYS A 1 410 ? 13.373 9.072 -19.635 1.00 89.19 410 LYS A C 1
ATOM 3382 O O . LYS A 1 410 ? 12.935 8.563 -18.612 1.00 89.19 410 LYS A O 1
ATOM 3387 N N . ASN A 1 411 ? 12.704 9.988 -20.333 1.00 90.38 411 ASN A N 1
ATOM 3388 C CA . ASN A 1 411 ? 11.395 10.494 -19.932 1.00 90.38 411 ASN A CA 1
ATOM 3389 C C . ASN A 1 411 ? 10.338 9.383 -19.902 1.00 90.38 411 ASN A C 1
ATOM 3391 O O . ASN A 1 411 ? 9.570 9.311 -18.948 1.00 90.38 411 ASN A O 1
ATOM 3395 N N . TYR A 1 412 ? 10.308 8.512 -20.915 1.00 89.62 412 TYR A N 1
ATOM 3396 C CA . TYR A 1 412 ? 9.401 7.363 -20.950 1.00 89.62 412 TYR A CA 1
ATOM 3397 C C . TYR A 1 412 ? 9.640 6.418 -19.765 1.00 89.62 412 TYR A C 1
ATOM 3399 O O . TYR A 1 412 ? 8.714 6.108 -19.019 1.00 89.62 412 TYR A O 1
ATOM 3407 N N . ARG A 1 413 ? 10.903 6.046 -19.522 1.00 88.81 413 ARG A N 1
ATOM 3408 C CA . ARG A 1 413 ? 11.306 5.208 -18.388 1.00 88.81 413 ARG A CA 1
ATOM 3409 C C . ARG A 1 413 ? 10.941 5.834 -17.042 1.00 88.81 413 ARG A C 1
ATOM 3411 O O . ARG A 1 413 ? 10.445 5.137 -16.166 1.00 88.81 413 ARG A O 1
ATOM 3418 N N . ASP A 1 414 ? 11.193 7.129 -16.864 1.00 86.25 414 ASP A N 1
ATOM 3419 C CA . ASP A 1 414 ? 10.873 7.833 -15.619 1.00 86.25 414 ASP A CA 1
ATOM 3420 C C . ASP A 1 414 ? 9.349 7.850 -15.374 1.00 86.25 414 ASP A C 1
ATOM 3422 O O . ASP A 1 414 ? 8.915 7.681 -14.233 1.00 86.25 414 ASP A O 1
ATOM 3426 N N . ARG A 1 415 ? 8.530 7.981 -16.434 1.00 88.00 415 ARG A N 1
ATOM 3427 C CA . ARG A 1 415 ? 7.062 7.860 -16.344 1.00 88.00 415 ARG A CA 1
ATOM 3428 C C . ARG A 1 415 ? 6.608 6.439 -16.000 1.00 88.00 415 ARG A C 1
ATOM 3430 O O . ARG A 1 415 ? 5.765 6.302 -15.120 1.00 88.00 415 ARG A O 1
ATOM 3437 N N . GLN A 1 416 ? 7.189 5.412 -16.625 1.00 84.62 416 GLN A N 1
ATOM 3438 C CA . GLN A 1 416 ? 6.912 4.001 -16.310 1.00 84.62 416 GLN A CA 1
ATOM 3439 C C . GLN A 1 416 ? 7.192 3.696 -14.832 1.00 84.62 416 GLN A C 1
ATOM 3441 O O . GLN A 1 416 ? 6.307 3.270 -14.094 1.00 84.62 416 GLN A O 1
ATOM 3446 N N . ILE A 1 417 ? 8.387 4.059 -14.354 1.00 81.00 417 ILE A N 1
ATOM 3447 C CA . ILE A 1 417 ? 8.773 3.892 -12.945 1.00 81.00 417 ILE A CA 1
ATOM 3448 C C . ILE A 1 417 ? 7.801 4.630 -12.014 1.00 81.00 417 ILE A C 1
ATOM 3450 O O . ILE A 1 417 ? 7.474 4.141 -10.932 1.00 81.00 417 ILE A O 1
ATOM 3454 N N . PHE A 1 418 ? 7.355 5.833 -12.379 1.00 78.69 418 PHE A N 1
ATOM 3455 C CA . PHE A 1 418 ? 6.385 6.573 -11.575 1.00 78.69 418 PHE A CA 1
ATOM 3456 C C . PHE A 1 418 ? 5.026 5.857 -11.501 1.00 78.69 418 PHE A C 1
ATOM 3458 O O . PHE A 1 418 ? 4.492 5.708 -10.400 1.00 78.69 418 PHE A O 1
ATOM 3465 N N . ALA A 1 419 ? 4.500 5.390 -12.636 1.00 71.62 419 ALA A N 1
ATOM 3466 C CA . ALA A 1 419 ? 3.229 4.673 -12.712 1.00 71.62 419 ALA A CA 1
ATOM 3467 C C . ALA A 1 419 ? 3.253 3.381 -11.876 1.00 71.62 419 ALA A C 1
ATOM 3469 O O . ALA A 1 419 ? 2.384 3.181 -11.025 1.00 71.62 419 ALA A O 1
ATOM 3470 N N . GLU A 1 420 ? 4.304 2.569 -12.017 1.00 73.00 420 GLU A N 1
ATOM 3471 C CA . GLU A 1 420 ? 4.519 1.355 -11.217 1.00 73.00 420 GLU A CA 1
ATOM 3472 C C . GLU A 1 420 ? 4.541 1.654 -9.709 1.00 73.00 420 GLU A C 1
ATOM 3474 O O . GLU A 1 420 ? 3.916 0.960 -8.902 1.00 73.00 420 GLU A O 1
ATOM 3479 N N . ASN A 1 421 ? 5.236 2.723 -9.303 1.00 71.69 421 ASN A N 1
ATOM 3480 C CA . ASN A 1 421 ? 5.323 3.115 -7.898 1.00 71.69 421 ASN A CA 1
ATOM 3481 C C . ASN A 1 421 ? 3.973 3.564 -7.320 1.00 71.69 421 ASN A C 1
ATOM 3483 O O . ASN A 1 421 ? 3.674 3.245 -6.162 1.00 71.69 421 ASN A O 1
ATOM 3487 N N . GLU A 1 422 ? 3.163 4.300 -8.085 1.00 71.75 422 GLU A N 1
ATOM 3488 C CA . GLU A 1 422 ? 1.818 4.691 -7.651 1.00 71.75 422 GLU A CA 1
ATOM 3489 C C . GLU A 1 422 ? 0.883 3.477 -7.568 1.00 71.75 422 GLU A C 1
ATOM 3491 O O . GLU A 1 422 ? 0.184 3.333 -6.563 1.00 71.75 422 GLU A O 1
ATOM 3496 N N . MET A 1 423 ? 0.955 2.536 -8.514 1.00 65.00 423 MET A N 1
ATOM 3497 C CA . MET A 1 423 ? 0.217 1.268 -8.434 1.00 65.00 423 MET A CA 1
ATOM 3498 C C . MET A 1 423 ? 0.589 0.469 -7.183 1.00 65.00 423 MET A C 1
ATOM 3500 O O . MET A 1 423 ? -0.280 0.066 -6.407 1.00 65.00 423 MET A O 1
ATOM 3504 N N . PHE A 1 424 ? 1.884 0.326 -6.899 1.00 68.38 424 PHE A N 1
ATOM 3505 C CA . PHE A 1 424 ? 2.353 -0.387 -5.712 1.00 68.38 424 PHE A CA 1
ATOM 3506 C C . PHE A 1 424 ? 1.963 0.314 -4.397 1.00 68.38 424 PHE A C 1
ATOM 3508 O O . PHE A 1 424 ? 1.788 -0.311 -3.346 1.00 68.38 424 PHE A O 1
ATOM 3515 N N . LYS A 1 425 ? 1.830 1.641 -4.413 1.00 70.81 425 LYS A N 1
ATOM 3516 C CA . LYS A 1 425 ? 1.327 2.421 -3.276 1.00 70.81 425 LYS A CA 1
ATOM 3517 C C . LYS A 1 425 ? -0.173 2.205 -3.072 1.00 70.81 425 LYS A C 1
ATOM 3519 O O . LYS A 1 425 ? -0.572 1.966 -1.931 1.00 70.81 425 LYS A O 1
ATOM 3524 N N . LEU A 1 426 ? -0.973 2.242 -4.139 1.00 66.81 426 LEU A N 1
ATOM 3525 C CA . LEU A 1 426 ? -2.411 1.955 -4.095 1.00 66.81 426 LEU A CA 1
ATOM 3526 C C . LEU A 1 426 ? -2.675 0.531 -3.598 1.00 66.81 426 LEU A C 1
ATOM 3528 O O . LEU A 1 426 ? -3.472 0.341 -2.680 1.00 66.81 426 LEU A O 1
ATOM 3532 N N . GLN A 1 427 ? -1.928 -0.452 -4.103 1.00 71.06 427 GLN A N 1
ATOM 3533 C CA . GLN A 1 427 ? -2.016 -1.838 -3.649 1.00 71.06 427 GLN A CA 1
ATOM 3534 C C . GLN A 1 427 ? -1.716 -1.968 -2.149 1.00 71.06 427 GLN A C 1
ATOM 3536 O O . GLN A 1 427 ? -2.490 -2.566 -1.404 1.00 71.06 427 GLN A O 1
ATOM 3541 N N . ARG A 1 428 ? -0.644 -1.337 -1.654 1.00 73.38 428 ARG A N 1
ATOM 3542 C CA . ARG A 1 428 ? -0.333 -1.348 -0.213 1.00 73.38 428 ARG A CA 1
ATOM 3543 C C . ARG A 1 428 ? -1.403 -0.662 0.634 1.00 73.38 428 ARG A C 1
ATOM 3545 O O . ARG A 1 428 ? -1.626 -1.059 1.777 1.00 73.38 428 ARG A O 1
ATOM 3552 N N . MET A 1 429 ? -2.040 0.392 0.123 1.00 70.56 429 MET A N 1
ATOM 3553 C CA . MET A 1 429 ? -3.169 1.036 0.805 1.00 70.56 429 MET A CA 1
ATOM 3554 C C . MET A 1 429 ? -4.374 0.094 0.882 1.00 70.56 429 MET A C 1
ATOM 3556 O O . MET A 1 429 ? -4.950 -0.058 1.961 1.00 70.56 429 MET A O 1
ATOM 3560 N N . TYR A 1 430 ? -4.691 -0.588 -0.219 1.00 72.38 430 TYR A N 1
ATOM 3561 C CA . TYR A 1 430 ? -5.737 -1.605 -0.291 1.00 72.38 430 TYR A CA 1
ATOM 3562 C C . TYR A 1 430 ? -5.492 -2.747 0.706 1.00 72.38 430 TYR A C 1
ATOM 3564 O O . TYR A 1 430 ? -6.347 -3.044 1.541 1.00 72.38 430 TYR A O 1
ATOM 3572 N N . GLU A 1 431 ? -4.293 -3.333 0.695 1.00 75.88 431 GLU A N 1
ATOM 3573 C CA . GLU A 1 431 ? -3.908 -4.428 1.594 1.00 75.88 431 GLU A CA 1
ATOM 3574 C C . GLU A 1 431 ? -3.996 -4.018 3.069 1.00 75.88 431 GLU A C 1
ATOM 3576 O O . GLU A 1 431 ? -4.525 -4.764 3.897 1.00 75.88 431 GLU A O 1
ATOM 3581 N N . ARG A 1 432 ? -3.537 -2.807 3.411 1.00 77.00 432 ARG A N 1
ATOM 3582 C CA . ARG A 1 432 ? -3.642 -2.253 4.772 1.00 77.00 432 ARG A CA 1
ATOM 3583 C C . ARG A 1 432 ? -5.091 -2.073 5.212 1.00 77.00 432 ARG A C 1
ATOM 3585 O O . ARG A 1 432 ? -5.411 -2.388 6.362 1.00 77.00 432 ARG A O 1
ATOM 3592 N N . SER A 1 433 ? -5.947 -1.567 4.326 1.00 76.06 433 SER A N 1
ATOM 3593 C CA . SER A 1 433 ? -7.375 -1.394 4.601 1.00 76.06 433 SER A CA 1
ATOM 3594 C C . SER A 1 433 ? -8.053 -2.739 4.864 1.00 76.06 433 SER A C 1
ATOM 3596 O O . SER A 1 433 ? -8.680 -2.936 5.908 1.00 76.06 433 SER A O 1
ATOM 3598 N N . LEU A 1 434 ? -7.821 -3.711 3.978 1.00 82.25 434 LEU A N 1
ATOM 3599 C CA . LEU A 1 434 ? -8.365 -5.058 4.095 1.00 82.25 434 LEU A CA 1
ATOM 3600 C C . LEU A 1 434 ? -7.879 -5.759 5.370 1.00 82.25 434 LEU A C 1
ATOM 3602 O O . LEU A 1 434 ? -8.683 -6.348 6.092 1.00 82.25 434 LEU A O 1
ATOM 3606 N N . LYS A 1 435 ? -6.580 -5.660 5.684 1.00 88.12 435 LYS A N 1
ATOM 3607 C CA . LYS A 1 435 ? -5.997 -6.210 6.916 1.00 88.12 435 LYS A CA 1
ATOM 3608 C C . LYS A 1 435 ? -6.642 -5.592 8.156 1.00 88.12 435 LYS A C 1
ATOM 3610 O O . LYS A 1 435 ? -7.075 -6.324 9.043 1.00 88.12 435 LYS A O 1
ATOM 3615 N N . SER A 1 436 ? -6.774 -4.266 8.184 1.00 88.44 436 SER A N 1
ATOM 3616 C CA . SER A 1 436 ? -7.375 -3.543 9.311 1.00 88.44 436 SER A CA 1
ATOM 3617 C C . SER A 1 436 ? -8.834 -3.939 9.526 1.00 88.44 436 SER A C 1
ATOM 3619 O O . SER A 1 436 ? -9.231 -4.212 10.657 1.00 88.44 436 SER A O 1
ATOM 3621 N N . PHE A 1 437 ? -9.626 -4.023 8.454 1.00 93.06 437 PHE A N 1
ATOM 3622 C CA . PHE A 1 437 ? -11.001 -4.515 8.527 1.00 93.06 437 PHE A CA 1
ATOM 3623 C C . PHE A 1 437 ? -11.050 -5.971 9.005 1.00 93.06 437 PHE A C 1
ATOM 3625 O O . PHE A 1 437 ? -11.843 -6.311 9.884 1.00 93.06 437 PHE A O 1
ATOM 3632 N N . LYS A 1 438 ? -10.174 -6.832 8.475 1.00 93.44 438 LYS A N 1
ATOM 3633 C CA . LYS A 1 438 ? -10.137 -8.251 8.828 1.00 93.44 438 LYS A CA 1
ATOM 3634 C C . LYS A 1 438 ? -9.858 -8.467 10.316 1.00 93.44 438 LYS A C 1
ATOM 3636 O O . LYS A 1 438 ? -10.600 -9.182 10.984 1.00 93.44 438 LYS A O 1
ATOM 3641 N N . GLU A 1 439 ? -8.808 -7.836 10.829 1.00 93.75 439 GLU A N 1
ATOM 3642 C CA . GLU A 1 439 ? -8.353 -7.999 12.212 1.00 93.75 439 GLU A CA 1
ATOM 3643 C C . GLU A 1 439 ? -9.293 -7.341 13.219 1.00 93.75 439 GLU A C 1
ATOM 3645 O O . GLU A 1 439 ? -9.514 -7.893 14.294 1.00 93.75 439 GLU A O 1
ATOM 3650 N N . ARG A 1 440 ? -9.847 -6.169 12.892 1.00 93.69 440 ARG A N 1
ATOM 3651 C CA . ARG A 1 440 ? -10.631 -5.366 13.842 1.00 93.69 440 ARG A CA 1
ATOM 3652 C C . ARG A 1 440 ? -12.123 -5.672 13.808 1.00 93.69 440 ARG A C 1
ATOM 3654 O O . ARG A 1 440 ? -12.781 -5.484 14.825 1.00 93.69 440 ARG A O 1
ATOM 3661 N N . ILE A 1 441 ? -12.636 -6.138 12.670 1.00 95.12 441 ILE A N 1
ATOM 3662 C CA . ILE A 1 441 ? -14.062 -6.397 12.453 1.00 95.12 441 ILE A CA 1
ATOM 3663 C C . ILE A 1 441 ? -14.277 -7.86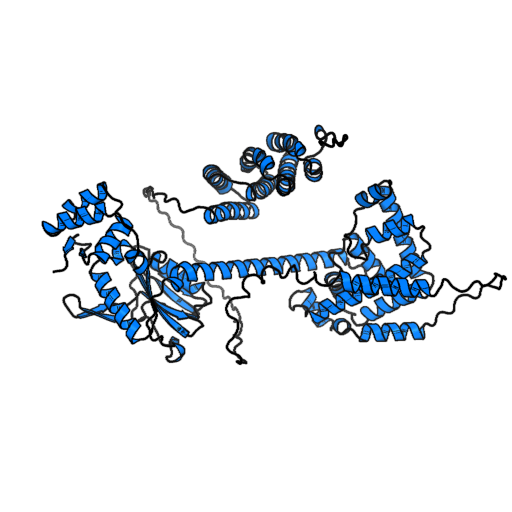3 12.073 1.00 95.12 441 ILE A C 1
ATOM 3665 O O . ILE A 1 441 ? -14.818 -8.617 12.876 1.00 95.12 441 ILE A O 1
ATOM 3669 N N . TYR A 1 442 ? -13.824 -8.292 10.890 1.00 95.12 442 TYR A N 1
ATOM 3670 C CA . TYR A 1 442 ? -14.275 -9.549 10.273 1.00 95.12 442 TYR A CA 1
ATOM 3671 C C . TYR A 1 442 ? -14.040 -10.796 11.135 1.00 95.12 442 TYR A C 1
ATOM 3673 O O . TYR A 1 442 ? -14.955 -11.587 11.346 1.00 95.12 442 TYR A O 1
ATOM 3681 N N . ASN A 1 443 ? -12.827 -10.960 11.671 1.00 95.94 443 ASN A N 1
ATOM 3682 C CA . ASN A 1 443 ? -12.460 -12.132 12.470 1.00 95.94 443 ASN A CA 1
ATOM 3683 C C . ASN A 1 443 ? -13.204 -12.208 13.815 1.00 95.94 443 ASN A C 1
ATOM 3685 O O . ASN A 1 443 ? -13.148 -13.236 14.482 1.00 95.94 443 ASN A O 1
ATOM 3689 N N . LYS A 1 444 ? -13.862 -11.120 14.230 1.00 96.44 444 LYS A N 1
ATOM 3690 C CA . LYS A 1 444 ? -14.548 -11.001 15.523 1.00 96.44 444 LYS A CA 1
ATOM 3691 C C . LYS A 1 444 ? -16.059 -11.190 15.409 1.00 96.44 444 LYS A C 1
ATOM 3693 O O . LYS A 1 444 ? -16.749 -11.219 16.428 1.00 96.44 444 LYS A O 1
ATOM 3698 N N . ILE A 1 445 ? -16.573 -11.296 14.183 1.00 96.88 445 ILE A N 1
ATOM 3699 C CA . ILE A 1 445 ? -17.999 -11.470 13.911 1.00 96.88 445 ILE A CA 1
ATOM 3700 C C . ILE A 1 445 ? -18.459 -12.825 14.444 1.00 96.88 445 ILE A C 1
ATOM 3702 O O . ILE A 1 445 ? -17.855 -13.858 14.156 1.00 96.88 445 ILE A O 1
ATOM 3706 N N . GLN A 1 446 ? -19.572 -12.807 15.169 1.00 96.62 446 GLN A N 1
ATOM 3707 C CA . GLN A 1 446 ? -20.303 -14.004 15.554 1.00 96.62 446 GLN A CA 1
ATOM 3708 C C . GLN A 1 446 ? -21.303 -14.342 14.455 1.00 96.62 446 GLN A C 1
ATOM 3710 O O . GLN A 1 446 ? -22.126 -13.506 14.082 1.00 96.62 446 GLN A O 1
ATOM 3715 N N . TRP A 1 447 ? -21.201 -15.552 13.908 1.00 95.19 447 TRP A N 1
ATOM 3716 C CA . TRP A 1 447 ? -22.059 -16.014 12.820 1.00 95.19 447 TRP A CA 1
ATOM 3717 C C . TRP A 1 447 ? -23.100 -17.016 13.327 1.00 95.19 447 TRP A C 1
ATOM 3719 O O . TRP A 1 447 ? -22.733 -17.936 14.060 1.00 95.19 447 TRP A O 1
ATOM 3729 N N . PRO A 1 448 ? -24.365 -16.908 12.889 1.00 92.50 448 PRO A N 1
ATOM 3730 C CA . PRO A 1 448 ? -25.368 -17.930 13.137 1.00 92.50 448 PRO A CA 1
ATOM 3731 C C . PRO A 1 448 ? -25.058 -19.204 12.346 1.00 92.50 448 PRO A C 1
ATOM 3733 O O . PRO A 1 448 ? -24.406 -19.171 11.299 1.00 92.50 448 PRO A O 1
ATOM 3736 N N . ASN A 1 449 ? -25.606 -20.331 12.808 1.00 85.19 449 ASN A N 1
ATOM 3737 C CA . ASN A 1 449 ? -25.470 -21.624 12.126 1.00 85.19 449 ASN A CA 1
ATOM 3738 C C . ASN A 1 449 ? -26.031 -21.596 10.696 1.00 85.19 449 ASN A C 1
ATOM 3740 O O . ASN A 1 449 ? -25.487 -22.238 9.800 1.00 85.19 449 ASN A O 1
ATOM 3744 N N . LYS A 1 450 ? -27.120 -20.847 10.481 1.00 85.44 450 LYS A N 1
ATOM 3745 C CA . LYS A 1 450 ? -27.718 -20.627 9.164 1.00 85.44 450 LYS A CA 1
ATOM 3746 C C . LYS A 1 450 ? -27.469 -19.183 8.744 1.00 85.44 450 LYS A C 1
ATOM 3748 O O . LYS A 1 450 ? -28.085 -18.273 9.289 1.00 85.44 450 LYS A O 1
ATOM 3753 N N . LYS A 1 451 ? -26.579 -18.986 7.772 1.00 85.50 451 LYS A N 1
ATOM 3754 C CA . LYS A 1 451 ? -26.325 -17.672 7.174 1.00 85.50 451 LYS A CA 1
ATOM 3755 C C . LYS A 1 451 ? -27.391 -17.366 6.131 1.00 85.50 451 LYS A C 1
ATOM 3757 O O . LYS A 1 451 ? -27.658 -18.202 5.268 1.00 85.50 451 LYS A O 1
ATOM 3762 N N . SER A 1 452 ? -27.979 -16.183 6.222 1.00 78.50 452 SER A N 1
ATOM 3763 C CA . SER A 1 452 ? -28.833 -15.642 5.173 1.00 78.50 452 SER A CA 1
ATOM 3764 C C . SER A 1 452 ? -27.972 -14.913 4.150 1.00 78.50 452 SER A C 1
ATOM 3766 O O . SER A 1 452 ? -27.008 -14.232 4.513 1.00 78.50 452 SER A O 1
ATOM 3768 N N . GLN A 1 453 ? -28.309 -15.068 2.874 1.00 77.25 453 GLN A N 1
ATOM 3769 C CA . GLN A 1 453 ? -27.699 -14.296 1.805 1.00 77.25 453 GLN A CA 1
ATOM 3770 C C . GLN A 1 453 ? -28.512 -13.020 1.638 1.00 77.25 453 GLN A C 1
ATOM 3772 O O . GLN A 1 453 ? -29.680 -13.059 1.269 1.00 77.25 453 GLN A O 1
ATOM 3777 N N . CYS A 1 454 ? -27.897 -11.862 1.872 1.00 68.19 454 CYS A N 1
ATOM 3778 C CA . CYS A 1 454 ? -28.576 -10.586 1.663 1.00 68.19 454 CYS A CA 1
ATOM 3779 C C . CYS A 1 454 ? -28.906 -10.345 0.194 1.00 68.19 454 CYS A C 1
ATOM 3781 O O . CYS A 1 454 ? -29.649 -9.427 -0.081 1.00 68.19 454 CYS A O 1
ATOM 3783 N N . LYS A 1 455 ? -28.408 -11.152 -0.751 1.00 60.31 455 LYS A N 1
ATOM 3784 C CA . LYS A 1 455 ? -28.869 -11.118 -2.148 1.00 60.31 455 LYS A CA 1
ATOM 3785 C C . LYS A 1 455 ? -30.342 -11.535 -2.293 1.00 60.31 455 LYS A C 1
ATOM 3787 O O . LYS A 1 455 ? -30.973 -11.149 -3.270 1.00 60.31 455 LYS A O 1
ATOM 3792 N N . ASP A 1 456 ? -30.891 -12.255 -1.313 1.00 56.78 456 ASP A N 1
ATOM 3793 C CA . ASP A 1 456 ? -32.283 -12.717 -1.313 1.00 56.78 456 ASP A CA 1
ATOM 3794 C C . ASP A 1 456 ? -33.281 -11.632 -0.849 1.00 56.78 456 ASP A C 1
ATOM 3796 O O . ASP A 1 456 ? -34.491 -11.806 -0.991 1.00 56.78 456 ASP A O 1
ATOM 3800 N N . PHE A 1 457 ? -32.802 -10.495 -0.320 1.00 65.50 457 PHE A N 1
ATOM 3801 C CA . PHE A 1 457 ? -33.621 -9.323 0.016 1.00 65.50 457 PHE A CA 1
ATOM 3802 C C . PHE A 1 457 ? -32.972 -8.047 -0.537 1.00 65.50 457 PHE A C 1
ATOM 3804 O O . PHE A 1 457 ? -31.756 -7.958 -0.643 1.00 65.50 457 PHE A O 1
ATOM 3811 N N . ASN A 1 458 ? -33.744 -7.025 -0.906 1.00 74.75 458 ASN A N 1
ATOM 3812 C CA . ASN A 1 458 ? -33.151 -5.807 -1.457 1.00 74.75 458 ASN A CA 1
ATOM 3813 C C . ASN A 1 458 ? -32.482 -4.968 -0.352 1.00 74.75 458 ASN A C 1
ATOM 3815 O O . ASN A 1 458 ? -33.071 -4.025 0.169 1.00 74.75 458 ASN A O 1
ATOM 3819 N N . PHE A 1 459 ? -31.241 -5.297 0.020 1.00 79.88 459 PHE A N 1
ATOM 3820 C CA . PHE A 1 459 ? -30.510 -4.597 1.083 1.00 79.88 459 PHE A CA 1
ATOM 3821 C C . PHE A 1 459 ? -30.339 -3.094 0.827 1.00 79.88 459 PHE A C 1
ATOM 3823 O O . PHE A 1 459 ? -30.156 -2.335 1.773 1.00 79.88 459 PHE A O 1
ATOM 3830 N N . GLN A 1 460 ? -30.451 -2.650 -0.428 1.00 81.38 460 GLN A N 1
ATOM 3831 C CA . GLN A 1 460 ? -30.416 -1.234 -0.802 1.00 81.38 460 GLN A CA 1
ATOM 3832 C C . GLN A 1 460 ? -31.655 -0.458 -0.319 1.00 81.38 460 GLN A C 1
ATOM 3834 O O . GLN A 1 460 ? -31.636 0.771 -0.286 1.00 81.38 460 GLN A O 1
ATOM 3839 N N . GLU A 1 461 ? -32.731 -1.153 0.065 1.00 84.06 461 GLU A N 1
ATOM 3840 C CA . GLU A 1 461 ? -33.929 -0.549 0.658 1.00 84.06 461 GLU A CA 1
ATOM 3841 C C . GLU A 1 461 ? -33.785 -0.281 2.157 1.00 84.06 461 GLU A C 1
ATOM 3843 O O . GLU A 1 461 ? -34.603 0.454 2.717 1.00 84.06 461 GLU A O 1
ATOM 3848 N N . VAL A 1 462 ? -32.754 -0.830 2.812 1.00 83.44 462 VAL A N 1
ATOM 3849 C CA . VAL A 1 462 ? -32.466 -0.516 4.214 1.00 83.44 462 VAL A CA 1
ATOM 3850 C C . VAL A 1 462 ? -32.091 0.958 4.312 1.00 83.44 462 VAL A C 1
ATOM 3852 O O . VAL A 1 462 ? -31.165 1.427 3.650 1.00 83.44 462 VAL A O 1
ATOM 3855 N N . LYS A 1 463 ? -32.827 1.688 5.149 1.00 84.94 463 LYS A N 1
ATOM 3856 C CA . LYS A 1 463 ? -32.617 3.108 5.430 1.00 84.94 463 LYS A CA 1
ATOM 3857 C C . LYS A 1 463 ? -32.514 3.313 6.931 1.00 84.94 463 LYS A C 1
ATOM 3859 O O . LYS A 1 463 ? -33.100 2.546 7.694 1.00 84.94 463 LYS A O 1
ATOM 3864 N N . SER A 1 464 ? -31.826 4.379 7.335 1.00 82.88 464 SER A N 1
ATOM 3865 C CA . SER A 1 464 ? -31.843 4.814 8.732 1.00 82.88 464 SER A CA 1
ATOM 3866 C C . SER A 1 464 ? -33.285 4.992 9.215 1.00 82.88 464 SER A C 1
ATOM 3868 O O . SER A 1 464 ? -34.090 5.664 8.563 1.00 82.88 464 SER A O 1
ATOM 3870 N N . V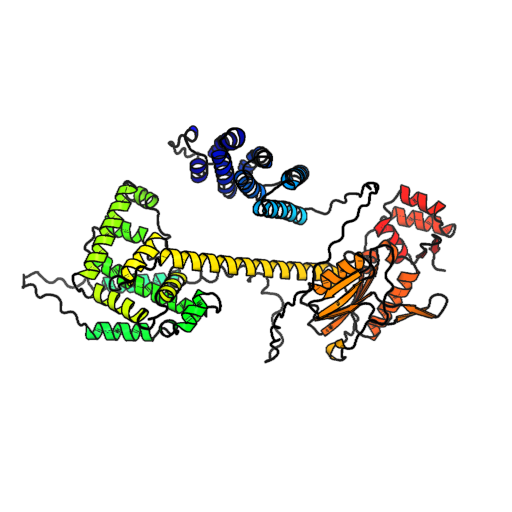AL A 1 465 ? -33.611 4.406 10.367 1.00 85.38 465 VAL A N 1
ATOM 3871 C CA . VAL A 1 465 ? -34.967 4.469 10.936 1.00 85.38 465 VAL A CA 1
ATOM 3872 C C . VAL A 1 465 ? -35.252 5.785 11.667 1.00 85.38 465 VAL A C 1
ATOM 3874 O O . VAL A 1 465 ? -36.392 6.041 12.054 1.00 85.38 465 VAL A O 1
ATOM 3877 N N . ARG A 1 466 ? -34.241 6.641 11.869 1.00 77.62 466 ARG A N 1
ATOM 3878 C CA . ARG A 1 466 ? -34.403 7.959 12.501 1.00 77.62 466 ARG A CA 1
ATOM 3879 C C . ARG A 1 466 ? -33.413 8.995 11.972 1.00 77.62 466 ARG A C 1
ATOM 3881 O O . ARG A 1 466 ? -32.322 8.661 11.515 1.00 77.62 466 ARG A O 1
ATOM 3888 N N . GLU A 1 467 ? -33.781 10.266 12.109 1.00 64.12 467 GLU A N 1
ATOM 3889 C CA . GLU A 1 467 ? -32.834 11.380 12.027 1.00 64.12 467 GLU A CA 1
ATOM 3890 C C . GLU A 1 467 ? -32.225 11.640 13.409 1.00 64.12 467 GLU A C 1
ATOM 3892 O O . GLU A 1 467 ? -32.908 11.586 14.438 1.00 64.12 467 GLU A O 1
ATOM 3897 N N . VAL A 1 468 ? -30.922 11.898 13.444 1.00 60.44 468 VAL A N 1
ATOM 3898 C CA . VAL A 1 468 ? -30.171 12.081 14.687 1.00 60.44 468 VAL A CA 1
ATOM 3899 C C . VAL A 1 468 ? -30.045 13.569 15.003 1.00 60.44 468 VAL A C 1
ATOM 3901 O O . VAL A 1 468 ? -29.588 14.360 14.175 1.00 60.44 468 VAL A O 1
ATOM 3904 N N . ASN A 1 469 ? -30.395 13.941 16.236 1.00 56.12 469 ASN A N 1
ATOM 3905 C CA . ASN A 1 469 ? -30.188 15.289 16.759 1.00 56.12 469 ASN A CA 1
ATOM 3906 C C . ASN A 1 469 ? -28.695 15.532 17.016 1.00 56.12 469 ASN A C 1
ATOM 3908 O O . ASN A 1 469 ? -28.060 14.757 17.729 1.00 56.12 469 ASN A O 1
ATOM 3912 N N . PHE A 1 470 ? -28.154 16.622 16.468 1.00 54.94 470 PHE A N 1
ATOM 3913 C CA . PHE A 1 470 ? -26.778 17.044 16.725 1.00 54.94 470 PHE A CA 1
ATOM 3914 C C . PHE A 1 470 ? -26.571 17.297 18.218 1.00 54.94 470 PHE A C 1
ATOM 3916 O O . PHE A 1 470 ? -27.261 18.124 18.818 1.00 54.94 470 PHE A O 1
ATOM 3923 N N . ASP A 1 471 ? -25.615 16.588 18.814 1.00 50.59 471 ASP A N 1
ATOM 3924 C CA . ASP A 1 471 ? -25.215 16.862 20.186 1.00 50.59 471 ASP A CA 1
ATOM 3925 C C . ASP A 1 471 ? -24.322 18.111 20.210 1.00 50.59 471 ASP A C 1
ATOM 3927 O O . ASP A 1 471 ? -23.354 18.217 19.450 1.00 50.59 471 ASP A O 1
ATOM 3931 N N . LEU A 1 472 ? -24.627 19.057 21.103 1.00 46.38 472 LEU A N 1
ATOM 3932 C CA . LEU A 1 472 ? -23.901 20.329 21.263 1.00 46.38 472 LEU A CA 1
ATOM 3933 C C . LEU A 1 472 ? -22.448 20.130 21.747 1.00 46.38 472 LEU A C 1
ATOM 3935 O O . LEU A 1 472 ? -21.690 21.090 21.838 1.00 46.38 472 LEU A O 1
ATOM 3939 N N . SER A 1 473 ? -22.061 18.887 22.061 1.00 53.59 473 SER A N 1
ATOM 3940 C CA . SER A 1 473 ? -20.737 18.486 22.546 1.00 53.59 473 SER A CA 1
ATOM 3941 C C . SER A 1 473 ? -19.659 18.362 21.454 1.00 53.59 473 SER A C 1
ATOM 3943 O O . SER A 1 473 ? -18.500 18.115 21.783 1.00 53.59 473 SER A O 1
ATOM 3945 N N . GLY A 1 474 ? -20.011 18.521 20.168 1.00 56.53 474 GLY A N 1
ATOM 3946 C CA . GLY A 1 474 ? -19.055 18.589 19.048 1.00 56.53 474 GLY A CA 1
ATOM 3947 C C . GLY A 1 474 ? -18.477 17.251 18.558 1.00 56.53 474 GLY A C 1
ATOM 3948 O O . GLY A 1 474 ? -17.636 17.254 17.666 1.00 56.53 474 GLY A O 1
ATOM 3949 N N . ASN A 1 475 ? -18.925 16.108 19.095 1.00 66.62 475 ASN A N 1
ATOM 3950 C CA . ASN A 1 475 ? -18.414 14.769 18.741 1.00 66.62 475 ASN A CA 1
ATOM 3951 C C . ASN A 1 475 ? -19.297 13.980 17.749 1.00 66.62 475 ASN A C 1
ATOM 3953 O O . ASN A 1 475 ? -19.039 12.800 17.508 1.00 66.62 475 ASN A O 1
ATOM 3957 N N . SER A 1 476 ? -20.331 14.615 17.191 1.00 82.56 476 SER A N 1
ATOM 3958 C CA . SER A 1 476 ? -21.226 14.055 16.166 1.00 82.56 476 SER A CA 1
ATOM 3959 C C . SER A 1 476 ? -21.080 14.835 14.859 1.00 82.56 476 SER A C 1
ATOM 3961 O O . SER A 1 476 ? -20.684 16.002 14.874 1.00 82.56 476 SER A O 1
ATOM 3963 N N . GLY A 1 477 ? -21.364 14.210 13.719 1.00 87.75 477 GLY A N 1
ATOM 3964 C CA . GLY A 1 477 ? -21.162 14.857 12.426 1.00 87.75 477 GLY A CA 1
ATOM 3965 C C . GLY A 1 477 ? -21.610 14.019 11.240 1.00 87.75 477 GLY A C 1
ATOM 3966 O O . GLY A 1 477 ? -22.325 13.029 11.389 1.00 87.75 477 GLY A O 1
ATOM 3967 N N . LYS A 1 478 ? -21.191 14.444 10.048 1.00 91.00 478 LYS A N 1
ATOM 3968 C CA . LYS A 1 478 ? -21.462 13.761 8.783 1.00 91.00 478 LYS A CA 1
ATOM 3969 C C . LYS A 1 478 ? -20.199 13.677 7.935 1.00 91.00 478 LYS A C 1
ATOM 3971 O O . LYS A 1 478 ? -19.335 14.547 8.028 1.00 91.00 478 LYS A O 1
ATOM 3976 N N . TYR A 1 479 ? -20.114 12.662 7.086 1.00 92.31 479 TYR A N 1
ATOM 3977 C CA . TYR A 1 479 ? -19.146 12.602 5.991 1.00 92.31 479 TYR A CA 1
ATOM 3978 C C . TYR A 1 479 ? -19.837 12.127 4.713 1.00 92.31 479 TYR A C 1
ATOM 3980 O O . TYR A 1 479 ? -20.866 11.457 4.770 1.00 92.31 479 TYR A O 1
ATOM 3988 N N . PHE A 1 480 ? -19.287 12.485 3.557 1.00 93.00 480 PHE A N 1
ATOM 3989 C CA . PHE A 1 480 ? -19.768 11.967 2.282 1.00 93.00 480 PHE A CA 1
ATOM 3990 C C . PHE A 1 480 ? -19.135 10.597 2.021 1.00 93.00 480 PHE A C 1
ATOM 3992 O O . PHE A 1 480 ? -17.910 10.484 2.002 1.00 93.00 480 PHE A O 1
ATOM 3999 N N . SER A 1 481 ? -19.960 9.565 1.849 1.00 94.25 481 SER A N 1
ATOM 4000 C CA . SER A 1 481 ? -19.511 8.243 1.416 1.00 94.25 481 SER A CA 1
ATOM 4001 C C . SER A 1 481 ? -19.370 8.232 -0.096 1.00 94.25 481 SER A C 1
ATOM 4003 O O . SER A 1 481 ? -20.352 8.439 -0.812 1.00 94.25 481 SER A O 1
ATOM 4005 N N . GLU A 1 482 ? -18.169 7.939 -0.585 1.00 90.81 482 GLU A N 1
ATOM 4006 C CA . GLU A 1 482 ? -17.943 7.710 -2.011 1.00 90.81 482 GLU A CA 1
ATOM 4007 C C . GLU A 1 482 ? -18.591 6.388 -2.430 1.00 90.81 482 GLU A C 1
ATOM 4009 O O . GLU A 1 482 ? -19.255 6.321 -3.466 1.00 90.81 482 GLU A O 1
ATOM 4014 N N . LYS A 1 483 ? -18.493 5.364 -1.568 1.00 91.38 483 LYS A N 1
ATOM 4015 C CA . LYS A 1 483 ? -19.063 4.030 -1.799 1.00 91.38 483 LYS A CA 1
ATOM 4016 C C . LYS A 1 483 ? -20.577 4.062 -2.022 1.00 91.38 483 LYS A C 1
ATOM 4018 O O . LYS A 1 483 ? -21.089 3.320 -2.855 1.00 91.38 483 LYS A O 1
ATOM 4023 N N . LEU A 1 484 ? -21.292 4.902 -1.275 1.00 91.75 484 LEU A N 1
ATOM 4024 C CA . LEU A 1 484 ? -22.756 4.988 -1.307 1.00 91.75 484 LEU A CA 1
ATOM 4025 C C . LEU A 1 484 ? -23.272 6.246 -2.011 1.00 91.75 484 LEU A C 1
ATOM 4027 O O . LEU A 1 484 ? -24.480 6.383 -2.197 1.00 91.75 484 LEU A O 1
ATOM 4031 N N . SER A 1 485 ? -22.379 7.169 -2.382 1.00 92.06 485 SER A N 1
ATOM 4032 C CA . SER A 1 485 ? -22.714 8.466 -2.983 1.00 92.06 485 SER A CA 1
ATOM 4033 C C . SER A 1 485 ? -23.765 9.258 -2.183 1.00 92.06 485 SER A C 1
ATOM 4035 O O . SER A 1 485 ? -24.664 9.875 -2.758 1.00 92.06 485 SER A O 1
ATOM 4037 N N . LYS A 1 486 ? -23.672 9.232 -0.846 1.00 92.12 486 LYS A N 1
ATOM 4038 C CA . LYS A 1 486 ? -24.579 9.944 0.073 1.00 92.12 486 LYS A CA 1
ATOM 4039 C C . LYS A 1 486 ? -23.862 10.404 1.342 1.00 92.12 486 LYS A C 1
ATOM 4041 O O . LYS A 1 486 ? -22.801 9.888 1.687 1.00 92.12 486 LYS A O 1
ATOM 4046 N N . GLU A 1 487 ? -24.460 11.351 2.061 1.00 93.00 487 GLU A N 1
ATOM 4047 C CA . GLU A 1 487 ? -24.001 11.707 3.407 1.00 93.00 487 GLU A CA 1
ATOM 4048 C C . GLU A 1 487 ? -24.336 10.599 4.411 1.00 93.00 487 GLU A C 1
ATOM 4050 O O . GLU A 1 487 ? -25.469 10.121 4.469 1.00 93.00 487 GLU A O 1
ATOM 4055 N N . ILE A 1 488 ? -23.356 10.239 5.234 1.00 93.06 488 ILE A N 1
ATOM 4056 C CA . ILE A 1 488 ? -23.494 9.319 6.360 1.00 93.06 488 ILE A CA 1
ATOM 4057 C C . ILE A 1 488 ? -23.285 10.097 7.649 1.00 93.06 488 ILE A C 1
ATOM 4059 O O . ILE A 1 488 ? -22.309 10.836 7.791 1.00 93.06 488 ILE A O 1
ATOM 4063 N N . GLN A 1 489 ? -24.200 9.914 8.594 1.00 91.25 489 GLN A N 1
ATOM 4064 C CA . GLN A 1 489 ? -24.138 10.530 9.912 1.00 91.25 489 GLN A CA 1
ATOM 4065 C C . GLN A 1 489 ? -23.460 9.602 10.927 1.00 91.25 489 GLN A C 1
ATOM 4067 O O . GLN A 1 489 ? -23.560 8.385 10.818 1.00 91.25 489 GLN A O 1
ATOM 4072 N N . TYR A 1 490 ? -22.786 10.186 11.917 1.00 91.56 490 TYR A N 1
ATOM 4073 C CA . TYR A 1 490 ? -22.246 9.481 13.080 1.00 91.56 490 TYR A CA 1
ATOM 4074 C C . TYR A 1 490 ? -22.515 10.276 14.367 1.00 91.56 490 TYR A C 1
ATOM 4076 O O . TYR A 1 490 ? -22.484 11.510 14.371 1.00 91.56 490 TYR A O 1
ATOM 4084 N N . GLU A 1 491 ? -22.754 9.572 15.473 1.00 87.81 491 GLU A N 1
ATOM 4085 C CA . GLU A 1 491 ? -23.052 10.136 16.798 1.00 87.81 491 GLU A CA 1
ATOM 4086 C C . GLU A 1 491 ? -21.813 10.255 17.694 1.00 87.81 491 GLU A C 1
ATOM 4088 O O . GLU A 1 491 ? -21.842 10.959 18.705 1.00 87.81 491 GLU A O 1
ATOM 4093 N N . SER A 1 492 ? -20.713 9.577 17.353 1.00 88.12 492 SER A N 1
ATOM 4094 C CA . SER A 1 492 ? -19.479 9.634 18.141 1.00 88.12 492 SER A CA 1
ATOM 4095 C C . SER A 1 492 ? -18.209 9.462 17.310 1.00 88.12 492 SER A C 1
ATOM 4097 O O . SER A 1 492 ? -18.201 8.797 16.276 1.00 88.12 492 SER A O 1
ATOM 4099 N N . GLU A 1 493 ? -17.078 9.954 17.822 1.00 89.56 493 GLU A N 1
ATOM 4100 C CA . GLU A 1 493 ? -15.758 9.698 17.222 1.00 89.56 493 GLU A CA 1
ATOM 4101 C C . GLU A 1 493 ? -15.393 8.206 17.170 1.00 89.56 493 GLU A C 1
ATOM 4103 O O . GLU A 1 493 ? -14.648 7.771 16.291 1.00 89.56 493 GLU A O 1
ATOM 4108 N N . LEU A 1 494 ? -15.902 7.403 18.110 1.00 90.75 494 LEU A N 1
ATOM 4109 C CA . LEU A 1 494 ? -15.689 5.956 18.102 1.00 90.75 494 LEU A CA 1
ATOM 4110 C C . LEU A 1 494 ? -16.392 5.312 16.905 1.00 90.75 494 LEU A C 1
ATOM 4112 O O . LEU A 1 494 ? -15.801 4.497 16.200 1.00 90.75 494 LEU A O 1
ATOM 4116 N N . GLU A 1 495 ? -17.628 5.732 16.655 1.00 93.62 495 GLU A N 1
ATOM 4117 C CA . GLU A 1 495 ? -18.419 5.301 15.510 1.00 93.62 495 GLU A CA 1
ATOM 4118 C C . GLU A 1 495 ? -17.819 5.779 14.195 1.00 93.62 495 GLU A C 1
ATOM 4120 O O . GLU A 1 495 ? -17.613 4.963 13.299 1.00 93.62 495 GLU A O 1
ATOM 4125 N N . ARG A 1 496 ? -17.403 7.048 14.110 1.00 93.94 496 ARG A N 1
ATOM 4126 C CA . ARG A 1 496 ? -16.697 7.581 12.939 1.00 93.94 496 ARG A CA 1
ATOM 4127 C C . ARG A 1 496 ? -15.473 6.738 12.583 1.00 93.94 496 ARG A C 1
ATOM 4129 O O . ARG A 1 496 ? -15.259 6.416 11.418 1.00 93.94 496 ARG A O 1
ATOM 4136 N N . LYS A 1 497 ? -14.671 6.333 13.576 1.00 92.88 497 LYS A N 1
ATOM 4137 C CA . LYS A 1 497 ? -13.491 5.478 13.355 1.00 92.88 497 LYS A CA 1
ATOM 4138 C C . LYS A 1 497 ? -13.852 4.103 12.794 1.00 92.88 497 LYS A C 1
ATOM 4140 O O . LYS A 1 497 ? -13.102 3.593 11.967 1.00 92.88 497 LYS A O 1
ATOM 4145 N N . VAL A 1 498 ? -14.955 3.502 13.238 1.00 95.44 498 VAL A N 1
ATOM 4146 C CA . VAL A 1 498 ? -15.431 2.209 12.720 1.00 95.44 498 VAL A CA 1
ATOM 4147 C C . VAL A 1 498 ? -16.010 2.367 11.316 1.00 95.44 498 VAL A C 1
ATOM 4149 O O . VAL A 1 498 ? -15.637 1.606 10.427 1.00 95.44 498 VAL A O 1
ATOM 4152 N N . LEU A 1 499 ? -16.823 3.397 11.083 1.00 96.00 499 LEU A N 1
ATOM 4153 C CA . LEU A 1 499 ? -17.343 3.744 9.760 1.00 96.00 499 LEU A CA 1
ATOM 4154 C C . LEU A 1 499 ? -16.217 3.959 8.748 1.00 96.00 499 LEU A C 1
ATOM 4156 O O . LEU A 1 499 ? -16.295 3.438 7.642 1.00 96.00 499 LEU A O 1
ATOM 4160 N N . MET A 1 500 ? -15.110 4.599 9.138 1.00 94.00 500 MET A N 1
ATOM 4161 C CA . MET A 1 500 ? -13.971 4.745 8.230 1.00 94.00 500 MET A CA 1
ATOM 4162 C C . MET A 1 500 ? -13.264 3.427 7.890 1.00 94.00 500 MET A C 1
ATOM 4164 O O . MET A 1 500 ? -12.677 3.323 6.816 1.00 94.00 500 MET A O 1
ATOM 4168 N N . LEU A 1 501 ? -13.294 2.412 8.760 1.00 93.62 501 LEU A N 1
ATOM 4169 C CA . LEU A 1 501 ? -12.796 1.077 8.395 1.00 93.62 501 LEU A CA 1
ATOM 4170 C C . LEU A 1 501 ? -13.709 0.403 7.372 1.00 93.62 501 LEU A C 1
ATOM 4172 O O . LEU A 1 501 ? -13.229 -0.330 6.514 1.00 93.62 501 LEU A O 1
ATOM 4176 N N . ILE A 1 502 ? -15.014 0.641 7.490 1.00 95.50 502 ILE A N 1
ATOM 4177 C CA . ILE A 1 502 ? -16.050 0.077 6.625 1.00 95.50 502 ILE A CA 1
ATOM 4178 C C . ILE A 1 502 ? -16.008 0.748 5.245 1.00 95.50 502 ILE A C 1
ATOM 4180 O O . ILE A 1 502 ? -15.931 0.046 4.239 1.00 95.50 502 ILE A O 1
ATOM 4184 N N . GLU A 1 503 ? -15.970 2.083 5.192 1.00 94.12 503 GLU A N 1
ATOM 4185 C CA . GLU A 1 503 ? -15.895 2.868 3.950 1.00 94.12 503 GLU A CA 1
ATOM 4186 C C . GLU A 1 503 ? -14.672 2.472 3.111 1.00 94.12 503 GLU A C 1
ATOM 4188 O O . GLU A 1 503 ? -14.791 2.201 1.917 1.00 94.12 503 GLU A O 1
ATOM 4193 N N . ASN A 1 504 ? -13.507 2.342 3.753 1.00 88.88 504 ASN A N 1
ATOM 4194 C CA . ASN A 1 504 ? -12.252 2.019 3.073 1.00 88.88 504 ASN A CA 1
ATOM 4195 C C . ASN A 1 504 ? -12.104 0.532 2.708 1.00 88.88 504 ASN A C 1
ATOM 4197 O O . ASN A 1 504 ? -11.158 0.170 2.002 1.00 88.88 504 ASN A O 1
ATOM 4201 N N . CYS A 1 505 ? -12.972 -0.354 3.201 1.00 90.06 505 CYS A N 1
ATOM 4202 C CA . CYS A 1 505 ? -12.893 -1.781 2.909 1.00 90.06 505 CYS A CA 1
ATOM 4203 C C . CYS A 1 505 ? -13.627 -2.098 1.603 1.00 90.06 505 CYS A C 1
ATOM 4205 O O . CYS A 1 505 ? -14.823 -1.844 1.465 1.00 90.06 505 CYS A O 1
ATOM 4207 N N . THR A 1 506 ? -12.928 -2.696 0.643 1.00 87.38 506 THR A N 1
ATOM 4208 C CA . THR A 1 506 ? -13.497 -3.075 -0.661 1.00 87.38 506 THR A CA 1
ATOM 4209 C C . THR A 1 506 ? -14.417 -4.285 -0.601 1.00 87.38 506 THR A C 1
ATOM 4211 O O . THR A 1 506 ? -15.318 -4.385 -1.423 1.00 87.38 506 THR A O 1
ATOM 4214 N N . ARG A 1 507 ? -14.255 -5.161 0.402 1.00 90.50 507 ARG A N 1
ATOM 4215 C CA . ARG A 1 507 ? -15.190 -6.272 0.633 1.00 90.50 507 ARG A CA 1
ATOM 4216 C C . ARG A 1 507 ? -16.559 -5.804 1.104 1.00 90.50 507 ARG A C 1
ATOM 4218 O O . ARG A 1 507 ? -17.507 -6.565 0.998 1.00 90.50 507 ARG A O 1
ATOM 4225 N N . VAL A 1 508 ? -16.673 -4.594 1.655 1.00 93.81 508 VAL A N 1
ATOM 4226 C CA . VAL A 1 508 ? -17.973 -4.012 1.999 1.00 93.81 508 VAL A CA 1
ATOM 4227 C C . VAL A 1 508 ? -18.541 -3.349 0.754 1.00 93.81 508 VAL A C 1
ATOM 4229 O O . VAL A 1 508 ? -17.952 -2.398 0.236 1.00 93.81 508 VAL A O 1
ATOM 4232 N N . VAL A 1 509 ? -19.698 -3.824 0.302 1.00 93.44 509 VAL A N 1
ATOM 4233 C CA . VAL A 1 509 ? -20.398 -3.283 -0.874 1.00 93.44 509 VAL A CA 1
ATOM 4234 C C . VAL A 1 509 ? -21.530 -2.335 -0.490 1.00 93.44 509 VAL A C 1
ATOM 4236 O O . VAL A 1 509 ? -21.909 -1.480 -1.282 1.00 93.44 509 VAL A O 1
ATOM 4239 N N . PHE A 1 510 ? -22.044 -2.446 0.736 1.00 94.81 510 PHE A N 1
ATOM 4240 C CA . PHE A 1 510 ? -23.084 -1.568 1.260 1.00 94.81 510 PHE A CA 1
ATOM 4241 C C . PHE A 1 510 ? -22.976 -1.433 2.775 1.00 94.81 510 PHE A C 1
ATOM 4243 O O . PHE A 1 510 ? -22.532 -2.361 3.456 1.00 94.81 510 PHE A O 1
ATOM 4250 N N . TYR A 1 511 ? -23.414 -0.295 3.306 1.00 96.50 511 TYR A N 1
ATOM 4251 C CA . TYR A 1 511 ? -23.690 -0.148 4.725 1.00 96.50 511 TYR A CA 1
ATOM 4252 C C . TYR A 1 511 ? -24.764 0.911 4.979 1.00 96.50 511 TYR A C 1
ATOM 4254 O O . TYR A 1 511 ? -25.003 1.794 4.158 1.00 96.50 511 TYR A O 1
ATOM 4262 N N . GLU A 1 512 ? -25.405 0.820 6.136 1.00 94.69 512 GLU A N 1
ATOM 4263 C CA . GLU A 1 512 ? -26.348 1.821 6.614 1.00 94.69 512 GLU A CA 1
ATOM 4264 C C . GLU A 1 512 ? -26.201 2.003 8.124 1.00 94.69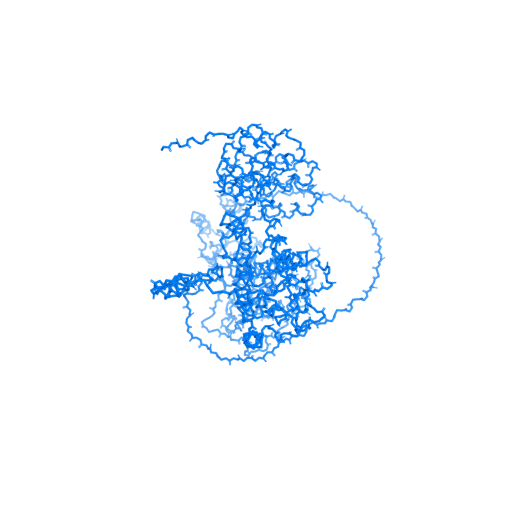 512 GLU A C 1
ATOM 4266 O O . GLU A 1 512 ? -25.979 1.036 8.859 1.00 94.69 512 GLU A O 1
ATOM 4271 N N . VAL A 1 513 ? -26.309 3.249 8.578 1.00 95.12 513 VAL A N 1
ATOM 4272 C CA . VAL A 1 513 ? -26.328 3.577 10.006 1.00 95.12 513 VAL A CA 1
ATOM 4273 C C . VAL A 1 513 ? -27.755 3.509 10.531 1.00 95.12 513 VAL A C 1
ATOM 4275 O O . VAL A 1 513 ? -28.704 3.852 9.830 1.00 95.12 513 VAL A O 1
ATOM 4278 N N . GLN A 1 514 ? -27.909 3.074 11.778 1.00 91.88 514 GLN A N 1
ATOM 4279 C CA . GLN A 1 514 ? -29.204 2.996 12.459 1.00 91.88 514 GLN A CA 1
ATOM 4280 C C . GLN A 1 514 ? -30.282 2.226 11.664 1.00 91.88 514 GLN A C 1
ATOM 4282 O O . GLN A 1 514 ? -31.374 2.742 11.425 1.00 91.88 514 GLN A O 1
ATOM 4287 N N . PRO A 1 515 ? -29.991 0.981 11.242 1.00 93.00 515 PRO A N 1
ATOM 4288 C CA . PRO A 1 515 ? -30.717 0.296 10.170 1.00 93.00 515 PRO A CA 1
ATOM 4289 C C . PRO A 1 515 ? -32.031 -0.374 10.599 1.00 93.00 515 PRO A C 1
ATOM 4291 O O . PRO A 1 515 ? -32.908 -0.580 9.764 1.00 93.00 515 PRO A O 1
ATOM 4294 N N . PHE A 1 516 ? -32.170 -0.773 11.870 1.00 91.88 516 PHE A N 1
ATOM 4295 C CA . PHE A 1 516 ? -33.253 -1.659 12.317 1.00 91.88 516 PHE A CA 1
ATOM 4296 C C . PHE A 1 516 ? -33.804 -1.274 13.690 1.00 91.88 516 PHE A C 1
ATOM 4298 O O . PHE A 1 516 ? -33.081 -0.790 14.554 1.00 91.88 516 PHE A O 1
ATOM 4305 N N . GLU A 1 517 ? -35.075 -1.575 13.937 1.00 93.38 517 GLU A N 1
ATOM 4306 C CA . GLU A 1 517 ? -35.666 -1.511 15.273 1.00 93.38 517 GLU A CA 1
ATOM 4307 C C . GLU A 1 517 ? -35.697 -2.905 15.906 1.00 93.38 517 GLU A C 1
ATOM 4309 O O . GLU A 1 517 ? -36.411 -3.795 15.448 1.00 93.38 517 GLU A O 1
ATOM 4314 N N . ILE A 1 518 ? -34.952 -3.100 16.996 1.00 93.06 518 ILE A N 1
ATOM 4315 C CA . ILE A 1 518 ? -34.905 -4.371 17.720 1.00 93.06 518 ILE A CA 1
ATOM 4316 C C . ILE A 1 518 ? -35.627 -4.217 19.059 1.00 93.06 518 ILE A C 1
ATOM 4318 O O . ILE A 1 518 ? -35.309 -3.373 19.904 1.00 93.06 518 ILE A O 1
ATOM 4322 N N . THR A 1 519 ? -36.640 -5.055 19.262 1.00 93.75 519 THR A N 1
ATOM 4323 C CA . THR A 1 519 ? -37.413 -5.083 20.505 1.00 93.75 519 THR A CA 1
ATOM 4324 C C . THR A 1 519 ? -36.662 -5.851 21.589 1.00 93.75 519 THR A C 1
ATOM 4326 O O . THR A 1 519 ? -36.167 -6.948 21.360 1.00 93.75 519 THR A O 1
ATOM 4329 N N . TYR A 1 520 ? -36.655 -5.319 22.810 1.00 94.12 520 TYR A N 1
ATOM 4330 C CA . TYR A 1 520 ? -36.098 -5.989 23.982 1.00 94.12 520 TYR A CA 1
ATOM 4331 C C . TYR A 1 520 ? -36.926 -5.707 25.241 1.00 94.12 520 TYR A C 1
ATOM 4333 O O . TYR A 1 520 ? -37.710 -4.754 25.303 1.00 94.12 520 TYR A O 1
ATOM 4341 N N . TYR A 1 521 ? -36.754 -6.531 26.275 1.00 90.62 521 TYR A N 1
ATOM 4342 C CA . TYR A 1 521 ? -37.456 -6.364 27.545 1.00 90.62 521 TYR A CA 1
ATOM 4343 C C . TYR A 1 521 ? -36.499 -5.934 28.658 1.00 90.62 521 TYR A C 1
ATOM 4345 O O . TYR A 1 521 ? -35.568 -6.648 29.014 1.00 90.62 521 TYR A O 1
ATOM 4353 N N . HIS A 1 522 ? -36.750 -4.767 29.252 1.00 89.06 522 HIS A N 1
ATOM 4354 C CA . HIS A 1 522 ? -36.067 -4.326 30.468 1.00 89.06 522 HIS A CA 1
ATOM 4355 C C . HIS A 1 522 ? -37.053 -3.583 31.367 1.00 89.06 522 HIS A C 1
ATOM 4357 O O . HIS A 1 522 ? -37.335 -2.394 31.160 1.00 89.06 522 HIS A O 1
ATOM 4363 N N . LYS A 1 523 ? -37.613 -4.312 32.343 1.00 89.12 523 LYS A N 1
ATOM 4364 C CA . LYS A 1 523 ? -38.762 -3.932 33.198 1.00 89.12 523 LYS A CA 1
ATOM 4365 C C . LYS A 1 523 ? -40.080 -3.718 32.435 1.00 89.12 523 LYS A C 1
ATOM 4367 O O . LYS A 1 523 ? -41.143 -3.945 32.989 1.00 89.12 523 LYS A O 1
ATOM 4372 N N . ARG A 1 524 ? -40.000 -3.278 31.181 1.00 92.19 524 ARG A N 1
ATOM 4373 C CA . ARG A 1 524 ? -41.073 -3.122 30.197 1.00 92.19 524 ARG A CA 1
ATOM 4374 C C . ARG A 1 524 ? -40.511 -3.379 28.797 1.00 92.19 524 ARG A C 1
ATOM 4376 O O . ARG A 1 524 ? -39.290 -3.329 28.614 1.00 92.19 524 ARG A O 1
ATOM 4383 N N . LYS A 1 525 ? -41.391 -3.587 27.815 1.00 93.88 525 LYS A N 1
ATOM 4384 C CA . LYS A 1 525 ? -41.022 -3.647 26.393 1.00 93.88 525 LYS A CA 1
ATOM 4385 C C . LYS A 1 525 ? -40.393 -2.316 25.961 1.00 93.88 525 LYS A C 1
ATOM 4387 O O . LYS A 1 525 ? -40.893 -1.248 26.320 1.00 93.88 525 LYS A O 1
ATOM 4392 N N . ARG A 1 526 ? -39.277 -2.381 25.241 1.00 93.81 526 ARG A N 1
ATOM 4393 C CA . ARG A 1 526 ? -38.532 -1.241 24.697 1.00 93.81 526 ARG A CA 1
ATOM 4394 C C . ARG A 1 526 ? -38.026 -1.587 23.297 1.00 93.81 526 ARG A C 1
ATOM 4396 O O . ARG A 1 526 ? -37.938 -2.760 22.950 1.00 93.81 526 ARG A O 1
ATOM 4403 N N . VAL A 1 527 ? -37.676 -0.562 22.532 1.00 91.25 527 VAL A N 1
ATOM 4404 C CA . VAL A 1 527 ? -37.019 -0.681 21.227 1.00 91.25 527 VAL A CA 1
ATOM 4405 C C . VAL A 1 527 ? -35.625 -0.076 21.353 1.00 91.25 527 VAL A C 1
ATOM 4407 O O . VAL A 1 527 ? -35.453 0.939 22.036 1.00 91.25 527 VAL A O 1
ATOM 4410 N N . TYR A 1 528 ? -34.625 -0.721 20.765 1.00 93.38 528 TYR A N 1
ATOM 4411 C CA . TYR A 1 528 ? -33.317 -0.120 20.527 1.00 93.38 528 TYR A CA 1
ATOM 4412 C C . TYR A 1 528 ? -32.959 -0.248 19.048 1.00 93.38 528 TYR A C 1
ATOM 4414 O O . TYR A 1 528 ? -33.453 -1.136 18.361 1.00 93.38 528 TYR A O 1
ATOM 4422 N N . ILE A 1 529 ? -32.106 0.656 18.584 1.00 92.81 529 ILE A N 1
ATOM 4423 C CA . ILE A 1 529 ? -31.636 0.719 17.203 1.00 92.81 529 ILE A CA 1
ATOM 4424 C C . ILE A 1 529 ? -30.131 0.432 17.245 1.00 92.81 529 ILE A C 1
ATOM 4426 O O . ILE A 1 529 ? -29.457 1.093 18.041 1.00 92.81 529 ILE A O 1
ATOM 4430 N N . PRO A 1 530 ? -29.620 -0.573 16.507 1.00 94.75 530 PRO A N 1
ATOM 4431 C CA . PRO A 1 530 ? -28.195 -0.860 16.458 1.00 94.75 530 PRO A CA 1
ATOM 4432 C C . PRO A 1 530 ? -27.458 0.198 15.632 1.00 94.75 530 PRO A C 1
ATOM 4434 O O . PRO A 1 530 ? -28.073 0.896 14.830 1.00 94.75 530 PRO A O 1
ATOM 4437 N N . ASP A 1 531 ? -26.144 0.305 15.809 1.00 95.88 531 ASP A N 1
ATOM 4438 C CA . ASP A 1 531 ? -25.387 1.415 15.220 1.00 95.88 531 ASP A CA 1
ATOM 4439 C C . ASP A 1 531 ? -25.196 1.273 13.693 1.00 95.88 531 ASP A C 1
ATOM 4441 O O . ASP A 1 531 ? -25.455 2.226 12.959 1.00 95.88 531 ASP A O 1
ATOM 4445 N N . ILE A 1 532 ? -24.777 0.104 13.183 1.00 97.12 532 ILE A N 1
ATOM 4446 C CA . ILE A 1 532 ? -24.428 -0.075 11.757 1.00 97.12 532 ILE A CA 1
ATOM 4447 C C . ILE A 1 532 ? -24.886 -1.441 11.223 1.00 97.12 532 ILE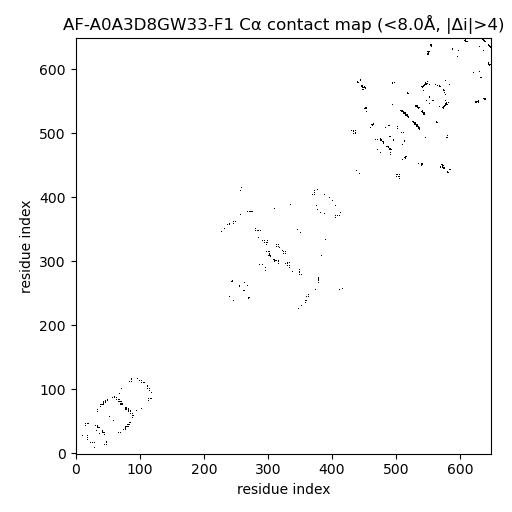 A C 1
ATOM 4449 O O . ILE A 1 532 ? -24.739 -2.458 11.896 1.00 97.12 532 ILE A O 1
ATOM 4453 N N . PHE A 1 533 ? -25.362 -1.490 9.980 1.00 96.62 533 PHE A N 1
ATOM 4454 C CA . PHE A 1 533 ? -25.490 -2.708 9.171 1.00 96.62 533 PHE A CA 1
ATOM 4455 C C . PHE A 1 533 ? -24.552 -2.630 7.969 1.00 96.62 533 PHE A C 1
ATOM 4457 O O . PHE A 1 533 ? -24.462 -1.583 7.336 1.00 96.62 533 PHE A O 1
ATOM 4464 N N . ILE A 1 534 ? -23.858 -3.721 7.648 1.00 96.69 534 ILE A N 1
ATOM 4465 C CA . ILE A 1 534 ? -22.987 -3.830 6.472 1.00 96.69 534 ILE A CA 1
ATOM 4466 C C . ILE A 1 534 ? -23.344 -5.071 5.651 1.00 96.69 534 ILE A C 1
ATOM 4468 O O . ILE A 1 534 ? -23.787 -6.079 6.204 1.00 96.69 534 ILE A O 1
ATOM 4472 N N . VAL A 1 535 ? -23.084 -5.015 4.346 1.00 95.06 535 VAL A N 1
ATOM 4473 C CA . VAL A 1 535 ? -23.185 -6.154 3.424 1.00 95.06 535 VAL A CA 1
ATOM 4474 C C . VAL A 1 535 ? -21.841 -6.357 2.738 1.00 95.06 535 VAL A C 1
ATOM 4476 O O . VAL A 1 535 ? -21.228 -5.399 2.252 1.00 95.06 535 VAL A O 1
ATOM 4479 N N . LEU A 1 536 ? -21.375 -7.605 2.724 1.00 93.31 536 LEU A N 1
ATOM 4480 C CA . LEU A 1 536 ? -20.140 -7.998 2.053 1.00 93.31 536 LEU A CA 1
ATOM 4481 C C . LEU A 1 536 ? -20.368 -8.370 0.580 1.00 93.31 536 LEU A C 1
ATOM 4483 O O . LEU A 1 536 ? -21.486 -8.661 0.161 1.00 93.31 536 LEU A O 1
ATOM 4487 N N . ASP A 1 537 ? -19.286 -8.396 -0.192 1.00 91.12 537 ASP A N 1
ATOM 4488 C CA . ASP A 1 537 ? -19.224 -8.851 -1.587 1.00 91.12 537 ASP A CA 1
ATOM 4489 C C . ASP A 1 537 ? -19.754 -10.280 -1.803 1.00 91.12 537 ASP A C 1
ATOM 4491 O O . ASP A 1 537 ? -20.375 -10.578 -2.827 1.00 91.12 537 ASP A O 1
ATOM 4495 N N . ASP A 1 538 ? -19.580 -11.148 -0.805 1.00 89.31 538 ASP A N 1
ATOM 4496 C CA . ASP A 1 538 ? -20.140 -12.501 -0.778 1.00 89.31 538 ASP A CA 1
ATOM 4497 C C . ASP A 1 538 ? -21.654 -12.554 -0.492 1.00 89.31 538 ASP A C 1
ATOM 4499 O O . ASP A 1 538 ? -22.244 -13.626 -0.586 1.00 89.31 538 ASP A O 1
ATOM 4503 N N . GLY A 1 539 ? -22.292 -11.412 -0.207 1.00 90.69 539 GLY A N 1
ATOM 4504 C CA . GLY A 1 539 ? -23.715 -11.297 0.115 1.00 90.69 539 GLY A CA 1
ATOM 4505 C C . GLY A 1 539 ? -24.042 -11.398 1.607 1.00 90.69 539 GLY A C 1
ATOM 4506 O O . GLY A 1 539 ? -25.203 -11.244 1.978 1.00 90.69 539 GLY A O 1
ATOM 4507 N N . SER A 1 540 ? -23.068 -11.622 2.489 1.00 92.50 540 SER A N 1
ATOM 4508 C CA . SER A 1 540 ? -23.335 -11.766 3.924 1.00 92.50 540 SER A CA 1
ATOM 4509 C C . SER A 1 540 ? -23.664 -10.426 4.591 1.00 92.50 540 SER A C 1
ATOM 4511 O O . SER A 1 540 ? -22.943 -9.442 4.414 1.00 92.50 540 SER A O 1
ATOM 4513 N N . GLY A 1 541 ? -24.714 -10.406 5.417 1.00 94.62 541 GLY A N 1
ATOM 4514 C CA . GLY A 1 541 ? -25.120 -9.246 6.218 1.00 94.62 541 GLY A CA 1
ATOM 4515 C C . GLY A 1 541 ? -24.580 -9.306 7.641 1.00 94.62 541 GLY A C 1
ATOM 4516 O O . GLY A 1 541 ? -24.570 -10.376 8.255 1.00 94.62 541 GLY A O 1
ATOM 4517 N N . ILE A 1 542 ? -24.120 -8.171 8.170 1.00 96.69 542 ILE A N 1
ATOM 4518 C CA . ILE A 1 542 ? -23.539 -8.073 9.515 1.00 96.69 542 ILE A CA 1
ATOM 4519 C C . ILE A 1 542 ? -24.067 -6.825 10.223 1.00 96.69 542 ILE A C 1
ATOM 4521 O O . ILE A 1 542 ? -24.035 -5.736 9.654 1.00 96.69 542 ILE A O 1
ATOM 4525 N N . ILE A 1 543 ? -24.491 -6.962 11.480 1.00 97.31 543 ILE A N 1
ATOM 4526 C CA . ILE A 1 543 ? -24.871 -5.831 12.340 1.00 97.31 543 ILE A CA 1
ATOM 4527 C C . ILE A 1 543 ? -23.764 -5.554 13.360 1.00 97.31 543 ILE A C 1
ATOM 4529 O O . ILE A 1 543 ? -23.311 -6.454 14.069 1.00 97.31 543 ILE A O 1
ATOM 4533 N N . ILE A 1 544 ? -23.331 -4.299 13.447 1.00 98.00 544 ILE A N 1
ATOM 4534 C CA . ILE A 1 544 ? -22.257 -3.846 14.328 1.00 98.00 544 ILE A CA 1
ATOM 4535 C C . ILE A 1 544 ? -22.828 -2.857 15.347 1.00 98.00 544 ILE A C 1
ATOM 4537 O O . ILE A 1 544 ? -23.390 -1.828 14.984 1.00 98.00 544 ILE A O 1
ATOM 4541 N N . GLU A 1 545 ? -22.642 -3.164 16.627 1.00 97.44 545 GLU A N 1
ATOM 4542 C CA . GLU A 1 545 ? -22.947 -2.289 17.758 1.00 97.44 545 GLU A CA 1
ATOM 4543 C C . GLU A 1 545 ? -21.639 -1.750 18.347 1.00 97.44 545 GLU A C 1
ATOM 4545 O O . GLU A 1 545 ? -20.742 -2.507 18.736 1.00 97.44 545 GLU A O 1
ATOM 4550 N N . ILE A 1 546 ? -21.526 -0.431 18.454 1.00 96.44 546 ILE A N 1
ATOM 4551 C CA . ILE A 1 546 ? -20.320 0.258 18.896 1.00 96.44 546 ILE A CA 1
ATOM 4552 C C . ILE A 1 546 ? -20.474 0.692 20.348 1.00 96.44 546 ILE A C 1
ATOM 4554 O O . ILE A 1 546 ? -21.306 1.532 20.702 1.00 96.44 546 ILE A O 1
ATOM 4558 N N . LYS A 1 547 ? -19.648 0.132 21.234 1.00 93.25 547 LYS A N 1
ATOM 4559 C CA . LYS A 1 547 ? -19.662 0.456 22.666 1.00 93.25 547 LYS A CA 1
ATOM 4560 C C . LYS A 1 547 ? -18.251 0.442 23.250 1.00 93.25 547 LYS A C 1
ATOM 4562 O O . LYS A 1 547 ? -17.503 -0.490 22.995 1.00 93.25 547 LYS A O 1
ATOM 4567 N N . PRO A 1 548 ? -17.877 1.415 24.101 1.00 92.19 548 PRO A N 1
ATOM 4568 C CA . PRO A 1 548 ? -16.638 1.328 24.872 1.00 92.19 548 PRO A CA 1
ATOM 4569 C C . PRO A 1 548 ? -16.605 0.074 25.757 1.00 92.19 548 PRO A C 1
ATOM 4571 O O . PRO A 1 548 ? -17.635 -0.306 26.314 1.00 92.19 548 PRO A O 1
ATOM 4574 N N . LYS A 1 549 ? -15.416 -0.505 25.975 1.00 91.00 549 LYS A N 1
ATOM 4575 C CA . LYS A 1 549 ? -15.197 -1.769 26.720 1.00 91.00 549 LYS A CA 1
ATOM 4576 C C . LYS A 1 549 ? -16.002 -1.866 28.021 1.00 91.00 549 LYS A C 1
ATOM 4578 O O . LYS A 1 549 ? -16.809 -2.771 28.195 1.00 91.00 549 LYS A O 1
ATOM 4583 N N . ILE A 1 550 ? -15.858 -0.869 28.897 1.00 88.00 550 ILE A N 1
ATOM 4584 C CA . ILE A 1 550 ? -16.540 -0.844 30.200 1.00 88.00 550 ILE A CA 1
ATOM 4585 C C . ILE A 1 550 ? -18.062 -0.690 30.082 1.00 88.00 550 ILE A C 1
ATOM 4587 O O . ILE A 1 550 ? -18.810 -1.114 30.958 1.00 88.00 550 ILE A O 1
ATOM 4591 N N . HIS A 1 551 ? -18.541 -0.080 28.995 1.00 92.12 551 HIS A N 1
ATOM 4592 C CA . HIS A 1 551 ? -19.970 0.071 28.756 1.00 92.12 551 HIS A CA 1
ATOM 4593 C C . HIS A 1 551 ? -20.608 -1.226 28.268 1.00 92.12 551 HIS A C 1
ATOM 4595 O O . HIS A 1 551 ? -21.801 -1.410 28.498 1.00 92.12 551 HIS A O 1
ATOM 4601 N N . MET A 1 552 ? -19.852 -2.132 27.645 1.00 94.81 552 MET A N 1
ATOM 4602 C CA . MET A 1 552 ? -20.400 -3.413 27.201 1.00 94.81 552 MET A CA 1
ATOM 4603 C C . MET A 1 552 ? -20.877 -4.281 28.375 1.00 94.81 552 MET A C 1
ATOM 4605 O O . MET A 1 552 ? -21.876 -4.980 28.249 1.00 94.81 552 MET A O 1
ATOM 4609 N N . ALA A 1 553 ? -20.223 -4.178 29.537 1.00 94.81 553 ALA A N 1
ATOM 4610 C CA . ALA A 1 553 ? -20.598 -4.910 30.747 1.00 94.81 553 ALA A CA 1
ATOM 4611 C C . ALA A 1 553 ? -21.772 -4.285 31.528 1.00 94.81 553 ALA A C 1
ATOM 4613 O O . ALA A 1 553 ? -22.226 -4.858 32.516 1.00 94.81 553 ALA A O 1
ATOM 4614 N N . ILE A 1 554 ? -22.277 -3.104 31.137 1.00 95.44 554 ILE A N 1
ATOM 4615 C CA . ILE A 1 554 ? -23.455 -2.525 31.804 1.00 95.44 554 ILE A CA 1
ATOM 4616 C C . ILE A 1 554 ? -24.652 -3.442 31.538 1.00 95.44 554 ILE A C 1
ATOM 4618 O O . ILE A 1 554 ? -24.932 -3.781 30.391 1.00 95.44 554 ILE A O 1
ATOM 4622 N N . ASN A 1 555 ? -25.421 -3.765 32.579 1.00 95.38 555 ASN A N 1
ATOM 4623 C CA . ASN A 1 555 ? -26.532 -4.717 32.507 1.00 95.38 555 ASN A CA 1
ATOM 4624 C C . ASN A 1 555 ? -27.527 -4.415 31.372 1.00 95.38 555 ASN A C 1
ATOM 4626 O O . ASN A 1 555 ? -27.976 -5.326 30.686 1.00 95.38 555 ASN A O 1
ATOM 4630 N N . ILE A 1 556 ? -27.847 -3.139 31.122 1.00 94.62 556 ILE A N 1
ATOM 4631 C CA . ILE A 1 556 ? -28.744 -2.776 30.014 1.00 94.62 556 ILE A CA 1
ATOM 4632 C C . ILE A 1 556 ? -28.162 -3.114 28.638 1.00 94.62 556 ILE A C 1
ATOM 4634 O O . ILE A 1 556 ? -28.912 -3.485 27.740 1.00 94.62 556 ILE A O 1
ATOM 4638 N N . ASN A 1 557 ? -26.845 -3.001 28.472 1.00 95.31 557 ASN A N 1
ATOM 4639 C CA . ASN A 1 557 ? -26.165 -3.310 27.221 1.00 95.31 557 ASN A CA 1
ATOM 4640 C C . ASN A 1 557 ? -25.975 -4.820 27.052 1.00 95.31 557 ASN A C 1
ATOM 4642 O O . ASN A 1 557 ? -26.083 -5.292 25.930 1.00 95.31 557 ASN A O 1
ATOM 4646 N N . ILE A 1 558 ? -25.823 -5.581 28.143 1.00 95.44 558 ILE A N 1
ATOM 4647 C CA . ILE A 1 558 ? -25.881 -7.053 28.108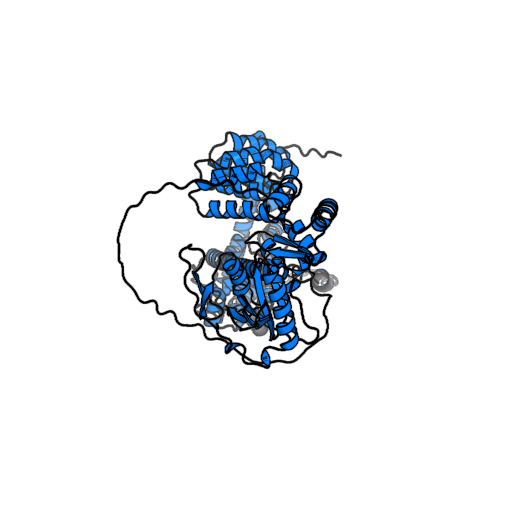 1.00 95.44 558 ILE A CA 1
ATOM 4648 C C . ILE A 1 558 ? -27.261 -7.525 27.618 1.00 95.44 558 ILE A C 1
ATOM 4650 O O . ILE A 1 558 ? -27.343 -8.371 26.735 1.00 95.44 558 ILE A O 1
ATOM 4654 N N . ILE A 1 559 ? -28.352 -6.933 28.121 1.00 95.19 559 ILE A N 1
ATOM 4655 C CA . ILE A 1 559 ? -29.712 -7.264 27.653 1.00 95.19 559 ILE A CA 1
ATOM 4656 C C . ILE A 1 559 ? -29.881 -6.919 26.162 1.00 95.19 559 ILE A C 1
ATOM 4658 O O . ILE A 1 559 ? -30.468 -7.696 25.411 1.00 95.19 559 ILE A O 1
ATOM 4662 N N . LYS A 1 560 ? -29.368 -5.764 25.714 1.00 96.25 560 LYS A N 1
ATOM 4663 C CA . LYS A 1 560 ? -29.386 -5.394 24.287 1.00 96.25 560 LYS A CA 1
ATOM 4664 C C . LYS A 1 560 ? -28.547 -6.343 23.432 1.00 96.25 560 LYS A C 1
ATOM 4666 O O . LYS A 1 560 ? -28.994 -6.713 22.358 1.00 96.25 560 LYS A O 1
ATOM 4671 N N . TYR A 1 561 ? -27.3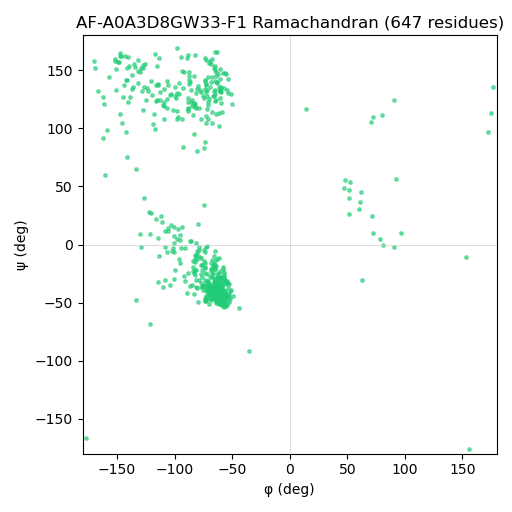77 -6.761 23.913 1.00 95.75 561 TYR A N 1
ATOM 4672 C CA . TYR A 1 561 ? -26.532 -7.753 23.248 1.00 95.75 561 TYR A CA 1
ATOM 4673 C C . TYR A 1 561 ? -27.299 -9.065 23.022 1.00 95.75 561 TYR A C 1
ATOM 4675 O O . TYR A 1 561 ? -27.313 -9.571 21.908 1.00 95.75 561 TYR A O 1
ATOM 4683 N N . GLN A 1 562 ? -28.011 -9.570 24.037 1.00 95.00 562 GLN A N 1
ATOM 4684 C CA . GLN A 1 562 ? -28.807 -10.803 23.920 1.00 95.00 562 GLN A CA 1
ATOM 4685 C C . GLN A 1 562 ? -29.960 -10.662 22.913 1.00 95.00 562 GLN A C 1
ATOM 4687 O O . GLN A 1 562 ? -30.266 -11.590 22.161 1.00 95.00 562 GLN A O 1
ATOM 4692 N N . ALA A 1 563 ? -30.604 -9.492 22.883 1.00 96.44 563 ALA A N 1
ATOM 4693 C CA . ALA A 1 563 ? -31.637 -9.189 21.897 1.00 96.44 563 ALA A CA 1
ATOM 4694 C C . ALA A 1 563 ? -31.060 -9.088 20.472 1.00 96.44 563 ALA A C 1
ATOM 4696 O O . ALA A 1 563 ? -31.676 -9.602 19.540 1.00 96.44 563 ALA A O 1
ATOM 4697 N N . LEU A 1 564 ? -29.868 -8.499 20.314 1.00 96.19 564 LEU A N 1
ATOM 4698 C CA . LEU A 1 564 ? -29.156 -8.416 19.035 1.00 96.19 564 LEU A CA 1
ATOM 4699 C C . LEU A 1 564 ? -28.802 -9.803 18.515 1.00 96.19 564 LEU A C 1
ATOM 4701 O O . LEU A 1 564 ? -29.081 -10.118 17.366 1.00 96.19 564 LEU A O 1
ATOM 4705 N N . GLU A 1 565 ? -28.210 -10.628 19.373 1.00 95.62 565 GLU A N 1
ATOM 4706 C CA . GLU A 1 565 ? -27.849 -12.007 19.063 1.00 95.62 565 GLU A CA 1
ATOM 4707 C C . GLU A 1 565 ? -29.074 -12.802 18.596 1.00 95.62 565 GLU A C 1
ATOM 4709 O O . GLU A 1 565 ? -29.035 -13.444 17.548 1.00 95.62 565 GLU A O 1
ATOM 4714 N N . SER A 1 566 ? -30.192 -12.703 19.322 1.00 94.75 566 SER A N 1
ATOM 4715 C CA . SER A 1 566 ? -31.443 -13.380 18.955 1.00 94.75 566 SER A CA 1
ATOM 4716 C C . SER A 1 566 ? -31.972 -12.914 17.594 1.00 94.75 566 SER A C 1
ATOM 4718 O O . SER A 1 566 ? -32.307 -13.745 16.753 1.00 94.75 566 SER A O 1
ATOM 4720 N N . PHE A 1 567 ? -31.990 -11.599 17.353 1.00 94.38 567 PHE A N 1
ATOM 4721 C CA . PHE A 1 567 ? -32.417 -11.009 16.082 1.00 94.38 567 PHE A CA 1
ATOM 4722 C C . PHE A 1 567 ? -31.539 -11.466 14.909 1.00 94.38 567 PHE A C 1
ATOM 4724 O O . PHE A 1 567 ? -32.039 -11.890 13.870 1.00 94.38 567 PHE A O 1
ATOM 4731 N N . CYS A 1 568 ? -30.218 -11.425 15.077 1.00 94.31 568 CYS A N 1
ATOM 4732 C CA . CYS A 1 568 ? -29.267 -11.831 14.048 1.00 94.31 568 CYS A CA 1
ATOM 4733 C C . CYS A 1 568 ? -29.344 -13.334 13.751 1.00 94.31 568 CYS A C 1
ATOM 4735 O O . CYS A 1 568 ? -29.260 -13.726 12.589 1.00 94.31 568 CYS A O 1
ATOM 4737 N N . ASN A 1 569 ? -29.582 -14.167 14.768 1.00 93.25 569 ASN A N 1
ATOM 4738 C CA . ASN A 1 569 ? -29.816 -15.600 14.590 1.00 93.25 569 ASN A CA 1
ATOM 4739 C C . ASN A 1 569 ? -31.089 -15.896 13.786 1.00 93.25 569 ASN A C 1
ATOM 4741 O O . ASN A 1 569 ? -31.080 -16.804 12.957 1.00 93.25 569 ASN A O 1
ATOM 4745 N N . GLU A 1 570 ? -32.162 -15.131 14.003 1.00 91.44 570 GLU A N 1
ATOM 4746 C CA . GLU A 1 570 ? -33.412 -15.253 13.244 1.00 91.44 570 GLU A CA 1
ATOM 4747 C C . GLU A 1 570 ? -33.238 -14.812 11.783 1.00 91.44 570 GLU A C 1
ATOM 4749 O O . GLU A 1 570 ? -33.673 -15.509 10.867 1.00 91.44 570 GLU A O 1
ATOM 4754 N N . MET A 1 571 ? -32.541 -13.694 11.563 1.00 89.25 571 MET A N 1
ATOM 4755 C CA . MET A 1 571 ? -32.315 -13.124 10.229 1.00 89.25 571 MET A CA 1
ATOM 4756 C C . MET A 1 571 ? -31.182 -13.803 9.449 1.00 89.25 571 MET A C 1
ATOM 4758 O O . MET A 1 571 ? -31.033 -13.568 8.253 1.00 89.25 571 MET A O 1
ATOM 4762 N N . GLY A 1 572 ? -30.365 -14.629 10.105 1.00 92.62 572 GLY A N 1
ATOM 4763 C CA . GLY A 1 572 ? -29.171 -15.234 9.517 1.00 92.62 572 GLY A CA 1
ATOM 4764 C C . GLY A 1 572 ? -28.018 -14.248 9.284 1.00 92.62 572 GLY A C 1
ATOM 4765 O O . GLY A 1 572 ? -27.175 -14.494 8.419 1.00 92.62 572 GLY A O 1
ATOM 4766 N N . TYR A 1 573 ? -27.969 -13.145 10.034 1.00 94.81 573 TYR A N 1
ATOM 4767 C CA . TYR A 1 573 ? -26.906 -12.138 9.966 1.00 94.81 573 TYR A CA 1
ATOM 4768 C C . TYR A 1 573 ? -25.789 -12.416 10.964 1.00 94.81 573 TYR A C 1
ATOM 4770 O O . TYR A 1 573 ? -26.027 -12.912 12.063 1.00 94.81 573 TYR A O 1
ATOM 4778 N N . GLY A 1 574 ? -24.562 -12.045 10.605 1.00 96.88 574 GLY A N 1
ATOM 4779 C CA . GLY A 1 574 ? -23.480 -11.944 11.576 1.00 96.88 574 GLY A CA 1
ATOM 4780 C C . GLY A 1 574 ? -23.699 -10.759 12.519 1.00 96.88 574 GLY A C 1
ATOM 4781 O O . GLY A 1 574 ? -24.363 -9.784 12.165 1.00 96.88 574 GLY A O 1
ATOM 4782 N N . PHE A 1 575 ? -23.110 -10.797 13.710 1.00 97.38 575 PHE A N 1
ATOM 4783 C CA . PHE A 1 575 ? -23.121 -9.640 14.603 1.00 97.38 575 PHE A CA 1
ATOM 4784 C C . PHE A 1 575 ? -21.793 -9.415 15.314 1.00 97.38 575 PHE A C 1
ATOM 4786 O O . PHE A 1 575 ? -21.006 -10.337 15.531 1.00 97.38 575 PHE A O 1
ATOM 4793 N N . LEU A 1 576 ? -21.542 -8.159 15.673 1.00 98.06 576 LEU A N 1
ATOM 4794 C CA . LEU A 1 576 ? -20.348 -7.739 16.393 1.00 98.06 576 LEU A CA 1
ATOM 4795 C C . LEU A 1 576 ? -20.691 -6.610 17.363 1.00 98.06 576 LEU A C 1
ATOM 4797 O O . LEU A 1 576 ? -21.209 -5.579 16.954 1.00 98.06 576 LEU A O 1
ATOM 4801 N N . VAL A 1 577 ? -20.328 -6.765 18.635 1.00 97.75 577 VAL A N 1
ATOM 4802 C CA . VAL A 1 577 ? -20.330 -5.660 19.604 1.00 97.75 577 VAL A CA 1
ATOM 4803 C C . VAL A 1 577 ? -18.885 -5.299 19.919 1.00 97.75 577 VAL A C 1
ATOM 4805 O O . VAL A 1 577 ? -18.133 -6.160 20.375 1.00 97.75 577 VAL A O 1
ATOM 4808 N N . THR A 1 578 ? -18.460 -4.067 19.633 1.00 96.75 578 THR A N 1
ATOM 4809 C CA . THR A 1 578 ? -17.038 -3.682 19.677 1.00 96.75 578 THR A CA 1
ATOM 4810 C C . THR A 1 578 ? -16.812 -2.204 20.002 1.00 96.75 578 THR A C 1
ATOM 4812 O O . THR A 1 578 ? -17.689 -1.377 19.805 1.00 96.75 578 THR A O 1
ATOM 4815 N N . ASP A 1 579 ? -15.618 -1.839 20.468 1.00 93.44 579 ASP A N 1
ATOM 4816 C CA . ASP A 1 579 ? -15.135 -0.449 20.450 1.00 93.44 579 ASP A CA 1
ATOM 4817 C C . ASP A 1 579 ? -14.301 -0.138 19.185 1.00 93.44 579 ASP A C 1
ATOM 4819 O O . ASP A 1 579 ? -13.544 0.829 19.134 1.00 93.44 579 ASP A O 1
ATOM 4823 N N . GLY A 1 580 ? -14.380 -0.997 18.167 1.00 91.75 580 GLY A N 1
ATOM 4824 C CA . GLY A 1 580 ? -13.556 -0.939 16.965 1.00 91.75 580 GLY A CA 1
ATOM 4825 C C . GLY A 1 580 ? -12.163 -1.542 17.144 1.00 91.75 580 GLY A C 1
ATOM 4826 O O . GLY A 1 580 ? -11.387 -1.527 16.189 1.00 91.75 580 GLY A O 1
ATOM 4827 N N . PHE A 1 581 ? -11.813 -2.051 18.328 1.00 91.62 581 PHE A N 1
ATOM 4828 C CA . PHE A 1 581 ? -10.567 -2.778 18.578 1.00 91.62 581 PHE A CA 1
ATOM 4829 C C . PHE A 1 581 ? -10.785 -4.058 19.374 1.00 91.62 581 PHE A C 1
ATOM 4831 O O . PHE A 1 581 ? -10.259 -5.090 18.989 1.00 91.62 581 PHE A O 1
ATOM 4838 N N . THR A 1 582 ? -11.529 -4.016 20.471 1.00 93.50 582 THR A N 1
ATOM 4839 C CA . THR A 1 582 ? -11.892 -5.162 21.305 1.00 93.50 582 THR A CA 1
ATOM 4840 C C . THR A 1 582 ? -13.377 -5.453 21.122 1.00 93.50 582 THR A C 1
ATOM 4842 O O . THR A 1 582 ? -14.207 -4.542 21.110 1.00 93.50 582 THR A O 1
ATOM 4845 N N . SER A 1 583 ? -13.715 -6.722 20.940 1.00 96.31 583 SER A N 1
ATOM 4846 C CA . SER A 1 583 ? -15.089 -7.215 20.844 1.00 96.31 583 SER A CA 1
ATOM 4847 C C . SER A 1 583 ? -15.609 -7.703 22.194 1.00 96.31 583 SER A C 1
ATOM 4849 O O . SER A 1 583 ? -14.834 -8.017 23.095 1.00 96.31 583 SER A O 1
ATOM 4851 N N . PHE A 1 584 ? -16.928 -7.810 22.330 1.00 96.00 584 PHE A N 1
ATOM 4852 C CA . PHE A 1 584 ? -17.561 -8.384 23.516 1.00 96.00 584 PHE A CA 1
ATOM 4853 C C . PHE A 1 584 ? -17.110 -9.825 23.793 1.00 96.00 584 PHE A C 1
ATOM 4855 O O . PHE A 1 584 ? -16.860 -10.166 24.946 1.00 96.00 584 PHE A O 1
ATOM 4862 N N . GLU A 1 585 ? -16.937 -10.650 22.754 1.00 94.88 585 GLU A N 1
ATOM 4863 C CA . GLU A 1 585 ? -16.429 -12.019 22.920 1.00 94.88 585 GLU A CA 1
ATOM 4864 C C . GLU A 1 585 ? -14.997 -12.049 23.446 1.00 94.88 585 GLU A C 1
ATOM 4866 O O . GLU A 1 585 ? -14.678 -12.836 24.334 1.00 94.88 585 GLU A O 1
ATOM 4871 N N . GLU A 1 586 ? -14.137 -11.145 22.979 1.00 95.25 586 GLU A N 1
ATOM 4872 C CA . GLU A 1 586 ? -12.787 -11.027 23.531 1.00 95.25 586 GLU A CA 1
ATOM 4873 C C . GLU A 1 586 ? -12.805 -10.584 24.996 1.00 95.25 586 GLU A C 1
ATOM 4875 O O . GLU A 1 586 ? -11.950 -11.022 25.756 1.00 95.25 586 GLU A O 1
ATOM 4880 N N . ILE A 1 587 ? -13.779 -9.770 25.424 1.00 94.62 587 ILE A N 1
ATOM 4881 C CA . ILE A 1 587 ? -13.952 -9.446 26.850 1.00 94.62 587 ILE A CA 1
ATOM 4882 C C . ILE A 1 587 ? -14.350 -10.698 27.643 1.00 94.62 587 ILE A C 1
ATOM 4884 O O . ILE A 1 587 ? -13.827 -10.907 28.732 1.00 94.62 587 ILE A O 1
ATOM 4888 N N . LYS A 1 588 ? -15.227 -11.564 27.118 1.00 94.00 588 LYS A N 1
ATOM 4889 C CA . LYS A 1 588 ? -15.565 -12.832 27.795 1.00 94.00 588 LYS A CA 1
ATOM 4890 C C . LYS A 1 588 ? -14.345 -13.740 27.949 1.00 94.00 588 LYS A C 1
ATOM 4892 O O . LYS A 1 588 ? -14.147 -14.320 29.014 1.00 94.00 588 LYS A O 1
ATOM 4897 N N . MET A 1 589 ? -13.537 -13.849 26.894 1.00 93.81 589 MET A N 1
ATOM 4898 C CA . MET A 1 589 ? -12.357 -14.722 26.839 1.00 93.81 589 MET A CA 1
ATOM 4899 C C . MET A 1 589 ? -11.105 -14.118 27.492 1.00 93.81 589 MET A C 1
ATOM 4901 O O . MET A 1 589 ? -10.097 -14.810 27.630 1.00 93.81 589 MET A O 1
ATOM 4905 N N . HIS A 1 590 ? -11.138 -12.838 27.870 1.00 93.44 590 HIS A N 1
ATOM 4906 C CA . HIS A 1 590 ? -10.000 -12.139 28.463 1.00 93.44 590 HIS A CA 1
ATOM 4907 C C . HIS A 1 590 ? -9.574 -12.806 29.773 1.00 93.44 590 HIS A C 1
ATOM 4909 O O . HIS A 1 590 ? -10.394 -13.064 30.651 1.00 93.44 590 HIS A O 1
ATOM 4915 N N . THR A 1 591 ? -8.275 -13.045 29.936 1.00 92.94 591 THR A N 1
ATOM 4916 C CA . THR A 1 591 ? -7.715 -13.526 31.203 1.00 92.94 591 THR A CA 1
ATOM 4917 C C . THR A 1 591 ? -7.585 -12.356 32.173 1.00 92.94 591 THR A C 1
ATOM 4919 O O . THR A 1 591 ? -6.816 -11.428 31.930 1.00 92.94 591 THR A O 1
ATOM 4922 N N . TYR A 1 592 ? -8.301 -12.415 33.293 1.00 93.44 592 TYR A N 1
ATOM 4923 C CA . TYR A 1 592 ? -8.356 -11.349 34.298 1.00 93.44 592 TYR A CA 1
ATOM 4924 C C . TYR A 1 592 ? -7.792 -11.789 35.657 1.00 93.44 592 TYR A C 1
ATOM 4926 O O . TYR A 1 592 ? -7.626 -12.979 35.941 1.00 93.44 592 TYR A O 1
ATOM 4934 N N . ASN A 1 593 ? -7.495 -10.815 36.521 1.00 95.12 593 ASN A N 1
ATOM 4935 C CA . ASN A 1 593 ? -6.927 -11.063 37.844 1.00 95.12 593 ASN A CA 1
ATOM 4936 C C . ASN A 1 593 ? -7.896 -11.845 38.757 1.00 95.12 593 ASN A C 1
ATOM 4938 O O . ASN A 1 593 ? -8.910 -11.313 39.210 1.00 95.12 593 ASN A O 1
ATOM 4942 N N . LYS A 1 594 ? -7.551 -13.097 39.085 1.00 95.50 594 LYS A N 1
ATOM 4943 C CA . LYS A 1 594 ? -8.371 -13.959 39.954 1.00 95.50 594 LYS A CA 1
ATOM 4944 C C . LYS A 1 594 ? -8.496 -13.458 41.390 1.00 95.50 594 LYS A C 1
ATOM 4946 O O . LYS A 1 594 ? -9.573 -13.543 41.961 1.00 95.50 594 LYS A O 1
ATOM 4951 N N . SER A 1 595 ? -7.461 -12.831 41.949 1.00 96.06 595 SER A N 1
ATOM 4952 C CA . SER A 1 595 ? -7.572 -12.224 43.280 1.00 96.06 595 SER A CA 1
ATOM 4953 C C . SER A 1 595 ? -8.556 -11.051 43.305 1.00 96.06 595 SER A C 1
ATOM 4955 O O . SER A 1 595 ? -9.216 -10.842 44.320 1.00 96.06 595 SER A O 1
ATOM 4957 N N . PHE A 1 596 ? -8.672 -10.296 42.205 1.00 96.62 596 PHE A N 1
ATOM 4958 C CA . PHE A 1 596 ? -9.690 -9.250 42.080 1.00 96.62 596 PHE A CA 1
ATOM 4959 C C . PHE A 1 596 ? -11.098 -9.855 42.032 1.00 96.62 596 PHE A C 1
ATOM 4961 O O . PHE A 1 596 ? -11.980 -9.397 42.756 1.00 96.62 596 PHE A O 1
ATOM 4968 N N . GLU A 1 597 ? -11.297 -10.903 41.229 1.00 96.50 597 GLU A N 1
ATOM 4969 C CA . GLU A 1 597 ? -12.561 -11.647 41.182 1.00 96.50 597 GLU A CA 1
ATOM 4970 C C . GLU A 1 597 ? -12.962 -12.164 42.570 1.00 96.50 597 GLU A C 1
ATOM 4972 O O . GLU A 1 597 ? -14.055 -11.851 43.041 1.00 96.50 597 GLU A O 1
ATOM 4977 N N . ASP A 1 598 ? -12.072 -12.880 43.258 1.00 97.06 598 ASP A N 1
ATOM 4978 C CA . ASP A 1 598 ? -12.353 -13.493 44.559 1.00 97.06 598 ASP A CA 1
ATOM 4979 C C . ASP A 1 598 ? -12.744 -12.458 45.622 1.00 97.06 598 ASP A C 1
ATOM 4981 O O . ASP A 1 598 ? -13.728 -12.635 46.351 1.00 97.06 598 ASP A O 1
ATOM 4985 N N . GLU A 1 599 ? -12.002 -11.350 45.710 1.00 96.56 599 GLU A N 1
ATOM 4986 C CA . GLU A 1 599 ? -12.282 -10.285 46.677 1.00 96.56 599 GLU A CA 1
ATOM 4987 C C . GLU A 1 599 ? -13.588 -9.553 46.339 1.00 96.56 599 GLU A C 1
ATOM 4989 O O . GLU A 1 599 ? -14.402 -9.308 47.234 1.00 96.56 599 GLU A O 1
ATOM 4994 N N . LEU A 1 600 ? -13.844 -9.272 45.054 1.00 96.00 600 LEU A N 1
ATOM 4995 C CA . LEU A 1 600 ? -15.092 -8.650 44.606 1.00 96.00 600 LEU A CA 1
ATOM 4996 C C . LEU A 1 600 ? -16.296 -9.545 44.927 1.00 96.00 600 LEU A C 1
ATOM 4998 O O . LEU A 1 600 ? -17.284 -9.082 45.500 1.00 96.00 600 LEU A O 1
ATOM 5002 N N . LEU A 1 601 ? -16.212 -10.836 44.601 1.00 96.50 601 LEU A N 1
ATOM 5003 C CA . LEU A 1 601 ? -17.271 -11.807 44.871 1.00 96.50 601 LEU A CA 1
ATOM 5004 C C . LEU A 1 601 ? -17.493 -12.018 46.372 1.00 96.50 601 LEU A C 1
ATOM 5006 O O . LEU A 1 601 ? -18.633 -12.246 46.785 1.00 96.50 601 LEU A O 1
ATOM 5010 N N . SER A 1 602 ? -16.436 -11.938 47.187 1.00 95.50 602 SER A N 1
ATOM 5011 C CA . SER A 1 602 ? -16.521 -12.000 48.648 1.00 95.50 602 SER A CA 1
ATOM 5012 C C . SER A 1 602 ? -17.272 -10.799 49.228 1.00 95.50 602 SER A C 1
ATOM 5014 O O . SER A 1 602 ? -18.200 -10.986 50.016 1.00 95.50 602 SER A O 1
ATOM 5016 N N . GLU A 1 603 ? -16.964 -9.574 48.789 1.00 95.31 603 GLU A N 1
ATOM 5017 C CA . GLU A 1 603 ? -17.715 -8.381 49.208 1.00 95.31 603 GLU A CA 1
ATOM 5018 C C . GLU A 1 603 ? -19.179 -8.441 48.755 1.00 95.31 603 GLU A C 1
ATOM 5020 O O . GLU A 1 603 ? -20.084 -8.144 49.535 1.00 95.31 603 GLU A O 1
ATOM 5025 N N . LEU A 1 604 ? -19.445 -8.955 47.550 1.00 96.38 604 LEU A N 1
ATOM 5026 C CA . LEU A 1 604 ? -20.809 -9.156 47.051 1.00 96.38 604 LEU A CA 1
ATOM 5027 C C . LEU A 1 604 ? -21.624 -10.192 47.843 1.00 96.38 604 LEU A C 1
ATOM 5029 O O . LEU A 1 604 ? -22.845 -10.245 47.685 1.00 96.38 604 LEU A O 1
ATOM 5033 N N . LYS A 1 605 ? -21.000 -11.025 48.693 1.00 94.44 605 LYS A N 1
ATOM 5034 C CA . LYS A 1 605 ? -21.739 -11.877 49.649 1.00 94.44 605 LYS A CA 1
ATOM 5035 C C . LYS A 1 605 ? -22.353 -11.060 50.789 1.00 94.44 605 LYS A C 1
ATOM 5037 O O . LYS A 1 605 ? -23.340 -11.505 51.364 1.00 94.44 605 LYS A O 1
ATOM 5042 N N . LYS A 1 606 ? -21.789 -9.891 51.112 1.00 94.44 606 LYS A N 1
ATOM 5043 C CA . LYS A 1 606 ? -22.279 -9.005 52.181 1.00 94.44 606 LYS A CA 1
ATOM 5044 C C . LYS A 1 606 ? -23.431 -8.114 51.712 1.00 94.44 606 LYS A C 1
ATOM 5046 O O . LYS A 1 606 ? -24.242 -7.688 52.527 1.00 94.44 606 LYS A O 1
ATOM 5051 N N . GLY A 1 607 ? -23.518 -7.849 50.409 1.00 94.00 607 GLY A N 1
ATOM 5052 C CA . GLY A 1 607 ? -24.588 -7.069 49.797 1.00 94.00 607 GLY A CA 1
ATOM 5053 C C . GLY A 1 607 ? -24.167 -6.424 48.472 1.00 94.00 607 GLY A C 1
ATOM 5054 O O . GLY A 1 607 ? -23.065 -6.671 47.983 1.00 94.00 607 GLY A O 1
ATOM 5055 N N . PRO A 1 608 ? -25.044 -5.609 47.859 1.00 96.00 608 PRO A N 1
ATOM 5056 C CA . PRO A 1 608 ? -24.713 -4.829 46.668 1.00 96.00 608 PRO A CA 1
ATOM 5057 C C . PRO A 1 608 ? -23.582 -3.825 46.923 1.00 96.00 608 PRO A C 1
ATOM 5059 O O . PRO A 1 608 ? -23.641 -3.079 47.896 1.00 96.00 608 PRO A O 1
ATOM 5062 N N . LEU A 1 609 ? -22.622 -3.746 46.002 1.00 96.25 609 LEU A N 1
ATOM 5063 C CA . LEU A 1 609 ? -21.502 -2.807 46.040 1.00 96.25 609 LEU A CA 1
ATOM 5064 C C . LEU A 1 609 ? -21.885 -1.455 45.433 1.00 96.25 609 LEU A C 1
ATOM 5066 O O . LEU A 1 609 ? -22.271 -1.364 44.263 1.00 96.25 609 LEU A O 1
ATOM 5070 N N . ARG A 1 610 ? -21.713 -0.388 46.212 1.00 95.50 610 ARG A N 1
ATOM 5071 C CA . ARG A 1 610 ? -21.846 1.011 45.778 1.00 95.50 610 ARG A CA 1
ATOM 5072 C C . ARG A 1 610 ? -20.477 1.620 45.470 1.00 95.50 610 ARG A C 1
ATOM 5074 O O . ARG A 1 610 ? -19.433 1.065 45.809 1.00 95.50 610 ARG A O 1
ATOM 5081 N N . TRP A 1 611 ? -20.465 2.805 44.856 1.00 92.88 611 TRP A N 1
ATOM 5082 C CA . TRP A 1 611 ? -19.223 3.478 44.444 1.00 92.88 611 TRP A CA 1
ATOM 5083 C C . TRP A 1 611 ? -18.212 3.665 45.587 1.00 92.88 611 TRP A C 1
ATOM 5085 O O . TRP A 1 611 ? -17.022 3.418 45.407 1.00 92.88 611 TRP A O 1
ATOM 5095 N N . SER A 1 612 ? -18.691 4.059 46.771 1.00 92.12 612 SER A N 1
ATOM 5096 C CA . SER A 1 612 ? -17.867 4.279 47.968 1.00 92.12 612 SER A CA 1
ATOM 5097 C C . SER A 1 612 ? -17.125 3.027 48.437 1.00 92.12 612 SER A C 1
ATOM 5099 O O . SER A 1 612 ? -16.069 3.127 49.052 1.00 92.12 612 SER A O 1
ATOM 5101 N N . GLU A 1 613 ? -17.670 1.846 48.158 1.00 93.06 613 GLU A N 1
ATOM 5102 C CA . GLU A 1 613 ? -17.055 0.563 48.497 1.00 93.06 613 GLU A CA 1
ATOM 5103 C C . GLU A 1 613 ? -16.151 0.098 47.356 1.00 93.06 613 GLU A C 1
ATOM 5105 O O . GLU A 1 613 ? -15.019 -0.328 47.588 1.00 93.06 613 GLU A O 1
ATOM 5110 N N . PHE A 1 614 ? -16.613 0.273 46.114 1.00 93.44 614 PHE A N 1
ATOM 5111 C CA . PHE A 1 614 ? -15.878 -0.106 44.915 1.00 93.44 614 PHE A CA 1
ATOM 5112 C C . PHE A 1 614 ? -14.551 0.654 44.746 1.00 93.44 614 PHE A C 1
ATOM 5114 O O . PHE A 1 614 ? -13.583 0.102 44.224 1.00 93.44 614 PHE A O 1
ATOM 5121 N N . ILE A 1 615 ? -14.459 1.903 45.218 1.00 91.81 615 ILE A N 1
ATOM 5122 C CA . ILE A 1 615 ? -13.245 2.721 45.067 1.00 91.81 615 ILE A CA 1
ATOM 5123 C C . ILE A 1 615 ? -11.989 2.061 45.668 1.00 91.81 615 ILE A C 1
ATOM 5125 O O . ILE A 1 615 ? -10.893 2.267 45.151 1.00 91.81 615 ILE A O 1
ATOM 5129 N N . LYS A 1 616 ? -12.151 1.201 46.687 1.00 92.38 616 LYS A N 1
ATOM 5130 C CA . LYS A 1 616 ? -11.061 0.428 47.310 1.00 92.38 616 LYS A CA 1
ATOM 5131 C C . LYS A 1 616 ? -10.420 -0.567 46.337 1.00 92.38 616 LYS A C 1
ATOM 5133 O O . LYS A 1 616 ? -9.210 -0.781 46.371 1.00 92.38 616 LYS A O 1
ATOM 5138 N N . PHE A 1 617 ? -11.213 -1.132 45.428 1.00 92.62 617 PHE A N 1
ATOM 5139 C CA . PHE A 1 617 ? -10.711 -2.001 44.366 1.00 92.62 617 PHE A CA 1
ATOM 5140 C C . PHE A 1 617 ? -9.960 -1.195 43.312 1.00 92.62 617 PHE A C 1
ATOM 5142 O O . PHE A 1 617 ? -8.907 -1.626 42.855 1.00 92.62 617 PHE A O 1
ATOM 5149 N N . LYS A 1 618 ? -10.443 0.008 42.974 1.00 86.88 618 LYS A N 1
ATOM 5150 C CA . LYS A 1 618 ? -9.797 0.883 41.983 1.00 86.88 618 LYS A CA 1
ATOM 5151 C C . LYS A 1 618 ? -8.391 1.328 42.401 1.00 86.88 618 LYS A C 1
ATOM 5153 O O . LYS A 1 618 ? -7.554 1.546 41.534 1.00 86.88 618 LYS A O 1
ATOM 5158 N N . SER A 1 619 ? -8.119 1.442 43.703 1.00 87.88 619 SER A N 1
ATOM 5159 C CA . SER A 1 619 ? -6.767 1.706 44.219 1.00 87.88 619 SER A CA 1
ATOM 5160 C C . SER A 1 619 ? -5.842 0.484 44.220 1.00 87.88 619 SER A C 1
ATOM 5162 O O . SER A 1 619 ? -4.634 0.652 44.337 1.00 87.88 619 SER A O 1
ATOM 5164 N N . LYS A 1 620 ? -6.392 -0.734 44.122 1.00 91.31 620 LYS A N 1
ATOM 5165 C CA . LYS A 1 620 ? -5.654 -2.000 44.283 1.00 91.31 620 LYS A CA 1
ATOM 5166 C C . LYS A 1 620 ? -5.470 -2.767 42.970 1.00 91.31 620 LYS A C 1
ATOM 5168 O O . LYS A 1 620 ? -4.473 -3.462 42.806 1.00 91.31 620 LYS A O 1
ATOM 5173 N N . TYR A 1 621 ? -6.413 -2.637 42.042 1.00 91.94 621 TYR A N 1
ATOM 5174 C CA . TYR A 1 621 ? -6.480 -3.418 40.812 1.00 91.94 621 TYR A CA 1
ATOM 5175 C C . TYR A 1 621 ? -6.633 -2.535 39.577 1.00 91.94 621 TYR A C 1
ATOM 5177 O O . TYR A 1 621 ? -7.238 -1.461 39.615 1.00 91.94 621 TYR A O 1
ATOM 5185 N N . SER A 1 622 ? -6.138 -3.037 38.446 1.00 83.31 622 SER A N 1
ATOM 5186 C CA . SER A 1 622 ? -6.453 -2.469 37.139 1.00 83.31 622 SER A CA 1
ATOM 5187 C C . SER A 1 622 ? -7.894 -2.821 36.776 1.00 83.31 622 SER A C 1
ATOM 5189 O O . SER A 1 622 ? -8.218 -3.980 36.544 1.00 83.31 622 SER A O 1
ATOM 5191 N N . ILE A 1 623 ? -8.779 -1.825 36.760 1.00 84.50 623 ILE A N 1
ATOM 5192 C CA . ILE A 1 623 ? -10.220 -2.065 36.610 1.00 84.50 623 ILE A CA 1
ATOM 5193 C C . ILE A 1 623 ? -10.620 -2.385 35.165 1.00 84.50 623 ILE A C 1
ATOM 5195 O O . ILE A 1 623 ? -11.502 -3.205 34.969 1.00 84.50 623 ILE A O 1
ATOM 5199 N N . GLY A 1 624 ? -9.996 -1.753 34.166 1.00 81.62 624 GLY A N 1
ATOM 5200 C CA . GLY A 1 624 ? -10.470 -1.664 32.773 1.00 81.62 624 GLY A CA 1
ATOM 5201 C C . GLY A 1 624 ? -11.203 -2.893 32.205 1.00 81.62 624 GLY A C 1
ATOM 5202 O O . GLY A 1 624 ? -12.432 -2.981 32.271 1.00 81.62 624 GLY A O 1
ATOM 5203 N N . LEU A 1 625 ? -10.457 -3.799 31.571 1.00 89.12 625 LEU A N 1
ATOM 5204 C CA . LEU A 1 625 ? -11.010 -5.021 30.973 1.00 89.12 625 LEU A CA 1
ATOM 5205 C C . LEU A 1 625 ? -11.364 -6.074 32.026 1.00 89.12 625 LEU A C 1
ATOM 5207 O O . LEU A 1 625 ? -12.388 -6.742 31.888 1.00 89.12 625 LEU A O 1
ATOM 5211 N N . ASP A 1 626 ? -10.575 -6.170 33.096 1.00 93.44 626 ASP A N 1
ATOM 5212 C CA . ASP A 1 626 ? -10.765 -7.159 34.157 1.00 93.44 626 ASP A CA 1
ATOM 5213 C C . ASP A 1 626 ? -12.150 -7.054 34.793 1.00 93.44 626 ASP A C 1
ATOM 5215 O O . ASP A 1 626 ? -12.859 -8.052 34.859 1.00 93.44 626 ASP A O 1
ATOM 5219 N N . LEU A 1 627 ? -12.596 -5.852 35.178 1.00 93.56 627 LEU A N 1
ATOM 5220 C CA . LEU A 1 627 ? -13.930 -5.673 35.751 1.00 93.56 627 LEU A CA 1
ATOM 5221 C C . LEU A 1 627 ? -15.024 -6.086 34.765 1.00 93.56 627 LEU A C 1
ATOM 5223 O O . LEU A 1 627 ? -15.974 -6.753 35.160 1.00 93.56 627 LEU A O 1
ATOM 5227 N N . SER A 1 628 ? -14.895 -5.697 33.494 1.00 94.50 628 SER A N 1
ATOM 5228 C CA . SER A 1 628 ? -15.886 -6.039 32.465 1.00 94.50 628 SER A CA 1
ATOM 5229 C C . SER A 1 628 ? -16.010 -7.558 32.316 1.00 94.50 628 SER A C 1
ATOM 5231 O O . SER A 1 628 ? -17.116 -8.091 32.306 1.00 94.50 628 SER A O 1
ATOM 5233 N N . SER A 1 629 ? -14.869 -8.245 32.292 1.00 95.44 629 SER A N 1
ATOM 5234 C CA . SER A 1 629 ? -14.776 -9.703 32.171 1.00 95.44 629 SER A CA 1
ATOM 5235 C C . SER A 1 629 ? -15.332 -10.402 33.412 1.00 95.44 629 SER A C 1
ATOM 5237 O O . SER A 1 629 ? -16.134 -11.321 33.288 1.00 95.44 629 SER A O 1
ATOM 5239 N N . ILE A 1 630 ? -14.992 -9.922 34.615 1.00 95.69 630 ILE A N 1
ATOM 5240 C CA . ILE A 1 630 ? -15.518 -10.446 35.886 1.00 95.69 630 ILE A CA 1
ATOM 5241 C C . ILE A 1 630 ? -17.039 -10.288 35.949 1.00 95.69 630 ILE A C 1
ATOM 5243 O O . ILE A 1 630 ? -17.725 -11.238 36.319 1.00 95.69 630 ILE A O 1
ATOM 5247 N N . ILE A 1 631 ? -17.571 -9.115 35.580 1.00 95.62 631 ILE A N 1
ATOM 5248 C CA . ILE A 1 631 ? -19.018 -8.860 35.564 1.00 95.62 631 ILE A CA 1
ATOM 5249 C C . ILE A 1 631 ? -19.724 -9.852 34.643 1.00 95.62 631 ILE A C 1
ATOM 5251 O O . ILE A 1 631 ? -20.700 -10.470 35.061 1.00 95.62 631 ILE A O 1
ATOM 5255 N N . ILE A 1 632 ? -19.235 -9.999 33.409 1.00 94.62 632 ILE A N 1
ATOM 5256 C CA . ILE A 1 632 ? -19.878 -10.838 32.395 1.00 94.62 632 ILE A CA 1
ATOM 5257 C C . ILE A 1 632 ? -19.773 -12.322 32.772 1.00 94.62 632 ILE A C 1
ATOM 5259 O O . ILE A 1 632 ? -20.785 -13.019 32.770 1.00 94.62 632 ILE A O 1
ATOM 5263 N N . ASN A 1 633 ? -18.586 -12.797 33.159 1.00 95.38 633 ASN A N 1
ATOM 5264 C CA . ASN A 1 633 ? -18.342 -14.218 33.431 1.00 95.38 633 ASN A CA 1
ATOM 5265 C C . ASN A 1 633 ? -18.967 -14.719 34.744 1.00 95.38 633 ASN A C 1
ATOM 5267 O O . ASN A 1 633 ? -19.168 -15.920 34.895 1.00 95.38 633 ASN A O 1
ATOM 5271 N N . ASN A 1 634 ? -19.308 -13.823 35.677 1.00 95.31 634 ASN A N 1
ATOM 5272 C CA . ASN A 1 634 ? -19.995 -14.169 36.929 1.00 95.31 634 ASN A CA 1
ATOM 5273 C C . ASN A 1 634 ? -21.479 -13.768 36.941 1.00 95.31 634 ASN A C 1
ATOM 5275 O O . ASN A 1 634 ? -22.095 -13.759 38.008 1.00 95.31 634 ASN A O 1
ATOM 5279 N N . ASP A 1 635 ? -22.033 -13.392 35.785 1.00 94.38 635 ASP A N 1
ATOM 5280 C CA . ASP A 1 635 ? -23.416 -12.931 35.625 1.00 94.38 635 ASP A CA 1
ATOM 5281 C C . ASP A 1 635 ? -23.840 -11.871 36.668 1.00 94.38 635 ASP A C 1
ATOM 5283 O O . ASP A 1 635 ? -24.874 -11.948 37.340 1.00 94.38 635 ASP A O 1
ATOM 5287 N N . LEU A 1 636 ? -22.994 -10.854 36.841 1.00 96.38 636 LEU A N 1
ATOM 5288 C CA . LEU A 1 636 ? -23.258 -9.751 37.758 1.00 96.38 636 LEU A CA 1
ATOM 5289 C C . LEU A 1 636 ? -24.067 -8.649 37.064 1.00 96.38 636 LEU A C 1
ATOM 5291 O O . LEU A 1 636 ? -23.926 -8.367 35.875 1.00 96.38 636 LEU A O 1
ATOM 5295 N N . ILE A 1 637 ? -24.899 -7.956 37.836 1.00 95.75 637 ILE A N 1
ATOM 5296 C CA . ILE A 1 637 ? -25.581 -6.740 37.397 1.00 95.75 637 ILE A CA 1
ATOM 5297 C C . ILE A 1 637 ? -24.674 -5.555 37.703 1.00 95.75 637 ILE A C 1
ATOM 5299 O O . ILE A 1 637 ? -24.428 -5.258 38.872 1.00 95.75 637 ILE A O 1
ATOM 5303 N N . TYR A 1 638 ? -24.245 -4.853 36.655 1.00 95.56 638 TYR A N 1
ATOM 5304 C CA . TYR A 1 638 ? -23.531 -3.584 36.745 1.00 95.56 638 TYR A CA 1
ATOM 5305 C C . TYR A 1 638 ? -24.377 -2.425 36.204 1.00 95.56 638 TYR A C 1
ATOM 5307 O O . TYR A 1 638 ? -24.820 -2.438 35.052 1.00 95.56 638 TYR A O 1
ATOM 5315 N N . GLU A 1 639 ? -24.580 -1.402 37.031 1.00 94.56 639 GLU A N 1
ATOM 5316 C CA . GLU A 1 639 ? -25.196 -0.128 36.666 1.00 94.56 639 GLU A CA 1
ATOM 5317 C C . GLU A 1 639 ? -24.176 1.004 36.834 1.00 94.56 639 GLU A C 1
ATOM 5319 O O . GLU A 1 639 ? -23.432 1.054 37.814 1.00 94.56 639 GLU A O 1
ATOM 5324 N N . LYS A 1 640 ? -24.130 1.924 35.863 1.00 89.25 640 LYS A N 1
ATOM 5325 C CA . LYS A 1 640 ? -23.205 3.069 35.883 1.00 89.25 640 LYS A CA 1
ATOM 5326 C C . LYS A 1 640 ? -23.753 4.256 36.681 1.00 89.25 640 LYS A C 1
ATOM 5328 O O . LYS A 1 640 ? -22.972 4.978 37.293 1.00 89.25 640 LYS A O 1
ATOM 5333 N N . SER A 1 641 ? -25.068 4.482 36.650 1.00 87.44 641 SER A N 1
ATOM 5334 C CA . SER A 1 641 ? -25.714 5.624 37.308 1.00 87.44 641 SER A CA 1
ATOM 5335 C C . SER A 1 641 ? -27.127 5.267 37.807 1.00 87.44 641 SER A C 1
ATOM 5337 O O . SER A 1 641 ? -28.008 5.049 36.971 1.00 87.44 641 SER A O 1
ATOM 5339 N N . PRO A 1 642 ? -27.355 5.211 39.137 1.00 90.25 642 PRO A N 1
ATOM 5340 C CA . PRO A 1 642 ? -26.322 5.237 40.178 1.00 90.25 642 PRO A CA 1
ATOM 5341 C C . PRO A 1 642 ? -25.364 4.042 40.032 1.00 90.25 642 PRO A C 1
ATOM 5343 O O . PRO A 1 642 ? -25.752 2.994 39.522 1.00 90.25 642 PRO A O 1
ATOM 5346 N N . PHE A 1 643 ? -24.105 4.199 40.453 1.00 94.31 643 PHE A N 1
ATOM 5347 C CA . PHE A 1 643 ? -23.151 3.089 40.407 1.00 94.31 643 PHE A CA 1
ATOM 5348 C C . PHE A 1 643 ? -23.612 1.962 41.335 1.00 94.31 643 PHE A C 1
ATOM 5350 O O . PHE A 1 643 ? -23.786 2.185 42.540 1.00 94.31 643 PHE A O 1
ATOM 5357 N N . LEU A 1 644 ? -23.754 0.759 40.785 1.00 95.81 644 LEU A N 1
ATOM 5358 C CA . LEU A 1 644 ? -24.144 -0.429 41.533 1.00 95.81 644 LEU A CA 1
ATOM 5359 C C . LEU A 1 644 ? -23.550 -1.680 40.886 1.00 95.81 644 LEU A C 1
ATOM 5361 O O . LEU A 1 644 ? -23.691 -1.868 39.680 1.00 95.81 644 LEU A O 1
ATOM 5365 N N . ILE A 1 645 ? -22.952 -2.559 41.690 1.00 96.75 645 ILE A N 1
ATOM 5366 C CA . ILE A 1 645 ? -22.652 -3.940 41.295 1.00 96.75 645 ILE A CA 1
ATOM 5367 C C . ILE A 1 645 ? -23.383 -4.876 42.254 1.00 96.75 645 ILE A C 1
ATOM 5369 O O . ILE A 1 645 ? -23.282 -4.728 43.470 1.00 96.75 645 ILE A O 1
ATOM 5373 N N . LYS A 1 646 ? -24.137 -5.841 41.731 1.00 96.62 646 LYS A N 1
ATOM 5374 C CA . LYS A 1 646 ? -24.819 -6.856 42.548 1.00 96.62 646 LYS A CA 1
ATOM 5375 C C . LYS A 1 646 ? -24.903 -8.192 41.825 1.00 96.62 646 LYS A C 1
ATOM 5377 O O . LYS A 1 646 ? -24.788 -8.244 40.606 1.00 96.62 646 LYS A O 1
ATOM 5382 N N . LYS A 1 647 ? -25.159 -9.266 42.569 1.00 94.56 647 LYS A N 1
ATOM 5383 C CA . LYS A 1 647 ? -25.492 -10.568 41.975 1.00 94.56 647 LYS A CA 1
ATOM 5384 C C . LYS A 1 647 ? -26.852 -10.501 41.278 1.00 94.56 647 LYS A C 1
ATOM 5386 O O . LYS A 1 647 ? -27.750 -9.799 41.757 1.00 94.56 647 LYS A O 1
ATOM 5391 N N . ARG A 1 648 ? -26.998 -11.216 40.160 1.00 88.69 648 ARG A N 1
ATOM 5392 C CA . ARG A 1 648 ? -28.308 -11.478 39.560 1.00 88.69 648 ARG A CA 1
ATOM 5393 C C . ARG A 1 648 ? -29.055 -12.451 40.480 1.00 88.69 648 ARG A C 1
ATOM 5395 O O . ARG A 1 648 ? -28.491 -13.456 40.901 1.00 88.69 648 ARG A O 1
ATOM 5402 N N . THR A 1 649 ? -30.254 -12.059 40.897 1.00 75.38 649 THR A N 1
ATOM 5403 C CA . THR A 1 649 ? -31.136 -12.820 41.799 1.00 75.38 649 THR A CA 1
ATOM 5404 C C . THR A 1 649 ? -32.195 -13.554 41.019 1.00 75.38 649 THR A C 1
ATOM 5406 O O . THR A 1 649 ? -32.728 -12.900 40.089 1.00 75.38 649 THR A O 1
#